Protein AF-A0A9D5VI28-F1 (afdb_monomer)

Nearest PDB structures (foldseek):
  2qp2-assembly1_A  TM=3.051E-01  e=2.777E-03  Photorhabdus laumondii subsp. laumondii
  6jmp-assembly1_A  TM=3.518E-01  e=1.002E-02  Streptococcus pneumoniae
  7wvh-assembly1_D  TM=3.549E-01  e=2.674E-01  Streptococcus pyogenes A20
  6sb5-assembly1_A  TM=3.224E-01  e=7.803E-02  Mus musculus
  8b6w-assembly1_A  TM=2.989E-01  e=2.178E-01  Pseudomonas monteilii

Radius of gyration: 29.85 Å; Cα contacts (8 Å, |Δi|>4): 660; chains: 1; bounding box: 80×70×79 Å

pLDDT: mean 74.18, std 14.36, range [29.67, 95.69]

Mean predicted aligned error: 15.68 Å

Solvent-accessible surface area (backbone atoms only — not comparable to full-atom values): 26419 Å² total; per-residue (Å²): 141,92,82,82,69,66,71,75,62,49,52,62,55,53,50,51,53,53,60,68,72,63,72,72,70,80,61,70,41,77,47,64,56,72,63,68,79,65,40,89,60,92,84,55,75,41,18,8,26,30,82,90,76,58,37,77,44,40,72,35,44,66,46,85,40,69,45,78,70,42,65,53,76,46,76,47,78,49,74,50,70,32,38,83,71,43,42,55,50,50,50,49,34,58,74,71,60,74,54,98,63,54,71,68,59,44,54,52,47,45,62,75,61,66,59,85,71,77,70,71,95,54,96,69,67,31,39,38,38,39,38,37,40,41,38,30,41,36,60,35,46,24,54,30,68,90,79,35,43,61,19,70,72,48,46,56,23,48,73,36,82,91,28,44,64,57,34,36,73,47,25,25,66,17,27,25,38,23,49,19,21,36,26,39,38,41,36,39,41,35,32,35,45,62,64,91,56,68,68,66,48,56,54,45,54,50,54,47,49,60,58,58,60,58,67,73,53,93,57,97,73,65,67,59,67,62,57,54,52,45,54,49,48,44,57,74,60,54,50,44,77,46,47,33,46,47,52,59,45,40,59,72,94,60,92,77,76,59,46,63,21,65,40,73,66,47,41,52,50,30,54,54,50,48,54,56,49,49,64,37,88,82,36,29,38,79,49,31,37,28,39,30,45,49,83,72,37,63,66,55,45,46,53,61,50,77,77,53,81,92,46,69,34,57,55,22,31,50,56,34,53,53,51,53,48,53,52,51,52,52,56,46,52,48,52,49,45,50,55,52,44,50,53,39,35,53,49,46,52,70,75,55,21,35,63,75,54,30,49,56,51,17,61,76,70,75,47,62,45,88,79,45,82,61,44,58,39,84,80,38,44,26,38,22,70,85,45,65,86,41,75,92,56,46,44,33,45,45,57,52,48,61,67,45,22,71,69,47,52,51,48,53,52,50,53,46,50,52,51,51,52,49,49,49,54,30,51,61,67,44,56,97,30,37,51,78,49,45,50,80,77,36,71,63,34,40,50,47,54,52,46,64,77,66,56,76,68,78,48,70,58,52,76,27,46,56,87,58,53,67,65,77,78,92,121

Structure (mmCIF, N/CA/C/O backbone):
data_AF-A0A9D5VI28-F1
#
_entry.id   AF-A0A9D5VI28-F1
#
loop_
_atom_site.group_PDB
_atom_site.id
_atom_site.type_symbol
_atom_site.label_atom_id
_atom_site.label_alt_id
_atom_site.label_comp_id
_atom_site.label_asym_id
_atom_site.label_entity_id
_atom_site.label_seq_id
_atom_site.pdbx_PDB_ins_code
_atom_site.Cartn_x
_atom_site.Cartn_y
_atom_site.Cartn_z
_atom_site.occupancy
_atom_site.B_iso_or_equiv
_atom_site.auth_seq_id
_atom_site.auth_comp_id
_atom_site.auth_asym_id
_atom_site.auth_atom_id
_atom_site.pdbx_PDB_model_num
ATOM 1 N N . MET A 1 1 ? -41.144 45.821 29.296 1.00 45.69 1 MET A N 1
ATOM 2 C CA . MET A 1 1 ? -41.340 44.579 28.509 1.00 45.69 1 MET A CA 1
ATOM 3 C C . MET A 1 1 ? -40.555 44.708 27.211 1.00 45.69 1 MET A C 1
AT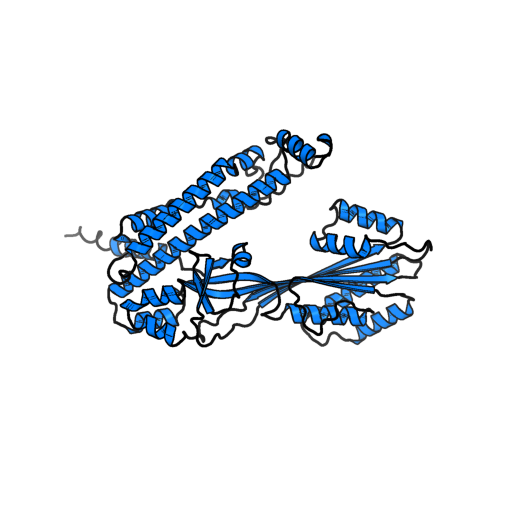OM 5 O O . MET A 1 1 ? -40.681 45.753 26.594 1.00 45.69 1 MET A O 1
ATOM 9 N N . ARG A 1 2 ? -39.806 43.666 26.811 1.00 45.66 2 ARG A N 1
ATOM 10 C CA . ARG A 1 2 ? -38.855 43.564 25.670 1.00 45.66 2 ARG A CA 1
ATOM 11 C C . ARG A 1 2 ? -37.379 43.821 26.022 1.00 45.66 2 ARG A C 1
ATOM 13 O O . ARG A 1 2 ? -36.873 44.904 25.778 1.00 45.66 2 ARG A O 1
ATOM 20 N N . ALA A 1 3 ? -36.704 42.795 26.554 1.00 43.25 3 ALA A N 1
ATOM 21 C CA . ALA A 1 3 ? -35.233 42.687 26.503 1.00 43.25 3 ALA A CA 1
ATOM 22 C C . ALA A 1 3 ? -34.657 41.262 26.715 1.00 43.25 3 ALA A C 1
ATOM 24 O O . ALA A 1 3 ? -33.470 41.077 26.498 1.00 43.25 3 ALA A O 1
ATOM 25 N N . ASN A 1 4 ? -35.447 40.234 27.067 1.00 48.25 4 ASN A N 1
ATOM 26 C CA . ASN A 1 4 ? -34.898 38.915 27.459 1.00 48.25 4 ASN A CA 1
ATOM 27 C C . ASN A 1 4 ? -35.012 37.786 26.413 1.00 48.25 4 ASN A C 1
ATOM 29 O O . ASN A 1 4 ? -34.870 36.622 26.764 1.00 48.25 4 ASN A O 1
ATOM 33 N N . CYS A 1 5 ? -35.264 38.080 25.133 1.00 48.00 5 CYS A N 1
ATOM 34 C CA . CYS A 1 5 ? -35.489 37.023 24.128 1.00 48.00 5 CYS A CA 1
ATOM 35 C C . CYS A 1 5 ? -34.249 36.650 23.287 1.00 48.00 5 CYS A C 1
ATOM 37 O O . CYS A 1 5 ? -34.251 35.614 22.631 1.00 48.00 5 CYS A O 1
ATOM 39 N N . TYR A 1 6 ? -33.174 37.447 23.321 1.00 49.41 6 TYR A N 1
ATOM 40 C CA . TYR A 1 6 ? -32.024 37.242 22.426 1.00 49.41 6 TYR A CA 1
ATOM 41 C C . TYR A 1 6 ? -30.998 36.212 22.925 1.00 49.41 6 TYR A C 1
ATOM 43 O O . TYR A 1 6 ? -30.352 35.569 22.103 1.00 49.41 6 TYR A O 1
ATOM 51 N N . LEU A 1 7 ? -30.873 35.986 24.239 1.00 46.28 7 LEU A N 1
ATOM 52 C CA . LEU A 1 7 ? -29.856 35.063 24.767 1.00 46.28 7 LEU A CA 1
ATOM 53 C C . LEU A 1 7 ? -30.227 33.578 24.598 1.00 46.28 7 LEU A C 1
ATOM 55 O O . LEU A 1 7 ? -29.349 32.753 24.371 1.00 46.28 7 LEU A O 1
ATOM 59 N N . ASN A 1 8 ? -31.520 33.239 24.625 1.00 47.62 8 ASN A N 1
ATOM 60 C CA . ASN A 1 8 ? -31.974 31.843 24.538 1.00 47.62 8 ASN A CA 1
ATOM 61 C C . ASN A 1 8 ? -32.161 31.327 23.101 1.00 47.62 8 ASN A C 1
ATOM 63 O O . ASN A 1 8 ? -32.327 30.126 22.915 1.00 47.62 8 ASN A O 1
ATOM 67 N N . CYS A 1 9 ? -32.110 32.196 22.084 1.00 48.41 9 CYS A N 1
ATOM 68 C CA . CYS A 1 9 ? -32.220 31.774 20.679 1.00 48.41 9 CYS A CA 1
ATOM 69 C C . CYS A 1 9 ? -30.858 31.513 20.013 1.00 48.41 9 CYS A C 1
ATOM 71 O O . CYS A 1 9 ? -30.787 30.747 19.057 1.00 48.41 9 CYS A O 1
ATOM 73 N N . LEU A 1 10 ? -29.773 32.116 20.515 1.00 49.22 10 LEU A N 1
ATOM 74 C CA . LEU A 1 10 ? -28.422 31.944 19.960 1.00 49.22 10 LEU A CA 1
ATOM 75 C C . LEU A 1 10 ? -27.732 30.663 20.449 1.00 49.22 10 LEU A C 1
ATOM 77 O O . LEU A 1 10 ? -26.954 30.069 19.709 1.00 49.22 10 LEU A O 1
ATOM 81 N N . TYR A 1 11 ? -28.054 30.206 21.660 1.00 51.97 11 TYR A N 1
ATOM 82 C CA . TYR A 1 11 ? -27.455 29.009 22.253 1.00 51.97 11 TYR A CA 1
ATOM 83 C C . TYR A 1 11 ? -27.670 27.721 21.431 1.00 51.97 11 TYR A C 1
ATOM 85 O O . TYR A 1 11 ? -26.681 27.045 21.156 1.00 51.97 11 TYR A O 1
ATOM 93 N N . PRO A 1 12 ? -28.888 27.384 20.950 1.00 53.09 12 PRO A N 1
ATOM 94 C CA . PRO A 1 12 ? -29.074 26.178 20.143 1.00 53.09 12 PRO A CA 1
ATOM 95 C C . PRO A 1 12 ? -28.393 26.273 18.772 1.00 53.09 12 PRO A C 1
ATOM 97 O O . PRO A 1 12 ? -27.923 25.261 18.271 1.00 53.09 12 PRO A O 1
ATOM 100 N N . PHE A 1 13 ? -28.269 27.469 18.184 1.00 51.31 13 PHE A N 1
ATOM 101 C CA . PHE A 1 13 ? -27.598 27.647 16.891 1.00 51.31 13 PHE A CA 1
ATOM 102 C C . PHE A 1 13 ? -26.077 27.500 17.003 1.00 51.31 13 PHE A C 1
ATOM 104 O O . PHE A 1 13 ? -25.465 26.871 16.148 1.00 51.31 13 PHE A O 1
ATOM 111 N N . VAL A 1 14 ? -25.468 28.025 18.072 1.00 54.25 14 VAL A N 1
ATOM 112 C CA . VAL A 1 14 ? -24.032 27.851 18.341 1.00 54.25 14 VAL A CA 1
ATOM 113 C C . VAL A 1 14 ? -23.719 26.400 18.708 1.00 54.25 14 VAL A C 1
ATOM 115 O O . VAL A 1 14 ? -22.728 25.871 18.218 1.00 54.25 14 VAL A O 1
ATOM 118 N N . LEU A 1 15 ? -24.581 25.731 19.485 1.00 45.59 15 LEU A N 1
ATOM 119 C CA . LEU A 1 15 ? -24.428 24.312 19.822 1.00 45.59 15 LEU A CA 1
ATOM 120 C C . LEU A 1 15 ? -24.584 23.411 18.585 1.00 45.59 15 LEU A C 1
ATOM 122 O O . LEU A 1 15 ? -23.819 22.470 18.417 1.00 45.59 15 LEU A O 1
ATOM 126 N N . MET A 1 16 ? -25.529 23.720 17.689 1.00 39.44 16 MET A N 1
ATOM 127 C CA . MET A 1 16 ? -25.738 22.967 16.447 1.00 39.44 16 MET A CA 1
ATOM 128 C C . MET A 1 16 ? -24.588 23.188 15.451 1.00 39.44 16 MET A C 1
ATOM 130 O O . MET A 1 16 ? -24.155 22.230 14.820 1.00 39.44 16 MET A O 1
ATOM 134 N N . LEU A 1 17 ? -24.024 24.405 15.370 1.00 40.69 17 LEU A N 1
ATOM 135 C CA . LEU A 1 17 ? -22.825 24.677 14.565 1.00 40.69 17 LEU A CA 1
ATOM 136 C C . LEU A 1 17 ? -21.584 23.965 15.133 1.00 40.69 17 LEU A C 1
ATOM 138 O O . LEU A 1 17 ? -20.787 23.433 14.363 1.00 40.69 17 LEU A O 1
ATOM 142 N N . TYR A 1 18 ? -21.452 23.910 16.468 1.00 43.34 18 TYR A N 1
ATOM 143 C CA . TYR A 1 18 ? -20.412 23.130 17.147 1.00 43.34 18 TYR A CA 1
ATOM 144 C C . TYR A 1 18 ? -20.579 21.636 16.848 1.00 43.34 18 TYR A C 1
ATOM 146 O O . TYR A 1 18 ? -19.632 21.004 16.417 1.00 43.34 18 TYR A O 1
ATOM 154 N N . LEU A 1 19 ? -21.785 21.076 16.949 1.00 38.41 19 LEU A N 1
ATOM 155 C CA . LEU A 1 19 ? -22.018 19.652 16.679 1.00 38.41 19 LEU A CA 1
ATOM 156 C C . LEU A 1 19 ? -21.772 19.264 15.207 1.00 38.41 19 LEU A C 1
ATOM 158 O O . LEU A 1 19 ? -21.294 18.165 14.947 1.00 38.41 19 LEU A O 1
ATOM 162 N N . THR A 1 20 ? -22.014 20.157 14.239 1.00 34.94 20 THR A N 1
ATOM 163 C CA . THR A 1 20 ? -21.726 19.876 12.814 1.00 34.94 20 THR A CA 1
ATOM 164 C C . THR A 1 20 ? -20.252 20.010 12.421 1.00 34.94 20 THR A C 1
ATOM 166 O O . THR A 1 20 ? -19.850 19.480 11.389 1.00 34.94 20 THR A O 1
ATOM 169 N N . LEU A 1 21 ? -19.434 20.703 13.222 1.00 32.34 21 LEU A N 1
ATOM 170 C CA . LEU A 1 21 ? -17.989 20.831 12.982 1.00 32.34 21 LEU A CA 1
ATOM 171 C C . LEU A 1 21 ? -17.178 19.661 13.573 1.00 32.34 21 LEU A C 1
ATOM 173 O O . LEU A 1 21 ? -15.980 19.582 13.325 1.00 32.34 21 LEU A O 1
ATOM 177 N N . TRP A 1 22 ? -17.822 18.758 14.324 1.00 34.19 22 TRP A N 1
ATOM 178 C CA . TRP A 1 22 ? -17.180 17.646 15.042 1.00 34.19 22 TRP A CA 1
ATOM 179 C C . TRP A 1 22 ? -17.447 16.263 14.438 1.00 34.19 22 TRP A C 1
ATOM 181 O O . TRP A 1 22 ? -16.957 15.264 14.954 1.00 34.19 22 TRP A O 1
ATOM 191 N N . SER A 1 23 ? -18.152 16.170 13.309 1.00 29.67 23 SER A N 1
ATOM 192 C CA . SER A 1 23 ? -18.228 14.928 12.531 1.00 29.67 23 SER A CA 1
ATOM 193 C C . SER A 1 23 ? -16.947 14.717 11.713 1.00 29.67 23 SER A C 1
ATOM 195 O O . SER A 1 23 ? -16.961 14.721 10.482 1.00 29.67 23 SER A O 1
ATOM 197 N N . PHE A 1 24 ? -15.818 14.533 12.402 1.00 37.44 24 PHE A N 1
ATOM 198 C CA . PHE A 1 24 ? -14.702 13.782 11.840 1.00 37.44 24 PHE A CA 1
ATOM 199 C C . PHE A 1 24 ? -15.106 12.312 11.889 1.00 37.44 24 PHE A C 1
ATOM 201 O O . PHE A 1 24 ? -14.985 11.657 12.921 1.00 37.44 24 PHE A O 1
ATOM 208 N N . ASN A 1 25 ? -15.660 11.825 10.777 1.00 35.88 25 ASN A N 1
ATOM 209 C CA . ASN A 1 25 ? -15.950 10.407 10.599 1.00 35.88 25 ASN A CA 1
ATOM 210 C C . ASN A 1 25 ? -14.693 9.601 10.937 1.00 35.88 25 ASN A C 1
ATOM 212 O O . ASN A 1 25 ? -13.604 9.940 10.463 1.00 35.88 25 ASN A O 1
ATOM 216 N N . LEU A 1 26 ? -14.852 8.535 11.723 1.00 50.91 26 LEU A N 1
ATOM 217 C CA . LEU A 1 26 ? -13.838 7.504 11.902 1.00 50.91 26 LEU A CA 1
ATOM 218 C C . LEU A 1 26 ? -13.680 6.787 10.560 1.00 50.91 26 LEU A C 1
ATOM 220 O O . LEU A 1 26 ? -14.220 5.712 10.326 1.00 50.91 26 LEU A O 1
ATOM 224 N N . SER A 1 27 ? -12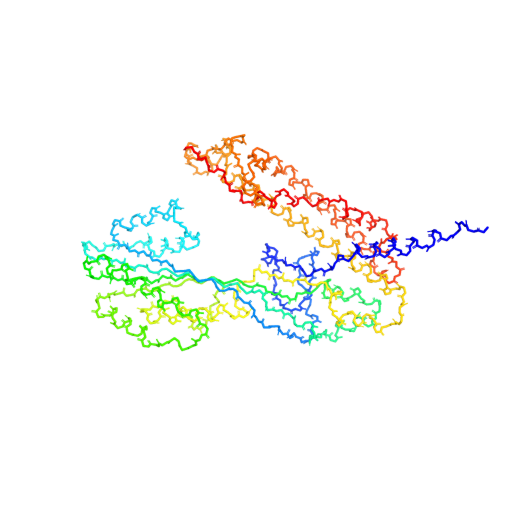.993 7.421 9.618 1.00 61.69 27 SER A N 1
ATOM 225 C CA . SER A 1 27 ? -12.911 6.889 8.272 1.00 61.69 27 SER A CA 1
ATOM 226 C C . SER A 1 27 ? -12.030 5.651 8.259 1.00 61.69 27 SER A C 1
ATOM 228 O O . SER A 1 27 ? -11.013 5.575 8.954 1.00 61.69 27 SER A O 1
ATOM 230 N N . ALA A 1 28 ? -12.397 4.712 7.395 1.00 74.81 28 ALA A N 1
ATOM 231 C CA . ALA A 1 28 ? -11.512 3.648 6.967 1.00 74.81 28 ALA A CA 1
ATOM 232 C C . ALA A 1 28 ? -10.100 4.180 6.675 1.00 74.81 28 ALA A C 1
ATOM 234 O O . ALA A 1 28 ? -9.935 5.240 6.066 1.00 74.81 28 ALA A O 1
ATOM 235 N N . PHE A 1 29 ? -9.089 3.445 7.131 1.00 76.25 29 PHE A N 1
ATOM 236 C CA . PHE A 1 29 ? -7.691 3.818 6.979 1.00 76.25 29 PHE A CA 1
ATOM 237 C C . PHE A 1 29 ? -6.957 2.792 6.128 1.00 76.25 29 PHE A C 1
ATOM 239 O O . PHE A 1 29 ? -6.999 1.602 6.431 1.00 76.25 29 PHE A O 1
ATOM 246 N N . ILE A 1 30 ? -6.242 3.252 5.104 1.00 82.38 30 ILE A N 1
ATOM 247 C CA . ILE A 1 30 ? -5.417 2.390 4.259 1.00 82.38 30 ILE A CA 1
ATOM 248 C C . ILE A 1 30 ? -3.985 2.405 4.791 1.00 82.38 30 ILE A C 1
ATOM 250 O O . ILE A 1 30 ? -3.337 3.442 4.850 1.00 82.38 30 ILE A O 1
ATOM 254 N N . ILE A 1 31 ? -3.496 1.232 5.169 1.00 80.12 31 ILE A N 1
ATOM 255 C CA . ILE A 1 31 ? -2.090 0.956 5.438 1.00 80.12 31 ILE A CA 1
ATOM 256 C C . ILE A 1 31 ? -1.503 0.416 4.140 1.00 80.12 31 ILE A C 1
ATOM 258 O O . ILE A 1 31 ? -2.013 -0.579 3.645 1.00 80.12 31 ILE A O 1
ATOM 262 N N . ASP A 1 32 ? -0.443 1.019 3.610 1.00 80.25 32 ASP A N 1
ATOM 263 C CA . ASP A 1 32 ? 0.244 0.587 2.379 1.00 80.25 32 ASP A CA 1
ATOM 264 C C . ASP A 1 32 ? 1.783 0.672 2.487 1.00 80.25 32 ASP A C 1
ATOM 266 O O . ASP A 1 32 ? 2.511 0.724 1.495 1.00 80.25 32 ASP A O 1
ATOM 270 N N . ASP A 1 33 ? 2.301 0.681 3.719 1.00 72.12 33 ASP A N 1
ATOM 271 C CA . ASP A 1 33 ? 3.724 0.861 4.007 1.00 72.12 33 ASP A CA 1
ATOM 272 C C . ASP A 1 33 ? 4.413 -0.405 4.562 1.00 72.12 33 ASP A C 1
ATOM 274 O O . ASP A 1 33 ? 3.865 -1.511 4.599 1.00 72.12 33 ASP A O 1
ATOM 278 N N . THR A 1 34 ? 5.658 -0.240 5.026 1.00 68.31 34 THR A N 1
ATOM 279 C CA . THR A 1 34 ? 6.508 -1.314 5.566 1.00 68.31 34 THR A CA 1
ATOM 280 C C . THR A 1 34 ? 5.877 -2.109 6.708 1.00 68.31 34 THR A C 1
ATOM 282 O O . THR A 1 34 ? 6.327 -3.219 6.987 1.00 68.31 34 THR A O 1
ATOM 285 N N . ARG A 1 35 ? 4.845 -1.578 7.371 1.00 69.00 35 ARG A N 1
ATOM 286 C CA . ARG A 1 35 ? 4.084 -2.280 8.404 1.00 69.00 35 ARG A CA 1
ATOM 287 C C . ARG A 1 35 ? 3.512 -3.594 7.906 1.00 69.00 35 ARG A C 1
ATOM 289 O O . ARG A 1 35 ? 3.530 -4.544 8.678 1.00 69.00 35 ARG A O 1
ATOM 296 N N . ILE A 1 36 ? 3.065 -3.663 6.653 1.00 79.38 36 ILE A N 1
ATOM 297 C CA . ILE A 1 36 ? 2.489 -4.875 6.046 1.00 79.38 36 ILE A CA 1
ATOM 298 C C . ILE A 1 36 ? 3.518 -5.996 6.005 1.00 79.38 36 ILE A C 1
ATOM 300 O O . ILE A 1 36 ? 3.238 -7.120 6.415 1.00 79.38 36 ILE A O 1
ATOM 304 N N . LEU A 1 37 ? 4.744 -5.662 5.603 1.00 70.00 37 LEU A N 1
ATOM 305 C CA . LEU A 1 37 ? 5.859 -6.606 5.537 1.00 70.00 37 LEU A CA 1
ATOM 306 C C . LEU A 1 37 ? 6.281 -7.108 6.929 1.00 70.00 37 LEU A C 1
ATOM 308 O O . LEU A 1 37 ? 6.853 -8.186 7.055 1.00 70.00 37 LEU A O 1
ATOM 312 N N . GLN A 1 38 ? 5.995 -6.337 7.982 1.00 68.62 38 GLN A N 1
ATOM 313 C CA . GLN A 1 38 ? 6.399 -6.626 9.360 1.00 68.62 38 GLN A CA 1
ATOM 314 C C . GLN A 1 38 ? 5.344 -7.390 10.177 1.00 68.62 38 GLN A C 1
ATOM 316 O O . GLN A 1 38 ? 5.623 -7.751 11.320 1.00 68.62 38 GLN A O 1
ATOM 321 N N . MET A 1 39 ? 4.145 -7.661 9.637 1.00 73.50 39 MET A N 1
ATOM 322 C CA . MET A 1 39 ? 3.046 -8.249 10.426 1.00 73.50 39 MET A CA 1
ATOM 323 C C . MET A 1 39 ? 3.274 -9.721 10.811 1.00 73.50 39 MET A C 1
ATOM 325 O O . MET A 1 39 ? 2.590 -10.223 11.705 1.00 73.50 39 MET A O 1
ATOM 329 N N . GLY A 1 40 ? 4.236 -10.411 10.179 1.00 64.06 40 GLY A N 1
ATOM 330 C CA . GLY A 1 40 ? 4.723 -11.751 10.555 1.00 64.06 40 GLY A CA 1
ATOM 331 C C . GLY A 1 40 ? 3.667 -12.867 10.589 1.00 64.06 40 GLY A C 1
ATOM 332 O O . GLY A 1 40 ? 3.961 -13.983 11.006 1.00 64.06 40 GLY A O 1
ATOM 333 N N . SER A 1 41 ? 2.435 -12.569 10.188 1.00 70.25 41 SER A N 1
ATOM 334 C CA . SER A 1 41 ? 1.256 -13.423 10.273 1.00 70.25 41 SER A CA 1
ATOM 335 C C . SER A 1 41 ? 0.371 -13.173 9.058 1.00 70.25 41 SER A C 1
ATOM 337 O O . SER A 1 41 ? 0.401 -12.088 8.476 1.00 70.25 41 SER A O 1
ATOM 339 N N . ALA A 1 42 ? -0.396 -14.189 8.659 1.00 77.38 42 ALA A N 1
ATOM 340 C CA . ALA A 1 42 ? -1.309 -14.074 7.531 1.00 77.38 42 ALA A CA 1
ATOM 341 C C . ALA A 1 42 ? -2.399 -13.029 7.825 1.00 77.38 42 ALA A C 1
ATOM 343 O O . ALA A 1 42 ? -3.020 -13.035 8.898 1.00 77.38 42 ALA A O 1
ATOM 344 N N . LEU A 1 43 ? -2.603 -12.125 6.866 1.00 84.38 43 LEU A N 1
ATOM 345 C CA . LEU A 1 43 ? -3.676 -11.139 6.889 1.00 84.38 43 LEU A CA 1
ATOM 346 C C . LEU A 1 43 ? -4.877 -11.703 6.145 1.00 84.38 43 LEU A C 1
ATOM 348 O O . LEU A 1 43 ? -4.762 -12.180 5.018 1.00 84.38 43 LEU A O 1
ATOM 352 N N . GLU A 1 44 ? -6.027 -11.625 6.798 1.00 86.88 44 GLU A N 1
ATOM 353 C CA . GLU A 1 44 ? -7.297 -12.134 6.300 1.00 86.88 44 GLU A CA 1
ATOM 354 C C . GLU A 1 44 ? -8.376 -11.086 6.563 1.00 86.88 44 GLU A C 1
ATOM 356 O O . GLU A 1 44 ? -8.296 -10.308 7.521 1.00 86.88 44 GLU A O 1
ATOM 361 N N . LEU A 1 45 ? -9.383 -11.057 5.696 1.00 88.75 45 LEU A N 1
ATOM 362 C CA . LEU A 1 45 ? -10.511 -10.144 5.832 1.00 88.75 45 LEU A CA 1
ATOM 363 C C . LEU A 1 45 ? -11.314 -10.442 7.102 1.00 88.75 45 LEU A C 1
ATOM 365 O O . LEU A 1 45 ? -11.508 -11.591 7.490 1.00 88.75 45 LEU A O 1
ATOM 369 N N . GLY A 1 46 ? -11.798 -9.394 7.762 1.00 88.62 46 GLY A N 1
ATOM 370 C CA . GLY A 1 46 ? -12.561 -9.513 9.003 1.00 88.62 46 GLY A CA 1
ATOM 371 C C . GLY A 1 46 ? -11.725 -9.866 10.240 1.00 88.62 46 GLY A C 1
ATOM 372 O O . GLY A 1 46 ? -12.259 -9.905 11.352 1.00 88.62 46 GLY A O 1
ATOM 373 N N . ARG A 1 47 ? -10.410 -10.073 10.118 1.00 90.75 47 ARG A N 1
ATOM 374 C CA . ARG A 1 47 ? -9.567 -10.162 11.312 1.00 90.75 47 ARG A CA 1
ATOM 375 C C . ARG A 1 47 ? -9.585 -8.852 12.073 1.00 90.75 47 ARG A C 1
ATOM 377 O O . ARG A 1 47 ? -9.561 -7.769 11.488 1.00 90.75 47 ARG A O 1
ATOM 384 N N . GLY A 1 48 ? -9.562 -8.975 13.392 1.00 90.00 48 GLY A N 1
ATOM 385 C CA . GLY A 1 48 ? -9.281 -7.862 14.272 1.00 90.00 48 GLY A CA 1
ATOM 386 C C . GLY A 1 48 ? -7.911 -7.245 13.999 1.00 90.00 48 GLY A C 1
ATOM 387 O O . GLY A 1 48 ? -6.993 -7.922 13.539 1.00 90.00 48 GLY A O 1
ATOM 388 N N . TYR A 1 49 ? -7.739 -5.968 14.310 1.00 88.75 49 TYR A N 1
ATOM 389 C CA . TYR A 1 49 ? -6.494 -5.245 14.083 1.00 88.75 49 TYR A CA 1
ATOM 390 C C . TYR A 1 49 ? -6.263 -4.149 15.126 1.00 88.75 49 TYR A C 1
ATOM 392 O O . TYR A 1 49 ? -7.173 -3.396 15.499 1.00 88.75 49 TYR A O 1
ATOM 400 N N . SER A 1 50 ? -5.013 -4.011 15.576 1.00 80.69 50 SER A N 1
ATOM 401 C CA . SER A 1 50 ? -4.602 -2.908 16.447 1.00 80.69 50 SER A CA 1
ATOM 402 C C . SER A 1 50 ? -3.426 -2.135 15.870 1.00 80.69 50 SER A C 1
ATOM 404 O O . SER A 1 50 ? -2.339 -2.672 15.658 1.00 80.69 50 SER A O 1
ATOM 406 N N . PHE A 1 51 ? -3.626 -0.824 15.732 1.00 70.69 51 PHE A N 1
ATOM 407 C CA . PHE A 1 51 ? -2.565 0.121 15.392 1.00 70.69 51 PHE A CA 1
ATOM 408 C C . PHE A 1 51 ? -1.469 0.187 16.462 1.00 70.69 51 PHE A C 1
ATOM 410 O O . PHE A 1 51 ? -0.318 0.447 16.134 1.00 70.69 51 PHE A O 1
ATOM 417 N N . LEU A 1 52 ? -1.794 -0.083 17.735 1.00 62.97 52 LEU A N 1
ATOM 418 C CA . LEU A 1 52 ? -0.845 0.080 18.846 1.00 62.97 52 LEU A CA 1
ATOM 419 C C . LEU A 1 52 ? 0.374 -0.829 18.714 1.00 62.97 52 LEU A C 1
ATOM 421 O O . LEU A 1 52 ? 1.489 -0.432 19.038 1.00 62.97 52 LEU A O 1
ATOM 425 N N . ASN A 1 53 ? 0.148 -2.060 18.268 1.00 66.75 53 ASN A N 1
ATOM 426 C CA . ASN A 1 53 ? 1.191 -3.067 18.140 1.00 66.75 53 ASN A CA 1
ATOM 427 C C . ASN A 1 53 ? 1.402 -3.526 16.695 1.00 66.75 53 ASN A C 1
ATOM 429 O O . ASN A 1 53 ? 2.231 -4.408 16.491 1.00 66.75 53 ASN A O 1
ATOM 433 N N . ASN A 1 54 ? 0.697 -2.926 15.727 1.00 72.75 54 ASN A N 1
ATOM 434 C CA . ASN A 1 54 ? 0.756 -3.279 14.310 1.00 72.75 54 ASN A CA 1
ATOM 435 C C . ASN A 1 54 ? 0.537 -4.786 14.077 1.00 72.75 54 ASN A C 1
ATOM 437 O O . ASN A 1 54 ? 1.310 -5.437 13.374 1.00 72.75 54 ASN A O 1
ATOM 441 N N . LYS A 1 55 ? -0.467 -5.364 14.751 1.00 82.38 55 LYS A N 1
ATOM 442 C CA . LYS A 1 55 ? -0.739 -6.806 14.706 1.00 82.38 55 LYS A CA 1
ATOM 443 C C . LYS A 1 55 ? -2.198 -7.108 14.377 1.00 82.38 55 LYS A C 1
ATOM 445 O O . LYS A 1 55 ? -3.087 -6.457 14.942 1.00 82.38 55 LYS A O 1
ATOM 450 N N . PRO A 1 56 ? -2.448 -8.126 13.535 1.00 87.25 56 PRO A N 1
ATOM 451 C CA . PRO A 1 56 ? -3.765 -8.725 13.430 1.00 87.25 56 PRO A CA 1
ATOM 452 C C . PRO A 1 56 ? -4.092 -9.533 14.697 1.00 87.25 56 PRO A C 1
ATOM 454 O O . PRO A 1 56 ? -3.213 -10.088 15.360 1.00 87.25 56 PRO A O 1
ATOM 457 N N . TYR A 1 57 ? -5.375 -9.572 15.024 1.00 89.25 57 TYR A N 1
ATOM 458 C CA . TYR A 1 57 ? -5.988 -10.265 16.154 1.00 89.25 57 TYR A CA 1
ATOM 459 C C . TYR A 1 57 ? -6.849 -11.429 15.636 1.00 89.25 57 TYR A C 1
ATOM 461 O O . TYR A 1 57 ? -6.696 -11.864 14.492 1.00 89.25 57 TYR A O 1
ATOM 469 N N . ALA A 1 58 ? -7.723 -11.975 16.485 1.00 87.19 58 ALA A N 1
ATOM 470 C CA . ALA A 1 58 ? -8.595 -13.080 16.116 1.00 87.19 58 ALA A CA 1
ATOM 471 C C . ALA A 1 58 ? -9.560 -12.715 14.974 1.00 87.19 58 ALA A C 1
ATOM 473 O O . ALA A 1 58 ? -9.873 -11.545 14.729 1.00 87.19 58 ALA A O 1
ATOM 474 N N . GLN A 1 59 ? -10.056 -13.750 14.295 1.00 89.69 59 GLN A N 1
ATOM 475 C CA . GLN A 1 59 ? -11.167 -13.628 13.361 1.00 89.69 59 GLN A CA 1
ATOM 476 C C . GLN A 1 59 ? -12.450 -13.389 14.158 1.00 89.69 59 GLN A C 1
ATOM 478 O O . GLN A 1 59 ? -12.881 -14.269 14.899 1.00 89.69 59 GLN A O 1
ATOM 483 N N . CYS A 1 60 ? -13.053 -12.209 14.013 1.00 90.31 60 CYS A N 1
ATOM 484 C CA . CYS A 1 60 ? -14.241 -11.842 14.792 1.00 90.31 60 CYS A CA 1
ATOM 485 C C . CYS A 1 60 ? -15.540 -11.853 13.985 1.00 90.31 60 CYS A C 1
ATOM 487 O O . CYS A 1 60 ? -16.598 -11.563 14.537 1.00 90.31 60 CYS A O 1
ATOM 489 N N . PHE A 1 61 ? -15.480 -12.260 12.715 1.00 90.62 61 PHE A N 1
ATOM 490 C CA . PHE A 1 61 ? -16.646 -12.540 11.877 1.00 90.62 61 PHE A CA 1
ATOM 491 C C . PHE A 1 61 ? -16.850 -14.049 11.727 1.00 90.62 61 PHE A C 1
ATOM 493 O O . PHE A 1 61 ? -15.886 -14.781 11.513 1.00 90.62 61 PHE A O 1
ATOM 500 N N . SER A 1 62 ? -18.101 -14.509 11.809 1.00 82.56 62 SER A N 1
ATOM 501 C CA . SER A 1 62 ? -18.477 -15.921 11.603 1.00 82.56 62 SER A CA 1
ATOM 502 C C . SER A 1 62 ? -18.560 -16.300 10.128 1.00 82.56 62 SER A C 1
ATOM 504 O O . SER A 1 62 ? -18.283 -17.435 9.755 1.00 82.56 62 SER A O 1
ATOM 506 N N . SER A 1 63 ? -18.971 -15.348 9.293 1.00 77.75 63 SER A N 1
ATOM 507 C CA . SER A 1 63 ? -19.049 -15.484 7.842 1.00 77.75 63 SER A CA 1
ATOM 508 C C . SER A 1 63 ? -18.603 -14.171 7.216 1.00 77.75 63 SER A C 1
ATOM 510 O O . SER A 1 63 ? -19.081 -13.099 7.591 1.00 77.75 63 SER A O 1
ATOM 512 N N . ILE A 1 64 ? -17.635 -14.273 6.311 1.00 79.25 64 ILE A N 1
ATOM 513 C CA . ILE A 1 64 ? -17.102 -13.146 5.557 1.00 79.25 64 ILE A CA 1
ATOM 514 C C . ILE A 1 64 ? -17.771 -13.223 4.193 1.00 79.25 64 ILE A C 1
ATOM 516 O O . ILE A 1 64 ? -17.456 -14.102 3.393 1.00 79.25 64 ILE A O 1
ATOM 520 N N . ASN A 1 65 ? -18.724 -12.332 3.947 1.00 79.69 65 ASN A N 1
ATOM 521 C CA . ASN A 1 65 ? -19.195 -12.110 2.589 1.00 79.69 65 ASN A CA 1
ATOM 522 C C . ASN A 1 65 ? -18.267 -11.095 1.928 1.00 79.69 65 ASN A C 1
ATOM 524 O O . ASN A 1 65 ? -17.795 -10.163 2.582 1.00 79.69 65 ASN A O 1
ATOM 528 N N . HIS A 1 66 ? -17.980 -11.297 0.646 1.00 80.38 66 HIS A N 1
ATOM 529 C CA . HIS A 1 66 ? -17.044 -10.465 -0.097 1.00 80.38 66 HIS A CA 1
ATOM 530 C C . HIS A 1 66 ? -17.780 -9.613 -1.123 1.00 80.38 66 HIS A C 1
ATOM 532 O O . HIS A 1 66 ? -18.687 -10.087 -1.810 1.00 80.38 66 HIS A O 1
ATOM 538 N N . THR A 1 67 ? -17.353 -8.363 -1.256 1.00 77.25 67 THR A N 1
ATOM 539 C CA . THR A 1 67 ? -17.735 -7.524 -2.388 1.00 77.25 67 THR A CA 1
ATOM 540 C C . THR A 1 67 ? -17.038 -8.000 -3.663 1.00 77.25 67 THR A C 1
ATOM 542 O O . THR A 1 67 ? -16.080 -8.779 -3.640 1.00 77.25 67 THR A O 1
ATOM 545 N N . ARG A 1 68 ? -17.544 -7.554 -4.816 1.00 72.88 68 ARG A N 1
ATOM 546 C CA . ARG A 1 68 ? -16.932 -7.874 -6.105 1.00 72.88 68 ARG A CA 1
ATOM 547 C C . ARG A 1 68 ? -15.574 -7.180 -6.216 1.00 72.88 68 ARG A C 1
ATOM 549 O O . ARG A 1 68 ? -15.506 -5.962 -6.085 1.00 72.88 68 ARG A O 1
ATOM 556 N N . GLN A 1 69 ? -14.546 -7.954 -6.560 1.00 73.38 69 GLN A N 1
ATOM 557 C CA . GLN A 1 69 ? -13.207 -7.436 -6.813 1.00 73.38 69 GLN A CA 1
ATOM 558 C C . GLN A 1 69 ? -13.200 -6.334 -7.875 1.00 73.38 69 GLN A C 1
ATOM 560 O O . GLN A 1 69 ? -13.778 -6.492 -8.953 1.00 73.38 69 GLN A O 1
ATOM 565 N N . SER A 1 70 ? -12.477 -5.256 -7.577 1.00 78.19 70 SER A N 1
ATOM 566 C CA . SER A 1 70 ? -12.010 -4.289 -8.568 1.00 78.19 70 SER A CA 1
ATOM 567 C C . SER A 1 70 ? -10.487 -4.295 -8.614 1.00 78.19 70 SER A C 1
ATOM 569 O O . SER A 1 70 ? -9.822 -4.297 -7.569 1.00 78.19 70 SER A O 1
ATOM 571 N N . SER A 1 71 ? -9.954 -4.281 -9.830 1.00 79.56 71 SER A N 1
ATOM 572 C CA . SER A 1 71 ? -8.525 -4.265 -10.120 1.00 79.56 71 SER A CA 1
ATOM 573 C C . SER A 1 71 ? -8.226 -3.297 -11.254 1.00 79.56 71 SER A C 1
ATOM 575 O O . SER A 1 71 ? -8.936 -3.306 -12.260 1.00 79.56 71 SER A O 1
ATOM 577 N N . ASP A 1 72 ? -7.143 -2.542 -11.115 1.00 80.56 72 ASP A N 1
ATOM 578 C CA . ASP A 1 72 ? -6.535 -1.845 -12.243 1.00 80.56 72 ASP A CA 1
ATOM 579 C C . ASP A 1 72 ? -5.502 -2.779 -12.864 1.00 80.56 72 ASP A C 1
ATOM 581 O O . ASP A 1 72 ? -4.616 -3.296 -12.173 1.00 80.56 72 ASP A O 1
ATOM 585 N N . ILE A 1 73 ? -5.638 -2.998 -14.167 1.00 81.56 73 ILE A N 1
ATOM 586 C CA . ILE A 1 73 ? -4.696 -3.767 -14.971 1.00 81.56 73 ILE A CA 1
ATOM 587 C C . ILE A 1 73 ? -4.004 -2.764 -15.887 1.00 81.56 73 ILE A C 1
ATOM 589 O O . ILE A 1 73 ? -4.656 -2.106 -16.694 1.00 81.56 73 ILE A O 1
ATOM 593 N N . ASP A 1 74 ? -2.696 -2.636 -15.720 1.00 82.19 74 ASP A N 1
ATOM 594 C CA . ASP A 1 74 ? -1.826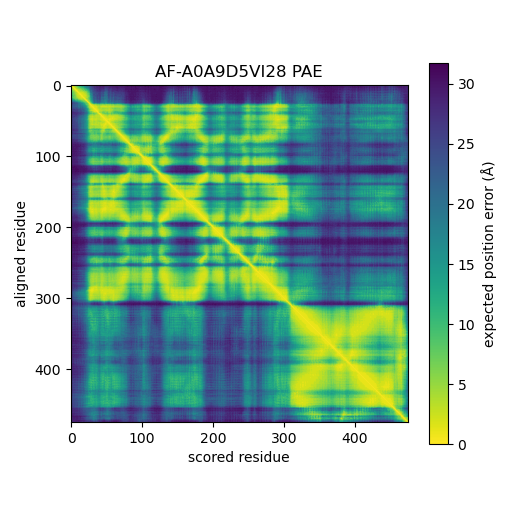 -1.797 -16.534 1.00 82.19 74 ASP A CA 1
ATOM 595 C C . ASP A 1 74 ? -0.933 -2.710 -17.374 1.00 82.19 74 ASP A C 1
ATOM 597 O O . ASP A 1 74 ? -0.219 -3.559 -16.830 1.00 82.19 74 ASP A O 1
ATOM 601 N N . VAL A 1 75 ? -1.017 -2.576 -18.697 1.00 80.81 75 VAL A N 1
ATOM 602 C CA . VAL A 1 75 ? -0.251 -3.384 -19.645 1.00 80.81 75 VAL A CA 1
ATOM 603 C C . VAL A 1 75 ? 0.562 -2.462 -20.541 1.00 80.81 75 VAL A C 1
ATOM 605 O O . VAL A 1 75 ? 0.027 -1.647 -21.289 1.00 80.81 75 VAL A O 1
ATOM 608 N N . GLU A 1 76 ? 1.879 -2.616 -20.488 1.00 81.06 76 GLU A N 1
ATOM 609 C CA . GLU A 1 76 ? 2.830 -1.830 -21.265 1.00 81.06 76 GLU A CA 1
ATOM 610 C C . GLU A 1 76 ? 3.565 -2.751 -22.242 1.00 81.06 76 GLU A C 1
ATOM 612 O O . GLU A 1 76 ? 4.189 -3.736 -21.841 1.00 81.06 76 GLU A O 1
ATOM 617 N N . TYR A 1 77 ? 3.528 -2.414 -23.532 1.00 79.31 77 TYR A N 1
ATOM 618 C CA . TYR A 1 77 ? 4.296 -3.102 -24.568 1.00 79.31 77 TYR A CA 1
ATOM 619 C C . TYR A 1 77 ? 5.433 -2.209 -25.055 1.00 79.31 77 TYR A C 1
ATOM 621 O O . TYR A 1 77 ? 5.218 -1.059 -25.436 1.00 79.31 77 TYR A O 1
ATOM 629 N N . HIS A 1 78 ? 6.635 -2.768 -25.134 1.00 77.56 78 HIS A N 1
ATOM 630 C CA . HIS A 1 78 ? 7.781 -2.137 -25.779 1.00 77.56 78 HIS A CA 1
ATOM 631 C C . HIS A 1 78 ? 8.384 -3.093 -26.802 1.00 77.56 78 HIS A C 1
ATOM 633 O O . HIS A 1 78 ? 8.294 -4.307 -26.659 1.00 77.56 78 HIS A O 1
ATOM 639 N N . HIS A 1 79 ? 9.035 -2.568 -27.834 1.00 76.62 79 HIS A N 1
ATOM 640 C CA . HIS A 1 79 ? 9.829 -3.396 -28.734 1.00 76.62 79 HIS A CA 1
ATOM 641 C C . HIS A 1 79 ? 11.190 -2.765 -28.999 1.00 76.62 79 HIS A C 1
ATOM 643 O O . HIS A 1 79 ? 11.364 -1.550 -28.926 1.00 76.62 79 HIS A O 1
ATOM 649 N N . SER A 1 80 ? 12.164 -3.611 -29.313 1.00 72.94 80 SER A N 1
ATOM 650 C CA . SER A 1 80 ? 13.490 -3.204 -29.752 1.00 72.94 80 SER A CA 1
ATOM 651 C C . SER A 1 80 ? 13.961 -4.124 -30.866 1.00 72.94 80 SER A C 1
ATOM 653 O O . SER A 1 80 ? 13.714 -5.327 -30.844 1.00 72.94 80 SER A O 1
ATOM 655 N N . ILE A 1 81 ? 14.652 -3.558 -31.851 1.00 69.31 81 ILE A N 1
ATOM 656 C CA . ILE A 1 81 ? 15.266 -4.317 -32.937 1.00 69.31 81 ILE A CA 1
ATOM 657 C C . ILE A 1 81 ? 16.773 -4.217 -32.760 1.00 69.31 81 ILE A C 1
ATOM 659 O O . ILE A 1 81 ? 17.356 -3.139 -32.898 1.00 69.31 81 ILE A O 1
ATOM 663 N N . THR A 1 82 ? 17.411 -5.344 -32.475 1.00 67.94 82 THR A N 1
ATOM 664 C CA . THR A 1 82 ? 18.850 -5.421 -32.257 1.00 67.94 82 THR A CA 1
ATOM 665 C C . THR A 1 82 ? 19.547 -5.979 -33.500 1.00 67.94 82 THR A C 1
ATOM 667 O O . THR A 1 82 ? 19.167 -6.972 -34.124 1.00 67.94 82 THR A O 1
ATOM 670 N N . ASN A 1 83 ? 20.594 -5.266 -33.904 1.00 65.00 83 ASN A N 1
ATOM 671 C CA . ASN A 1 83 ? 21.750 -5.814 -34.608 1.00 65.00 83 ASN A CA 1
ATOM 672 C C . ASN A 1 83 ? 22.977 -5.555 -33.719 1.00 65.00 83 ASN A C 1
ATOM 674 O O . ASN A 1 83 ? 22.840 -4.888 -32.700 1.00 65.00 83 ASN A O 1
ATOM 678 N N . GLU A 1 84 ? 24.175 -5.999 -34.091 1.00 57.66 84 GLU A N 1
ATOM 679 C CA . GLU A 1 84 ? 25.377 -5.837 -33.248 1.00 57.66 84 GLU A CA 1
ATOM 680 C C . GLU A 1 84 ? 25.610 -4.385 -32.759 1.00 57.66 84 GLU A C 1
ATOM 682 O O . GLU A 1 84 ? 25.921 -4.146 -31.595 1.00 57.66 84 GLU A O 1
ATOM 687 N N . ARG A 1 85 ? 25.344 -3.379 -33.609 1.00 56.62 85 ARG A N 1
ATOM 688 C CA . ARG A 1 85 ? 25.430 -1.950 -33.241 1.00 56.62 85 ARG A CA 1
ATOM 689 C C . ARG A 1 85 ? 24.236 -1.466 -32.400 1.00 56.62 85 ARG A C 1
ATOM 691 O O . ARG A 1 85 ? 24.407 -0.668 -31.485 1.00 56.62 85 ARG A O 1
ATOM 698 N N . GLY A 1 86 ? 23.029 -1.925 -32.714 1.00 59.97 86 GLY A N 1
ATOM 699 C CA . GLY A 1 86 ? 21.788 -1.589 -32.015 1.00 59.97 86 GLY A CA 1
ATOM 700 C C . GLY A 1 86 ? 21.693 -2.224 -30.630 1.00 59.97 86 GLY A C 1
ATOM 701 O O . GLY A 1 86 ? 21.102 -1.631 -29.738 1.00 59.97 86 GLY A O 1
ATOM 702 N N . TYR A 1 87 ? 22.333 -3.376 -30.437 1.00 66.75 87 TYR A N 1
ATOM 703 C CA . TYR A 1 87 ? 22.490 -4.050 -29.155 1.00 66.75 87 TYR A CA 1
ATOM 704 C C . TYR A 1 87 ? 23.320 -3.201 -28.188 1.00 66.75 87 TYR A C 1
ATOM 706 O O . TYR A 1 87 ? 22.854 -2.887 -27.097 1.00 66.75 87 TYR A O 1
ATOM 714 N N . ASN A 1 88 ? 24.492 -2.724 -28.623 1.00 65.75 88 ASN A N 1
ATOM 715 C CA . ASN A 1 88 ? 25.323 -1.836 -27.804 1.00 65.75 88 ASN A CA 1
ATOM 716 C C . ASN A 1 88 ? 24.604 -0.520 -27.479 1.00 65.75 88 ASN A C 1
ATOM 718 O O . ASN A 1 88 ? 24.635 -0.083 -26.335 1.00 65.75 88 ASN A O 1
ATOM 722 N N . ASN A 1 89 ? 23.883 0.063 -28.442 1.00 67.44 89 ASN A N 1
ATOM 723 C CA . ASN A 1 89 ? 23.085 1.266 -28.197 1.00 67.44 89 ASN A CA 1
ATOM 724 C C . ASN A 1 89 ? 21.930 1.018 -27.212 1.00 67.44 89 ASN A C 1
ATOM 726 O O . ASN A 1 89 ? 21.670 1.865 -26.366 1.00 67.44 89 ASN A O 1
ATOM 730 N N . LEU A 1 90 ? 21.235 -0.121 -27.306 1.00 69.62 90 LEU A N 1
ATOM 731 C CA . LEU A 1 90 ? 20.187 -0.500 -26.356 1.00 69.62 90 LEU A CA 1
ATOM 732 C C . LEU A 1 90 ? 20.774 -0.653 -24.948 1.00 69.62 90 LEU A C 1
ATOM 734 O O . LEU A 1 90 ? 20.244 -0.076 -24.005 1.00 69.62 90 LEU A O 1
ATOM 738 N N . LEU A 1 91 ? 21.891 -1.372 -24.809 1.00 70.06 91 LEU A N 1
ATOM 739 C CA . LEU A 1 91 ? 22.566 -1.545 -23.523 1.00 70.06 91 LEU A CA 1
ATOM 740 C C . LEU A 1 91 ? 23.064 -0.219 -22.943 1.00 70.06 91 LEU A C 1
ATOM 742 O O . LEU A 1 91 ? 22.903 0.001 -21.745 1.00 70.06 91 LEU A O 1
ATOM 746 N N . ASP A 1 92 ? 23.622 0.673 -23.763 1.00 68.75 92 ASP A N 1
ATOM 747 C CA . ASP A 1 92 ? 24.055 1.998 -23.313 1.00 68.75 92 ASP A CA 1
ATOM 748 C C . ASP A 1 92 ? 22.874 2.860 -22.871 1.00 68.75 92 ASP A C 1
ATOM 750 O O . ASP A 1 92 ? 22.947 3.489 -21.817 1.00 68.75 92 ASP A O 1
ATOM 754 N N . ARG A 1 93 ? 21.752 2.864 -23.601 1.00 68.06 93 ARG A N 1
ATOM 755 C CA . ARG A 1 93 ? 20.554 3.607 -23.173 1.00 68.06 93 ARG A CA 1
ATOM 756 C C . ARG A 1 93 ? 19.971 3.073 -21.871 1.00 68.06 93 ARG A C 1
ATOM 758 O O . ARG A 1 93 ? 19.641 3.855 -20.979 1.00 68.06 93 ARG A O 1
ATOM 765 N N . LEU A 1 94 ? 19.916 1.749 -21.727 1.00 68.88 94 LEU A N 1
ATOM 766 C CA . LEU A 1 94 ? 19.472 1.100 -20.496 1.00 68.88 94 LEU A CA 1
ATOM 767 C C . LEU A 1 94 ? 20.412 1.457 -19.333 1.00 68.88 94 LEU A C 1
ATOM 769 O O . LEU A 1 94 ? 19.942 1.897 -18.287 1.00 68.88 94 LEU A O 1
ATOM 773 N N . ARG A 1 95 ? 21.736 1.369 -19.517 1.00 68.19 95 ARG A N 1
ATOM 774 C CA . ARG A 1 95 ? 22.736 1.705 -18.482 1.00 68.19 95 ARG A CA 1
ATOM 775 C C . ARG A 1 95 ? 22.749 3.185 -18.103 1.00 68.19 95 ARG A C 1
ATOM 777 O O . ARG A 1 95 ? 22.911 3.501 -16.929 1.00 68.19 95 ARG A O 1
ATOM 784 N N . THR A 1 96 ? 22.572 4.077 -19.074 1.00 65.94 96 THR A N 1
ATOM 785 C CA . THR A 1 96 ? 22.554 5.536 -18.858 1.00 65.94 96 THR A CA 1
ATOM 786 C C . THR A 1 96 ? 21.216 6.052 -18.329 1.00 65.94 96 THR A C 1
ATOM 788 O O . THR A 1 96 ? 21.142 7.202 -17.908 1.00 65.94 96 THR A O 1
ATOM 791 N N . GLY A 1 97 ? 20.169 5.218 -18.314 1.00 58.34 97 GLY A N 1
ATOM 792 C CA . GLY A 1 97 ? 18.842 5.593 -17.818 1.00 58.34 97 GLY A CA 1
ATOM 793 C C . GLY A 1 97 ? 18.098 6.579 -18.721 1.00 58.34 97 GLY A C 1
ATOM 794 O O . GLY A 1 97 ? 17.243 7.311 -18.236 1.00 58.34 97 GLY A O 1
ATOM 795 N N . SER A 1 98 ? 18.435 6.627 -20.013 1.00 54.31 98 SER A N 1
ATOM 796 C CA . SER A 1 98 ? 17.855 7.583 -20.970 1.00 54.31 98 SER A CA 1
ATOM 797 C C . SER A 1 98 ? 16.513 7.141 -21.570 1.00 54.31 98 SER A C 1
ATOM 799 O O . SER A 1 98 ? 15.821 7.963 -22.168 1.00 54.31 98 SER A O 1
ATOM 801 N N . ASP A 1 99 ? 16.122 5.875 -21.399 1.00 57.09 99 ASP A N 1
ATOM 802 C CA . ASP A 1 99 ? 14.830 5.350 -21.855 1.00 57.09 99 ASP A CA 1
ATOM 803 C C . ASP A 1 99 ? 13.757 5.467 -20.745 1.00 57.09 99 ASP A C 1
ATOM 805 O O . ASP A 1 99 ? 14.038 5.225 -19.572 1.00 57.09 99 ASP A O 1
ATOM 809 N N . LEU A 1 100 ? 12.502 5.769 -21.118 1.00 54.72 100 LEU A N 1
ATOM 810 C CA . LEU A 1 100 ? 11.314 5.870 -20.232 1.00 54.72 100 LEU A CA 1
ATOM 811 C C . LEU A 1 100 ? 10.855 4.517 -19.633 1.00 54.72 100 LEU A C 1
ATOM 813 O O . LEU A 1 100 ? 9.693 4.338 -19.279 1.00 54.72 100 LEU A O 1
ATOM 817 N N . ILE A 1 101 ? 11.751 3.538 -19.551 1.00 62.88 101 ILE A N 1
ATOM 818 C CA . ILE A 1 101 ? 11.460 2.172 -19.120 1.00 62.88 101 ILE A CA 1
ATOM 819 C C . ILE A 1 101 ? 11.625 2.078 -17.598 1.00 62.88 101 ILE A C 1
ATOM 821 O O . ILE A 1 101 ? 12.588 2.594 -17.031 1.00 62.88 101 ILE A O 1
ATOM 825 N N . SER A 1 102 ? 10.696 1.397 -16.919 1.00 67.25 102 SER A N 1
ATOM 826 C CA . SER A 1 102 ? 10.778 1.205 -15.465 1.00 67.25 102 SER A CA 1
ATOM 827 C C . SER A 1 102 ? 12.064 0.470 -15.042 1.00 67.25 102 SER A C 1
ATOM 829 O O . SER A 1 102 ? 12.565 -0.395 -15.761 1.00 67.25 102 SER A O 1
ATOM 831 N N . TYR A 1 103 ? 12.584 0.774 -13.845 1.00 68.62 103 TYR A N 1
ATOM 832 C CA . TYR A 1 103 ? 13.811 0.168 -13.295 1.00 68.62 103 TYR A CA 1
ATOM 833 C C . TYR A 1 103 ? 13.788 -1.372 -13.333 1.00 68.62 103 TYR A C 1
ATOM 835 O O . TYR A 1 103 ? 14.751 -1.997 -13.764 1.00 68.62 103 TYR A O 1
ATOM 843 N N . HIS A 1 104 ? 12.663 -1.986 -12.953 1.00 70.44 104 HIS A N 1
ATOM 844 C CA . HIS A 1 104 ? 12.508 -3.445 -12.962 1.00 70.44 104 HIS A CA 1
ATOM 845 C C . HIS A 1 104 ? 12.522 -4.037 -14.371 1.00 70.44 104 HIS A C 1
ATOM 847 O O . HIS A 1 104 ? 13.147 -5.070 -14.593 1.00 70.44 104 HIS A O 1
ATOM 853 N N . MET A 1 105 ? 11.869 -3.372 -15.327 1.00 73.56 105 MET A N 1
ATOM 854 C CA . MET A 1 105 ? 11.910 -3.793 -16.725 1.00 73.56 105 MET A CA 1
ATOM 855 C C . MET A 1 105 ? 13.332 -3.671 -17.275 1.00 73.56 105 MET A C 1
ATOM 857 O O . MET A 1 105 ? 13.810 -4.581 -17.938 1.00 73.56 105 MET A O 1
ATOM 861 N N . ARG A 1 106 ? 14.052 -2.594 -16.953 1.00 75.25 106 ARG A N 1
ATOM 862 C CA . ARG A 1 106 ? 15.452 -2.439 -17.355 1.00 75.25 106 ARG A CA 1
ATOM 863 C C . ARG A 1 106 ? 16.328 -3.586 -16.849 1.00 75.25 106 ARG A C 1
ATOM 865 O O . ARG A 1 106 ? 17.072 -4.157 -17.641 1.00 75.25 106 ARG A O 1
ATOM 872 N N . ASP A 1 107 ? 16.265 -3.899 -15.559 1.00 75.44 107 ASP A N 1
ATOM 873 C CA . ASP A 1 107 ? 17.108 -4.941 -14.964 1.00 75.44 107 ASP A CA 1
ATOM 874 C C . ASP A 1 107 ? 16.774 -6.319 -15.563 1.00 75.44 107 ASP A C 1
ATOM 876 O O . ASP A 1 107 ? 17.682 -7.055 -15.947 1.00 75.44 107 ASP A O 1
ATOM 880 N N . PHE A 1 108 ? 15.483 -6.610 -15.772 1.00 79.06 108 PHE A N 1
ATOM 881 C CA . PHE A 1 108 ? 15.024 -7.808 -16.482 1.00 79.06 108 PHE A CA 1
ATOM 882 C C . PHE A 1 108 ? 15.598 -7.901 -17.904 1.00 79.06 108 PHE A C 1
ATOM 884 O O . PHE A 1 108 ? 16.111 -8.949 -18.298 1.00 79.06 108 PHE A O 1
ATOM 891 N N . ILE A 1 109 ? 15.571 -6.799 -18.660 1.00 77.50 109 ILE A N 1
ATOM 892 C CA . ILE A 1 109 ? 16.149 -6.733 -20.008 1.00 77.50 109 ILE A CA 1
ATOM 893 C C . ILE A 1 109 ? 17.658 -6.999 -19.965 1.00 77.50 109 ILE A C 1
ATOM 895 O O . ILE A 1 109 ? 18.168 -7.787 -20.758 1.00 77.50 109 ILE A O 1
ATOM 899 N N . LEU A 1 110 ? 18.385 -6.361 -19.046 1.00 76.00 110 LEU A N 1
ATOM 900 C CA . LEU A 1 110 ? 19.834 -6.534 -18.921 1.00 76.00 110 LEU A CA 1
ATOM 901 C C . LEU A 1 110 ? 20.219 -7.969 -18.543 1.00 76.00 110 LEU A C 1
ATOM 903 O O . LEU A 1 110 ? 21.230 -8.463 -19.032 1.00 76.00 110 LEU A O 1
ATOM 907 N N . GLU A 1 111 ? 19.425 -8.643 -17.717 1.00 77.31 111 GLU A N 1
ATOM 908 C CA . GLU A 1 111 ? 19.663 -10.035 -17.331 1.00 77.31 111 GLU A CA 1
ATOM 909 C C . GLU A 1 111 ? 19.440 -11.009 -18.498 1.00 77.31 111 GLU A C 1
ATOM 911 O O . GLU A 1 111 ? 20.258 -11.899 -18.724 1.00 77.31 111 GLU A O 1
ATOM 916 N N . HIS A 1 112 ? 18.369 -10.814 -19.272 1.00 76.00 112 HIS A N 1
ATOM 917 C CA . HIS A 1 112 ? 17.935 -11.783 -20.285 1.00 76.00 112 HIS A CA 1
ATOM 918 C C . HIS A 1 112 ? 18.489 -11.510 -21.686 1.00 76.00 112 HIS A C 1
ATOM 920 O O . HIS A 1 112 ? 18.549 -12.420 -22.509 1.00 76.00 112 HIS A O 1
ATOM 926 N N . ILE A 1 113 ? 18.895 -10.270 -21.962 1.00 74.19 113 ILE A N 1
ATOM 927 C CA . ILE A 1 113 ? 19.514 -9.869 -23.232 1.00 74.19 113 ILE A CA 1
ATOM 928 C C . ILE A 1 113 ? 20.999 -9.543 -23.035 1.00 74.19 113 ILE A C 1
ATOM 930 O O . ILE A 1 113 ? 21.802 -9.854 -23.904 1.00 74.19 113 ILE A O 1
ATOM 934 N N . GLY A 1 114 ? 21.387 -8.940 -21.904 1.00 60.41 114 GLY A N 1
ATOM 935 C CA . GLY A 1 114 ? 22.742 -8.421 -21.669 1.00 60.41 114 GLY A CA 1
ATOM 936 C C . GLY A 1 114 ? 23.808 -9.457 -21.288 1.00 60.41 114 GLY A C 1
ATOM 937 O O . GLY A 1 114 ? 24.996 -9.119 -21.273 1.00 60.41 114 GLY A O 1
ATOM 938 N N . GLY A 1 115 ? 23.423 -10.701 -20.987 1.00 54.12 115 GLY A N 1
ATOM 939 C CA . GLY A 1 115 ? 24.330 -11.788 -20.614 1.00 54.12 115 GLY A CA 1
ATOM 940 C C . GLY A 1 115 ? 24.601 -12.768 -21.761 1.00 54.12 115 GLY A C 1
ATOM 941 O O . GLY A 1 115 ? 23.754 -13.586 -22.091 1.00 54.12 115 GLY A O 1
ATOM 942 N N . ASN A 1 116 ? 25.820 -12.756 -22.309 1.00 46.28 116 ASN A N 1
ATOM 943 C CA . ASN A 1 116 ? 26.391 -13.829 -23.142 1.00 46.28 116 ASN A CA 1
ATOM 944 C C . ASN A 1 116 ? 25.664 -14.215 -24.451 1.00 46.28 116 ASN A C 1
ATOM 946 O O . ASN A 1 116 ? 25.855 -15.338 -24.927 1.00 46.28 116 ASN A O 1
ATOM 950 N N . GLU A 1 117 ? 24.924 -13.323 -25.118 1.00 50.44 117 GLU A N 1
ATOM 951 C CA . GLU A 1 117 ? 24.675 -13.538 -26.550 1.00 50.44 117 GLU A CA 1
ATOM 952 C C . GLU A 1 117 ? 25.998 -13.361 -27.312 1.00 50.44 117 GLU A C 1
ATOM 954 O O . GLU A 1 117 ? 26.417 -12.253 -27.647 1.00 50.44 117 GLU A O 1
ATOM 959 N N . ILE A 1 118 ? 26.680 -14.477 -27.591 1.00 47.19 118 ILE A N 1
ATOM 960 C CA . ILE A 1 118 ? 27.656 -14.548 -28.679 1.00 47.19 118 ILE A CA 1
ATOM 961 C C . ILE A 1 118 ? 26.838 -14.335 -29.950 1.00 47.19 118 ILE A C 1
ATOM 963 O O . ILE A 1 118 ? 26.299 -15.286 -30.520 1.00 47.19 118 ILE A O 1
ATOM 967 N N . LEU A 1 119 ? 26.681 -13.073 -30.350 1.00 51.94 119 LEU A N 1
ATOM 968 C CA . LEU A 1 119 ? 26.037 -12.730 -31.606 1.00 51.94 119 LEU A CA 1
ATOM 969 C C . LEU A 1 119 ? 26.784 -13.495 -32.707 1.00 51.94 119 LEU A C 1
ATOM 971 O O . LEU A 1 119 ? 28.004 -13.340 -32.840 1.00 51.94 119 LEU A O 1
ATOM 975 N N . PRO A 1 120 ? 26.107 -14.378 -33.463 1.00 44.62 120 PRO A N 1
ATOM 976 C CA . PRO A 1 120 ? 26.757 -15.051 -34.567 1.00 44.62 120 PRO A CA 1
ATOM 977 C C . PRO A 1 120 ? 27.284 -13.969 -35.507 1.00 44.62 120 PRO A C 1
ATOM 979 O O . PRO A 1 120 ? 26.577 -13.010 -35.811 1.00 44.62 120 PRO A O 1
ATOM 982 N N . ASN A 1 121 ? 28.522 -14.146 -35.966 1.00 45.53 121 ASN A N 1
ATOM 983 C CA . ASN A 1 121 ? 29.287 -13.264 -36.858 1.00 45.53 121 ASN A CA 1
ATOM 984 C C . ASN A 1 121 ? 28.650 -13.129 -38.272 1.00 45.53 121 ASN A C 1
ATOM 986 O O . ASN A 1 121 ? 29.336 -12.969 -39.280 1.00 45.53 121 ASN A O 1
ATOM 990 N N . VAL A 1 122 ? 27.327 -13.293 -38.371 1.00 50.03 122 VAL A N 1
ATOM 991 C CA . VAL A 1 122 ? 26.511 -13.349 -39.578 1.00 50.03 122 VAL A CA 1
ATOM 992 C C . VAL A 1 122 ? 25.792 -12.012 -39.713 1.00 50.03 122 VAL A C 1
ATOM 994 O O . VAL A 1 122 ? 24.742 -11.764 -39.126 1.00 50.03 122 VAL A O 1
ATOM 997 N N . THR A 1 123 ? 26.371 -11.161 -40.546 1.00 53.09 123 THR A N 1
ATOM 998 C CA . THR A 1 123 ? 26.059 -9.748 -40.797 1.00 53.09 123 THR A CA 1
ATOM 999 C C . THR A 1 123 ? 24.621 -9.405 -41.225 1.00 53.09 123 THR A C 1
ATOM 1001 O O . THR A 1 123 ? 24.313 -8.223 -41.353 1.00 53.09 123 THR A O 1
ATOM 1004 N N . ASN A 1 124 ? 23.708 -10.375 -41.378 1.00 55.94 124 ASN A N 1
ATOM 1005 C CA . ASN A 1 124 ? 22.358 -10.141 -41.917 1.00 55.94 124 ASN A CA 1
ATOM 1006 C C . ASN A 1 124 ? 21.189 -10.555 -41.006 1.00 55.94 124 ASN A C 1
ATOM 1008 O O . ASN A 1 124 ? 20.042 -10.239 -41.328 1.00 55.94 124 ASN A O 1
ATOM 1012 N N . LYS A 1 125 ? 21.424 -11.220 -39.867 1.00 58.56 125 LYS A N 1
ATOM 1013 C CA . LYS A 1 125 ? 20.334 -11.562 -38.938 1.00 58.56 125 LYS A CA 1
ATOM 1014 C C . LYS A 1 125 ? 20.128 -10.437 -37.926 1.00 58.56 125 LYS A C 1
ATOM 1016 O O . LYS A 1 125 ? 21.047 -10.067 -37.204 1.00 58.56 125 LYS A O 1
ATOM 1021 N N . LYS A 1 126 ? 18.917 -9.873 -37.900 1.00 69.44 126 LYS A N 1
ATOM 1022 C CA . LYS A 1 126 ? 18.477 -8.922 -36.869 1.00 69.44 126 LYS A CA 1
ATOM 1023 C C . LYS A 1 126 ? 17.458 -9.615 -35.981 1.00 69.44 126 LYS A C 1
ATOM 1025 O O . LYS A 1 126 ? 16.531 -10.235 -36.509 1.00 69.44 126 LYS A O 1
ATOM 1030 N N . ARG A 1 127 ? 17.622 -9.475 -34.672 1.00 76.31 127 ARG A N 1
ATOM 1031 C CA . ARG A 1 127 ? 16.712 -10.026 -33.675 1.00 76.31 127 ARG A CA 1
ATOM 1032 C C . ARG A 1 127 ? 15.729 -8.944 -33.247 1.00 76.31 127 ARG A C 1
ATOM 1034 O O . ARG A 1 127 ? 16.095 -7.783 -33.074 1.00 76.31 127 ARG A O 1
ATOM 1041 N N . VAL A 1 128 ? 14.458 -9.305 -33.170 1.00 79.50 128 VAL A N 1
ATOM 1042 C CA . VAL A 1 128 ? 13.393 -8.439 -32.668 1.00 79.50 128 VAL A CA 1
ATOM 1043 C C . VAL A 1 128 ? 13.046 -8.921 -31.272 1.00 79.50 128 VAL A C 1
ATOM 1045 O O . VAL A 1 128 ? 12.828 -10.112 -31.076 1.00 79.50 128 VAL A O 1
ATOM 1048 N N . HIS A 1 129 ? 12.999 -7.993 -30.325 1.00 82.56 129 HIS A N 1
ATOM 1049 C CA . HIS A 1 129 ? 12.591 -8.227 -28.949 1.00 82.56 129 HIS A CA 1
ATOM 1050 C C . HIS A 1 129 ? 11.298 -7.464 -28.685 1.00 82.56 129 HIS A C 1
ATOM 1052 O O . HIS A 1 129 ? 11.225 -6.260 -28.938 1.00 82.56 129 HIS A O 1
ATOM 1058 N N . VAL A 1 130 ? 10.289 -8.153 -28.173 1.00 83.50 130 VAL A N 1
ATOM 1059 C CA . VAL A 1 130 ? 9.039 -7.572 -27.686 1.00 83.50 130 VAL A CA 1
ATOM 1060 C C . VAL A 1 130 ? 8.989 -7.792 -26.182 1.00 83.50 130 VAL A C 1
ATOM 1062 O O . VAL A 1 130 ? 9.037 -8.926 -25.711 1.00 83.50 130 VAL A O 1
ATOM 1065 N N . PHE A 1 131 ? 8.914 -6.697 -25.440 1.00 85.25 131 PHE A N 1
ATOM 1066 C CA . PHE A 1 131 ? 8.820 -6.664 -23.990 1.00 85.25 131 PHE A CA 1
ATOM 1067 C C . PHE A 1 131 ? 7.389 -6.350 -23.584 1.00 85.25 131 PHE A C 1
ATOM 1069 O O . PHE A 1 131 ? 6.747 -5.478 -24.171 1.00 85.25 131 PHE A O 1
ATOM 1076 N N . VAL A 1 132 ? 6.911 -7.034 -22.555 1.00 87.12 132 VAL A N 1
ATOM 1077 C CA . VAL A 1 132 ? 5.572 -6.844 -22.004 1.00 87.12 132 VAL A CA 1
ATOM 1078 C C . VAL A 1 132 ? 5.693 -6.671 -20.500 1.00 87.12 132 VAL A C 1
ATOM 1080 O O . VAL A 1 132 ? 6.278 -7.518 -19.831 1.00 87.12 132 VAL A O 1
ATOM 1083 N N . SER A 1 133 ? 5.155 -5.583 -19.959 1.00 87.56 133 SER A N 1
ATOM 1084 C CA . SER A 1 133 ? 4.914 -5.427 -18.526 1.00 87.56 133 SER A CA 1
ATOM 1085 C C . SER A 1 133 ? 3.424 -5.549 -18.280 1.00 87.56 133 SER A C 1
ATOM 1087 O O . SER A 1 133 ? 2.652 -4.824 -18.893 1.00 87.56 133 SER A O 1
ATOM 1089 N N . ILE A 1 134 ? 3.019 -6.434 -17.378 1.00 86.81 134 ILE A N 1
ATOM 1090 C CA . ILE A 1 134 ? 1.655 -6.459 -16.853 1.00 86.81 134 ILE A CA 1
ATOM 1091 C C . ILE A 1 134 ? 1.761 -6.160 -15.366 1.00 86.81 134 ILE A C 1
ATOM 1093 O O . ILE A 1 134 ? 2.474 -6.850 -14.637 1.00 86.81 134 ILE A O 1
ATOM 1097 N N . LYS A 1 135 ? 1.051 -5.141 -14.899 1.00 86.94 135 LYS A N 1
ATOM 1098 C CA . LYS A 1 135 ? 0.929 -4.801 -13.484 1.00 86.94 135 LYS A CA 1
ATOM 1099 C C . LYS A 1 135 ? -0.541 -4.880 -13.122 1.00 86.94 135 LYS A C 1
ATOM 1101 O O . LYS A 1 135 ? -1.376 -4.252 -13.762 1.00 86.94 135 LYS A O 1
ATOM 1106 N N . VAL A 1 136 ? -0.854 -5.637 -12.078 1.00 85.19 136 VAL A N 1
ATOM 1107 C CA . VAL A 1 136 ? -2.214 -5.698 -11.544 1.00 85.19 136 VAL A CA 1
ATOM 1108 C C . VAL A 1 136 ? -2.192 -5.190 -10.118 1.00 85.19 136 VAL A C 1
ATOM 1110 O O . VAL A 1 136 ? -1.435 -5.683 -9.279 1.00 85.19 136 VAL A O 1
ATOM 1113 N N . LYS A 1 137 ? -3.030 -4.190 -9.856 1.00 83.44 137 LYS A N 1
ATOM 1114 C CA . LYS A 1 137 ? -3.329 -3.700 -8.514 1.00 83.44 137 LYS A CA 1
ATOM 1115 C C . LYS A 1 137 ? -4.778 -4.031 -8.212 1.00 83.44 137 LYS A C 1
ATOM 1117 O O . LYS A 1 137 ? -5.682 -3.517 -8.863 1.00 83.44 137 L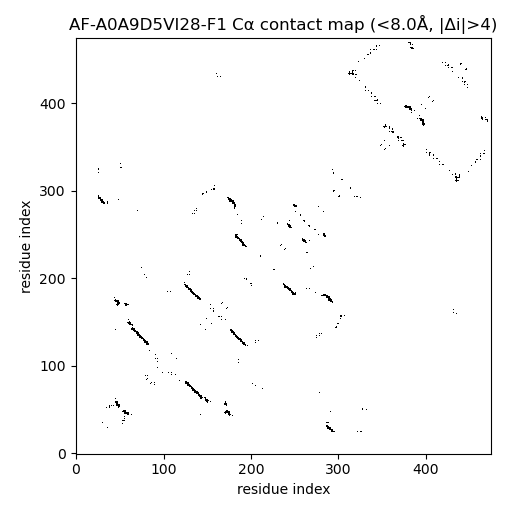YS A O 1
ATOM 1122 N N . SER A 1 138 ? -5.002 -4.903 -7.242 1.00 80.50 138 SER A N 1
ATOM 1123 C CA . SER A 1 138 ? -6.339 -5.183 -6.724 1.00 80.50 138 SER A CA 1
ATOM 1124 C C . SER A 1 138 ? -6.606 -4.287 -5.519 1.00 80.50 138 SER A C 1
ATOM 1126 O O . SER A 1 138 ? -5.755 -4.167 -4.638 1.00 80.50 138 SER A O 1
ATOM 1128 N N . TYR A 1 139 ? -7.772 -3.637 -5.491 1.00 67.19 139 TYR A N 1
ATOM 1129 C CA . TYR A 1 139 ? -8.107 -2.654 -4.449 1.00 67.19 139 TYR A CA 1
ATOM 1130 C C . TYR A 1 139 ? -9.361 -3.021 -3.659 1.00 67.19 139 TYR A C 1
ATOM 1132 O O . TYR A 1 139 ? -9.436 -2.730 -2.472 1.00 67.19 139 TYR A O 1
ATOM 1140 N N . TYR A 1 140 ? -10.344 -3.669 -4.292 1.00 62.34 140 TYR A N 1
ATOM 1141 C CA . TYR A 1 140 ? -11.671 -3.847 -3.694 1.00 62.34 140 TYR A CA 1
ATOM 1142 C C . TYR A 1 140 ? -12.076 -5.310 -3.565 1.00 62.34 140 TYR A C 1
ATOM 1144 O O . TYR A 1 140 ? -13.067 -5.732 -4.138 1.00 62.34 140 TYR A O 1
ATOM 1152 N N . TYR A 1 141 ? -11.321 -6.089 -2.796 1.00 69.62 141 TYR A N 1
ATOM 1153 C CA . TYR A 1 141 ? -11.821 -7.338 -2.219 1.00 69.62 141 TYR A CA 1
ATOM 1154 C C . TYR A 1 141 ? -12.146 -7.060 -0.750 1.00 69.62 141 TYR A C 1
ATOM 1156 O O . TYR A 1 141 ? -11.290 -7.216 0.122 1.00 69.62 141 TYR A O 1
ATOM 1164 N N . SER A 1 142 ? -13.337 -6.508 -0.492 1.00 81.44 142 SER A N 1
ATOM 1165 C CA . SER A 1 142 ? -13.719 -6.030 0.840 1.00 81.44 142 SER A CA 1
ATOM 1166 C C . SER A 1 142 ? -14.742 -6.937 1.510 1.00 81.44 142 SER A C 1
ATOM 1168 O O . SER A 1 142 ? -15.520 -7.626 0.854 1.00 81.44 142 SER A O 1
ATOM 1170 N N . LEU A 1 143 ? -14.760 -6.897 2.836 1.00 87.12 143 LEU A N 1
ATOM 1171 C CA . LEU A 1 143 ? -15.845 -7.394 3.662 1.00 87.12 143 LEU A CA 1
ATOM 1172 C C . LEU A 1 143 ? -17.142 -6.660 3.285 1.00 87.12 143 LEU A C 1
ATOM 1174 O O . LEU A 1 143 ? -17.180 -5.430 3.240 1.00 87.12 143 LEU A O 1
ATOM 1178 N N . ASP A 1 144 ? -18.203 -7.416 3.032 1.00 87.31 144 ASP A N 1
ATOM 1179 C CA . ASP A 1 144 ? -19.560 -6.898 2.908 1.00 87.31 144 ASP A CA 1
ATOM 1180 C C . ASP A 1 144 ? -20.162 -6.727 4.307 1.00 87.31 144 ASP A C 1
ATOM 1182 O O . ASP A 1 144 ? -20.691 -7.665 4.905 1.00 87.31 144 ASP A O 1
ATOM 1186 N N . GLU A 1 145 ? -20.060 -5.515 4.841 1.00 86.06 145 GLU A N 1
ATOM 1187 C CA . GLU A 1 145 ? -20.540 -5.146 6.178 1.00 86.06 145 GLU A CA 1
ATOM 1188 C C . GLU A 1 145 ? -22.067 -5.230 6.317 1.00 86.06 145 GLU A C 1
ATOM 1190 O O . GLU A 1 145 ? -22.575 -5.332 7.429 1.00 86.06 145 GLU A O 1
ATOM 1195 N N . SER A 1 146 ? -22.816 -5.226 5.211 1.00 84.31 146 SER A N 1
ATOM 1196 C CA . SER A 1 146 ? -24.278 -5.338 5.270 1.00 84.31 146 SER A CA 1
ATOM 1197 C C . SER A 1 146 ? -24.725 -6.777 5.517 1.00 84.31 146 SER A C 1
ATOM 1199 O O . SER A 1 146 ? -25.755 -7.009 6.148 1.00 84.31 146 SER A O 1
ATOM 1201 N N . ASN A 1 147 ? -23.947 -7.748 5.030 1.00 85.06 147 ASN A N 1
ATOM 1202 C CA . ASN A 1 147 ? -24.298 -9.167 5.085 1.00 85.06 147 ASN A CA 1
ATOM 1203 C C . ASN A 1 147 ? -23.390 -10.001 5.998 1.00 85.06 147 ASN A C 1
ATOM 1205 O O . ASN A 1 147 ? -23.684 -11.174 6.237 1.00 85.06 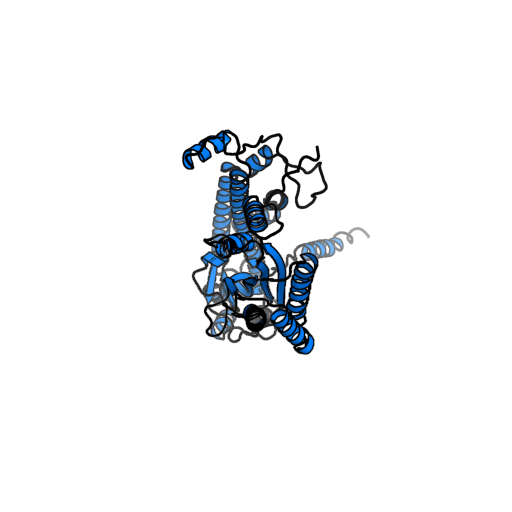147 ASN A O 1
ATOM 1209 N N . SER A 1 148 ? -22.289 -9.440 6.495 1.00 87.62 148 SER A N 1
ATOM 1210 C CA . SER A 1 148 ? -21.377 -10.132 7.410 1.00 87.62 148 SER A CA 1
ATOM 1211 C C . SER A 1 148 ? -21.862 -10.025 8.856 1.00 87.62 148 SER A C 1
ATOM 1213 O O . SER A 1 148 ? -22.460 -9.030 9.261 1.00 87.62 148 SER A O 1
ATOM 1215 N N . LYS A 1 149 ? -21.597 -11.059 9.660 1.00 88.81 149 LYS A N 1
ATOM 1216 C CA . LYS A 1 149 ? -21.985 -11.113 11.079 1.00 88.81 149 LYS A CA 1
ATOM 1217 C C . LYS A 1 149 ? -20.785 -11.401 11.962 1.00 88.81 149 LYS A C 1
ATOM 1219 O O . LYS A 1 149 ? -19.869 -12.121 11.558 1.00 88.81 149 LYS A O 1
ATOM 1224 N N . LEU A 1 150 ? -20.829 -10.895 13.194 1.00 90.12 150 LEU A N 1
ATOM 1225 C CA . LEU A 1 150 ? -19.842 -11.267 14.202 1.00 90.12 150 LEU A CA 1
ATOM 1226 C C . LEU A 1 150 ? -19.914 -12.766 14.509 1.00 90.12 150 LEU A C 1
ATOM 1228 O O . LEU A 1 150 ? -20.945 -13.424 14.331 1.00 90.12 150 LEU A O 1
ATOM 1232 N N . ALA A 1 151 ? -18.785 -13.311 14.940 1.00 91.06 151 ALA A N 1
ATOM 1233 C CA . ALA A 1 151 ? -18.731 -14.642 15.516 1.00 91.06 151 ALA A CA 1
ATOM 1234 C C . ALA A 1 151 ? -19.545 -14.677 16.823 1.00 91.06 151 ALA A C 1
ATOM 1236 O O . ALA A 1 151 ? -19.502 -13.691 17.563 1.00 91.06 151 ALA A O 1
ATOM 1237 N N . PRO A 1 152 ? -20.267 -15.770 17.138 1.00 90.12 152 PRO A N 1
ATOM 1238 C CA . PRO A 1 152 ? -21.062 -15.870 18.364 1.00 90.12 152 PRO A CA 1
ATOM 1239 C C . PRO A 1 152 ? -20.277 -15.525 19.634 1.00 90.12 152 PRO A C 1
ATOM 1241 O O . PRO A 1 152 ? -20.799 -14.870 20.533 1.00 90.12 152 PRO A O 1
ATOM 1244 N N . GLU A 1 153 ? -19.003 -15.908 19.688 1.00 89.44 153 GLU A N 1
ATOM 1245 C CA . GLU A 1 153 ? -18.089 -15.615 20.789 1.00 89.44 153 GLU A CA 1
ATOM 1246 C C . GLU A 1 153 ? -17.814 -14.112 20.903 1.00 89.44 153 GLU A C 1
ATOM 1248 O O . GLU A 1 153 ? -17.846 -13.554 21.997 1.00 89.44 153 GLU A O 1
ATOM 1253 N N . ALA A 1 154 ? -17.594 -13.439 19.772 1.00 89.75 154 ALA A N 1
ATOM 1254 C CA . ALA A 1 154 ? -17.398 -11.996 19.722 1.00 89.75 154 ALA A CA 1
ATOM 1255 C C . ALA A 1 154 ? -18.692 -11.249 20.091 1.00 89.75 154 ALA A C 1
ATOM 1257 O O . ALA A 1 154 ? -18.657 -10.284 20.850 1.00 89.75 154 ALA A O 1
ATOM 1258 N N . THR A 1 155 ? -19.848 -11.735 19.630 1.00 88.88 155 THR A N 1
ATOM 1259 C CA . THR A 1 155 ? -21.169 -11.204 19.993 1.00 88.88 155 THR A CA 1
ATOM 1260 C C . THR A 1 155 ? -21.436 -11.319 21.495 1.00 88.88 155 THR A C 1
ATOM 1262 O O . THR A 1 155 ? -21.906 -10.357 22.100 1.00 88.88 155 THR A O 1
ATOM 1265 N N . ALA A 1 156 ? -21.094 -12.449 22.120 1.00 86.44 156 ALA A N 1
ATOM 1266 C CA . ALA A 1 156 ? -21.286 -12.658 23.556 1.00 86.44 156 ALA A CA 1
ATOM 1267 C C . ALA A 1 156 ? -20.515 -11.632 24.408 1.00 86.44 156 ALA A C 1
ATOM 1269 O O . ALA A 1 156 ? -21.017 -11.182 25.438 1.00 86.44 156 ALA A O 1
ATOM 1270 N N . LEU A 1 157 ? -19.329 -11.211 23.953 1.00 83.94 157 LEU A N 1
ATOM 1271 C CA . LEU A 1 157 ? -18.529 -10.180 24.623 1.00 83.94 157 LEU A CA 1
ATOM 1272 C C . LEU A 1 157 ? -19.143 -8.775 24.516 1.00 83.94 157 LEU A C 1
ATOM 1274 O O . LEU A 1 157 ? -18.839 -7.923 25.348 1.00 83.94 157 LEU A O 1
ATOM 1278 N N . LEU A 1 158 ? -20.005 -8.528 23.524 1.00 79.75 158 LEU A N 1
ATOM 1279 C CA . LEU A 1 158 ? -20.703 -7.248 23.347 1.00 79.75 158 LEU A CA 1
ATOM 1280 C C . LEU A 1 158 ? -22.011 -7.163 24.133 1.00 79.75 158 LEU A C 1
ATOM 1282 O O . LEU A 1 158 ? -22.414 -6.071 24.522 1.00 79.75 158 LEU A O 1
ATOM 1286 N N . GLN A 1 159 ? -22.649 -8.302 24.406 1.00 75.25 159 GLN A N 1
ATOM 1287 C CA . GLN A 1 159 ? -23.918 -8.359 25.141 1.00 75.25 159 GLN A CA 1
ATOM 1288 C C . GLN A 1 159 ? -23.779 -7.995 26.630 1.00 75.25 159 GLN A C 1
ATOM 1290 O O . GLN A 1 159 ? -24.754 -7.632 27.285 1.00 75.25 159 GLN A O 1
ATOM 1295 N N . ASN A 1 160 ? -22.568 -8.066 27.190 1.00 71.06 160 ASN A N 1
ATOM 1296 C CA . ASN A 1 160 ? -22.277 -7.591 28.541 1.00 71.06 160 ASN A CA 1
ATOM 1297 C C . ASN A 1 160 ? -21.444 -6.308 28.481 1.00 71.06 160 ASN A C 1
ATOM 1299 O O . ASN A 1 160 ? -20.298 -6.341 28.036 1.00 71.06 160 ASN A O 1
ATOM 1303 N N . LYS A 1 161 ? -21.974 -5.195 29.015 1.00 61.69 161 LYS A N 1
ATOM 1304 C CA . LYS A 1 161 ? -21.268 -3.894 29.059 1.00 61.69 161 LYS A CA 1
ATOM 1305 C C . LYS A 1 161 ? -19.878 -3.994 29.710 1.00 61.69 161 LYS A C 1
ATOM 1307 O O . LYS A 1 161 ? -18.939 -3.354 29.247 1.00 61.69 161 LYS A O 1
ATOM 1312 N N . ASP A 1 162 ? -19.718 -4.872 30.701 1.00 63.84 162 ASP A N 1
ATOM 1313 C CA . ASP A 1 162 ? -18.445 -5.104 31.401 1.00 63.84 162 ASP A CA 1
ATOM 1314 C C . ASP A 1 162 ? -17.421 -5.919 30.582 1.00 63.84 162 ASP A C 1
ATOM 1316 O O . ASP A 1 162 ? -16.259 -6.048 30.972 1.00 63.84 162 ASP A O 1
ATOM 1320 N N . GLN A 1 163 ? -17.829 -6.495 29.447 1.00 70.06 163 GLN A N 1
ATOM 1321 C CA . GLN A 1 163 ? -17.001 -7.370 28.610 1.00 70.06 163 GLN A CA 1
ATOM 1322 C C . GLN A 1 163 ? -16.561 -6.730 27.292 1.00 70.06 163 GLN A C 1
ATOM 1324 O O . GLN A 1 163 ? -15.736 -7.314 26.586 1.00 70.06 163 GLN A O 1
ATOM 1329 N N . LEU A 1 164 ? -16.975 -5.490 27.017 1.00 74.50 164 LEU A N 1
ATOM 1330 C CA . LEU A 1 164 ? -16.515 -4.724 25.856 1.00 74.50 164 LEU A CA 1
ATOM 1331 C C . LEU A 1 164 ? -14.980 -4.621 25.798 1.00 74.50 164 LEU A C 1
ATOM 1333 O O . LEU A 1 164 ? -14.370 -4.711 24.736 1.00 74.50 164 LEU A O 1
ATOM 1337 N N . GLN A 1 165 ? -14.321 -4.509 26.952 1.00 68.75 165 GLN A N 1
ATOM 1338 C CA . GLN A 1 165 ? -12.861 -4.526 27.009 1.00 68.75 165 GLN A CA 1
ATOM 1339 C C . GLN A 1 165 ? -12.277 -5.855 26.504 1.00 68.75 165 GLN A C 1
ATOM 1341 O O . GLN A 1 165 ? -11.298 -5.855 25.760 1.00 68.75 165 GLN A O 1
ATOM 1346 N N . ARG A 1 166 ? -12.885 -6.986 26.878 1.00 74.50 166 ARG A N 1
ATOM 1347 C CA . ARG A 1 166 ? -12.450 -8.314 26.424 1.00 74.50 166 ARG A CA 1
ATOM 1348 C C . ARG A 1 166 ? -12.679 -8.496 24.930 1.00 74.50 166 ARG A C 1
ATOM 1350 O O . ARG A 1 166 ? -11.867 -9.147 24.281 1.00 74.50 166 ARG A O 1
ATOM 1357 N N . PHE A 1 167 ? -13.730 -7.884 24.379 1.00 84.62 167 PHE A N 1
ATOM 1358 C CA . PHE A 1 167 ? -13.907 -7.814 22.932 1.00 84.62 167 PHE A CA 1
ATOM 1359 C C . PHE A 1 167 ? -12.697 -7.144 22.275 1.00 84.62 167 PHE A C 1
ATOM 1361 O O . PHE A 1 167 ? -12.100 -7.732 21.384 1.00 84.62 167 PHE A O 1
ATOM 1368 N N . TYR A 1 168 ? -12.259 -5.973 22.746 1.00 81.62 168 TYR A N 1
ATOM 1369 C CA . TYR A 1 168 ? -11.099 -5.294 22.153 1.00 81.62 168 TYR A CA 1
ATOM 1370 C C . TYR A 1 168 ? -9.768 -6.020 22.372 1.00 81.62 168 TYR A C 1
ATOM 1372 O O . TYR A 1 168 ? -8.877 -5.930 21.529 1.00 81.62 168 TYR A O 1
ATOM 1380 N N . GLU A 1 169 ? -9.621 -6.754 23.472 1.00 78.38 169 GLU A N 1
ATOM 1381 C CA . GLU A 1 169 ? -8.455 -7.613 23.705 1.00 78.38 169 GLU A CA 1
ATOM 1382 C C . GLU A 1 169 ? -8.419 -8.807 22.734 1.00 78.38 169 GLU A C 1
ATOM 1384 O O . GLU A 1 169 ? -7.336 -9.215 22.316 1.00 78.38 169 GLU A O 1
ATOM 1389 N N . ALA A 1 170 ? -9.580 -9.338 22.336 1.00 86.12 170 ALA A N 1
ATOM 1390 C CA . ALA A 1 170 ? -9.691 -10.473 21.418 1.00 86.12 170 ALA A CA 1
ATOM 1391 C C . ALA A 1 170 ? -9.705 -10.066 19.933 1.00 86.12 170 ALA A C 1
ATOM 1393 O O . ALA A 1 170 ? -9.065 -10.716 19.108 1.00 86.12 170 ALA A O 1
ATOM 1394 N N . CYS A 1 171 ? -10.418 -8.989 19.604 1.00 87.50 171 CYS A N 1
ATOM 1395 C CA . CYS A 1 171 ? -10.736 -8.533 18.249 1.00 87.50 171 CYS A CA 1
ATOM 1396 C C . CYS A 1 171 ? -9.958 -7.284 17.828 1.00 87.50 171 CYS A C 1
ATOM 1398 O O . CYS A 1 171 ? -10.203 -6.734 16.757 1.00 87.50 171 CYS A O 1
ATOM 1400 N N . GLY A 1 172 ? -9.047 -6.781 18.662 1.00 84.69 172 GLY A N 1
ATOM 1401 C CA . GLY A 1 172 ? -8.424 -5.483 18.427 1.00 84.69 172 GLY A CA 1
ATOM 1402 C C . GLY A 1 172 ? -9.455 -4.350 18.415 1.00 84.69 172 GLY A C 1
ATOM 1403 O O . GLY A 1 172 ? -10.647 -4.549 18.632 1.00 84.69 172 GLY A O 1
ATOM 1404 N N . THR A 1 173 ? -9.006 -3.126 18.154 1.00 80.12 173 THR A N 1
ATOM 1405 C CA . THR A 1 173 ? -9.907 -1.956 18.133 1.00 80.12 173 THR A CA 1
ATOM 1406 C C . THR A 1 173 ? -10.480 -1.633 16.766 1.00 80.12 173 THR A C 1
ATOM 1408 O O . THR A 1 173 ? -11.316 -0.745 16.645 1.00 80.12 173 THR A O 1
ATOM 1411 N N . ASN A 1 174 ? -10.040 -2.358 15.749 1.00 87.12 174 ASN A N 1
ATOM 1412 C CA . ASN A 1 174 ? -10.480 -2.210 14.378 1.00 87.12 174 ASN A CA 1
ATOM 1413 C C . ASN A 1 174 ? -10.571 -3.597 13.740 1.00 87.12 174 ASN A C 1
ATOM 1415 O O . ASN A 1 174 ? -10.088 -4.566 14.324 1.00 87.12 174 ASN A O 1
ATOM 1419 N N . TYR A 1 175 ? -11.107 -3.678 12.532 1.00 91.38 175 TYR A N 1
ATOM 1420 C CA . TYR A 1 175 ? -11.061 -4.873 11.698 1.00 91.38 175 TYR A CA 1
ATOM 1421 C C . TYR A 1 175 ? -10.494 -4.559 10.321 1.00 91.38 175 TYR A C 1
ATOM 1423 O O . TYR A 1 175 ? -10.543 -3.423 9.854 1.00 91.38 175 TYR A O 1
ATOM 1431 N N . ILE A 1 176 ? -9.949 -5.580 9.669 1.00 91.81 176 ILE A N 1
ATOM 1432 C CA . ILE A 1 176 ? -9.473 -5.494 8.291 1.00 91.81 176 ILE A CA 1
ATOM 1433 C C . ILE A 1 176 ? -10.689 -5.579 7.366 1.00 91.81 176 ILE A C 1
ATOM 1435 O O . ILE A 1 176 ? -11.292 -6.646 7.225 1.00 91.81 176 ILE A O 1
ATOM 1439 N N . ARG A 1 177 ? -11.060 -4.454 6.750 1.00 90.44 177 ARG A N 1
ATOM 1440 C CA . ARG A 1 177 ? -12.182 -4.375 5.810 1.00 90.44 177 ARG A CA 1
ATOM 1441 C C . ARG A 1 177 ? -11.789 -4.820 4.416 1.00 90.44 177 ARG A C 1
ATOM 1443 O O . ARG A 1 177 ? -12.570 -5.525 3.793 1.00 90.44 177 ARG A O 1
ATOM 1450 N N . SER A 1 178 ? -10.633 -4.413 3.907 1.00 89.94 178 SER A N 1
ATOM 1451 C CA . SER A 1 178 ? -10.172 -4.809 2.574 1.00 89.94 178 SER A CA 1
ATOM 1452 C C . SER A 1 178 ? -8.670 -5.077 2.565 1.00 89.94 178 SER A C 1
ATOM 1454 O O . SER A 1 178 ? -7.936 -4.634 3.449 1.00 89.94 178 SER A O 1
ATOM 1456 N N . ILE A 1 179 ? -8.220 -5.874 1.598 1.00 88.50 179 ILE A N 1
ATOM 1457 C CA . ILE A 1 179 ? -6.807 -6.188 1.382 1.00 88.50 179 ILE A CA 1
ATOM 1458 C C . ILE A 1 179 ? -6.506 -5.873 -0.077 1.00 88.50 179 ILE A C 1
ATOM 1460 O O . ILE A 1 179 ? -7.130 -6.447 -0.969 1.00 88.50 179 ILE A O 1
ATOM 1464 N N . GLY A 1 180 ? -5.553 -4.975 -0.303 1.00 87.88 180 GLY A N 1
ATOM 1465 C CA . GLY A 1 180 ? -5.021 -4.696 -1.625 1.00 87.88 180 GLY A CA 1
ATOM 1466 C C . GLY A 1 180 ? -3.803 -5.560 -1.912 1.00 87.88 180 GLY A C 1
ATOM 1467 O O . GLY A 1 180 ? -2.935 -5.755 -1.051 1.00 87.88 180 GLY A O 1
ATOM 1468 N N . ARG A 1 181 ? -3.740 -6.090 -3.133 1.00 86.62 181 ARG A N 1
ATOM 1469 C CA . ARG A 1 181 ? -2.613 -6.898 -3.602 1.00 86.62 181 ARG A CA 1
ATOM 1470 C C . ARG A 1 181 ? -2.022 -6.336 -4.877 1.00 86.62 181 ARG A C 1
ATOM 1472 O O . ARG A 1 181 ? -2.725 -5.775 -5.719 1.00 86.62 181 ARG A O 1
ATOM 1479 N N . TYR A 1 182 ? -0.725 -6.551 -5.019 1.00 87.00 182 TYR A N 1
ATOM 1480 C CA . TYR A 1 182 ? 0.053 -6.163 -6.175 1.00 87.00 182 TYR A CA 1
ATOM 1481 C C . TYR A 1 182 ? 0.741 -7.373 -6.796 1.00 87.00 182 TYR A C 1
ATOM 1483 O O . TYR A 1 182 ? 1.391 -8.163 -6.102 1.00 87.00 182 TYR A O 1
ATOM 1491 N N . SER A 1 183 ? 0.643 -7.457 -8.118 1.00 87.12 183 SER A N 1
ATOM 1492 C CA . SER A 1 183 ? 1.328 -8.450 -8.935 1.00 87.12 183 SER A CA 1
ATOM 1493 C C . SER A 1 183 ? 2.009 -7.761 -10.112 1.00 87.12 183 SER A C 1
ATOM 1495 O O . SER A 1 183 ? 1.485 -6.800 -10.678 1.00 87.12 183 SER A O 1
ATOM 1497 N N . THR A 1 184 ? 3.167 -8.272 -10.526 1.00 88.06 184 THR A N 1
ATOM 1498 C CA . THR A 1 184 ? 3.839 -7.852 -11.765 1.00 88.06 184 THR A CA 1
ATOM 1499 C C . THR A 1 184 ? 4.281 -9.058 -12.564 1.00 88.06 184 THR A C 1
ATOM 1501 O O . THR A 1 184 ? 4.828 -10.000 -12.001 1.00 88.06 184 THR A O 1
ATOM 1504 N N . PHE A 1 185 ? 4.110 -8.987 -13.874 1.00 88.75 185 PHE A N 1
ATOM 1505 C CA . PHE A 1 185 ? 4.712 -9.890 -14.835 1.00 88.75 185 PHE A CA 1
ATOM 1506 C C . PHE A 1 185 ? 5.552 -9.096 -15.831 1.00 88.75 185 PHE A C 1
ATOM 1508 O O . PHE A 1 185 ? 5.135 -8.041 -16.313 1.00 88.75 185 PHE A O 1
ATOM 1515 N N . LEU A 1 186 ? 6.733 -9.619 -16.137 1.00 88.69 186 LEU A N 1
ATOM 1516 C CA . LEU A 1 186 ? 7.614 -9.139 -17.191 1.00 88.69 186 LEU A CA 1
ATOM 1517 C C . LEU A 1 186 ? 7.803 -10.276 -18.189 1.00 88.69 186 LEU A C 1
ATOM 1519 O O . LEU A 1 186 ? 8.243 -11.355 -17.807 1.00 88.69 186 LEU A O 1
ATOM 1523 N N . GLY A 1 187 ? 7.459 -10.037 -19.448 1.00 88.38 187 GLY A N 1
ATOM 1524 C CA . GLY A 1 187 ? 7.622 -10.981 -20.545 1.00 88.38 187 GLY A CA 1
ATOM 1525 C C . GLY A 1 187 ? 8.584 -10.445 -21.596 1.00 88.38 187 GLY A C 1
ATOM 1526 O O . GLY A 1 187 ? 8.551 -9.263 -21.933 1.00 88.38 187 GLY A O 1
ATOM 1527 N N . LEU A 1 188 ? 9.412 -11.326 -22.142 1.00 87.19 188 LEU A N 1
ATOM 1528 C CA . LEU A 1 188 ? 10.272 -11.090 -23.293 1.00 87.19 188 LEU A CA 1
ATOM 1529 C C . LEU A 1 188 ? 9.959 -12.143 -24.349 1.00 87.19 188 LEU A C 1
ATOM 1531 O O . LEU A 1 188 ? 10.077 -13.331 -24.076 1.00 87.19 188 LEU A O 1
ATOM 1535 N N . LEU A 1 189 ? 9.626 -11.701 -25.555 1.00 86.94 189 LEU A N 1
ATOM 1536 C CA . LEU A 1 189 ? 9.570 -12.526 -26.753 1.00 86.94 189 LEU A CA 1
ATOM 1537 C C . LEU A 1 189 ? 10.670 -12.073 -27.713 1.00 86.94 189 LEU A C 1
ATOM 1539 O O . LEU A 1 189 ? 10.699 -10.909 -28.108 1.00 86.94 189 LEU A O 1
ATOM 1543 N N . SER A 1 190 ? 11.550 -12.984 -28.113 1.00 83.19 190 SER A N 1
ATOM 1544 C CA . SER A 1 190 ? 12.616 -12.716 -29.078 1.00 83.19 190 SER A CA 1
ATOM 1545 C C . SER A 1 190 ? 12.462 -13.596 -30.308 1.00 83.19 190 SER A C 1
ATOM 1547 O O . SER A 1 190 ? 12.130 -14.771 -30.183 1.00 83.19 190 SER A O 1
ATOM 1549 N N . PHE A 1 191 ? 12.705 -13.039 -31.492 1.00 78.88 191 PHE A N 1
ATOM 1550 C CA . PHE A 1 191 ? 12.676 -13.804 -32.737 1.00 78.88 191 PHE A CA 1
ATOM 1551 C C . PHE A 1 191 ? 13.585 -13.204 -33.813 1.00 78.88 191 PHE A C 1
ATOM 1553 O O . PHE A 1 191 ? 13.819 -11.992 -33.859 1.00 78.88 191 PHE A O 1
ATOM 1560 N N . ASP A 1 192 ? 14.095 -14.050 -34.707 1.00 76.12 192 ASP A N 1
ATOM 1561 C CA . ASP A 1 192 ? 14.961 -13.616 -35.805 1.00 76.12 192 ASP A CA 1
ATOM 1562 C C . ASP A 1 192 ? 14.117 -13.171 -37.011 1.00 76.12 192 ASP A C 1
ATOM 1564 O O . ASP A 1 192 ? 13.319 -13.943 -37.535 1.00 76.12 192 ASP A O 1
ATOM 1568 N N . ALA A 1 193 ? 14.329 -11.952 -37.514 1.00 68.44 193 ALA A N 1
ATOM 1569 C CA . ALA A 1 193 ? 13.668 -11.459 -38.725 1.00 68.44 193 ALA A CA 1
ATOM 1570 C C . ALA A 1 193 ? 14.642 -11.462 -39.915 1.00 68.44 193 ALA A C 1
ATOM 1572 O O . ALA A 1 193 ? 15.608 -10.688 -39.944 1.00 68.44 193 ALA A O 1
ATOM 1573 N N . THR A 1 194 ? 14.369 -12.299 -40.920 1.00 61.19 194 THR A N 1
ATOM 1574 C CA . THR A 1 194 ? 15.243 -12.544 -42.087 1.00 61.19 194 THR A CA 1
ATOM 1575 C C . THR A 1 194 ? 15.069 -11.552 -43.243 1.00 61.19 194 THR A C 1
ATOM 1577 O O . THR A 1 194 ? 15.856 -11.577 -44.184 1.00 61.19 194 THR A O 1
ATOM 1580 N N . THR A 1 195 ? 14.094 -10.640 -43.186 1.00 56.47 195 THR A N 1
ATOM 1581 C CA . THR A 1 195 ? 13.843 -9.671 -44.268 1.00 56.47 195 THR A CA 1
ATOM 1582 C C . THR A 1 195 ? 14.934 -8.589 -44.348 1.00 56.47 195 THR A C 1
ATOM 1584 O O . THR A 1 195 ? 15.432 -8.115 -43.328 1.00 56.47 195 THR A O 1
ATOM 1587 N N . GLU A 1 196 ? 15.344 -8.173 -45.549 1.00 56.25 196 GLU A N 1
ATOM 1588 C CA . GLU A 1 196 ? 16.371 -7.121 -45.722 1.00 56.25 196 GLU A CA 1
ATOM 1589 C C . GLU A 1 196 ? 15.838 -5.711 -45.404 1.00 56.25 196 GLU A C 1
ATOM 1591 O O . GLU A 1 196 ? 16.602 -4.809 -45.055 1.00 56.25 196 GLU A O 1
ATOM 1596 N N . ASP A 1 197 ? 14.516 -5.529 -45.443 1.00 56.09 197 ASP A N 1
ATOM 1597 C CA . ASP A 1 197 ? 13.867 -4.233 -45.271 1.00 56.09 197 ASP A CA 1
ATOM 1598 C C . ASP A 1 197 ? 13.559 -3.929 -43.795 1.00 56.09 197 ASP A C 1
ATOM 1600 O O . ASP A 1 197 ? 12.868 -4.685 -43.106 1.00 56.09 197 ASP A O 1
ATOM 1604 N N . ARG A 1 198 ? 14.089 -2.808 -43.295 1.00 55.06 198 ARG A N 1
ATOM 1605 C CA . ARG A 1 198 ? 13.898 -2.339 -41.914 1.00 55.06 198 ARG A CA 1
ATOM 1606 C C . ARG A 1 198 ? 12.454 -1.901 -41.655 1.00 55.06 198 ARG A C 1
ATOM 1608 O O . ARG A 1 198 ? 11.946 -2.172 -40.571 1.00 55.06 198 ARG A O 1
ATOM 1615 N N . SER A 1 199 ? 11.813 -1.271 -42.640 1.00 57.59 199 SER A N 1
ATOM 1616 C CA . SER A 1 199 ? 10.453 -0.725 -42.518 1.00 57.59 199 SER A CA 1
ATOM 1617 C C . SER A 1 199 ? 9.423 -1.824 -42.227 1.00 57.59 199 SER A C 1
ATOM 1619 O O . SER A 1 199 ? 8.627 -1.710 -41.299 1.00 57.59 199 SER A O 1
ATOM 1621 N N . ASN A 1 200 ? 9.557 -2.965 -42.906 1.00 66.44 200 ASN A N 1
ATOM 1622 C CA . ASN A 1 200 ? 8.702 -4.136 -42.714 1.00 66.44 200 ASN A CA 1
ATOM 1623 C C . ASN A 1 200 ? 8.850 -4.799 -41.328 1.00 66.44 200 ASN A C 1
ATOM 1625 O O . ASN A 1 200 ? 7.964 -5.551 -40.928 1.00 66.44 200 ASN A O 1
ATOM 1629 N N . LYS A 1 201 ? 9.949 -4.565 -40.590 1.00 67.88 201 LYS A N 1
ATOM 1630 C CA . LYS A 1 201 ? 10.196 -5.181 -39.267 1.00 67.88 201 LYS A CA 1
ATOM 1631 C C . LYS A 1 201 ? 9.599 -4.377 -38.121 1.00 67.88 201 LYS A C 1
ATOM 1633 O O . LYS A 1 201 ? 9.012 -4.968 -37.222 1.00 67.88 201 LYS A O 1
ATOM 1638 N N . GLU A 1 202 ? 9.749 -3.056 -38.166 1.00 68.81 202 GLU A N 1
ATOM 1639 C CA . GLU A 1 202 ? 9.118 -2.141 -37.205 1.00 68.81 202 GLU A CA 1
ATOM 1640 C C . GLU A 1 202 ? 7.589 -2.256 -37.336 1.00 68.81 202 GLU A C 1
ATOM 1642 O O . GLU A 1 202 ? 6.913 -2.569 -36.360 1.00 68.81 202 GLU A O 1
ATOM 1647 N N . GLU A 1 203 ? 7.063 -2.217 -38.566 1.00 71.56 203 GLU A N 1
ATOM 1648 C CA . GLU A 1 203 ? 5.634 -2.431 -38.841 1.00 71.56 203 GLU A CA 1
ATOM 1649 C C . GLU A 1 203 ? 5.139 -3.813 -38.369 1.00 71.56 203 GLU A C 1
ATOM 1651 O O . GLU A 1 203 ? 4.007 -3.971 -37.910 1.00 71.56 203 GLU A O 1
ATOM 1656 N N . MET A 1 204 ? 5.978 -4.846 -38.466 1.00 72.38 204 MET A N 1
ATOM 1657 C CA . MET A 1 204 ? 5.645 -6.191 -37.997 1.00 72.38 204 MET A CA 1
ATOM 1658 C C . MET A 1 204 ? 5.595 -6.276 -36.468 1.00 72.38 204 MET A C 1
ATOM 1660 O O . MET A 1 204 ? 4.652 -6.862 -35.932 1.00 72.38 204 MET A O 1
ATOM 1664 N N . ALA A 1 205 ? 6.576 -5.697 -35.771 1.00 73.06 205 ALA A N 1
ATOM 1665 C CA . ALA A 1 205 ? 6.580 -5.622 -34.313 1.00 73.06 205 ALA A CA 1
ATOM 1666 C C . ALA A 1 205 ? 5.366 -4.829 -33.807 1.00 73.06 205 ALA A C 1
ATOM 1668 O O . ALA A 1 205 ? 4.683 -5.274 -32.888 1.00 73.06 205 ALA A O 1
ATOM 1669 N N . GLU A 1 206 ? 5.030 -3.719 -34.466 1.00 74.62 206 GLU A N 1
ATOM 1670 C CA . GLU A 1 206 ? 3.832 -2.932 -34.173 1.00 74.62 206 GLU A CA 1
ATOM 1671 C C . GLU A 1 206 ? 2.544 -3.726 -34.412 1.00 74.62 206 GLU A C 1
ATOM 1673 O O . GLU A 1 206 ? 1.674 -3.748 -33.547 1.00 74.62 206 GLU A O 1
ATOM 1678 N N . LYS A 1 207 ? 2.415 -4.448 -35.534 1.00 76.88 207 LYS A N 1
ATOM 1679 C CA . LYS A 1 207 ? 1.250 -5.316 -35.797 1.00 76.88 207 LYS A CA 1
ATOM 1680 C C . LYS A 1 207 ? 1.110 -6.437 -34.775 1.00 76.88 207 LYS A C 1
ATOM 1682 O O . LYS A 1 207 ? -0.014 -6.790 -34.413 1.00 76.88 207 LYS A O 1
ATOM 1687 N N . LEU A 1 208 ? 2.228 -6.996 -34.321 1.00 78.12 208 LEU A N 1
ATOM 1688 C CA . LEU A 1 208 ? 2.244 -7.988 -33.257 1.00 78.12 208 LEU A CA 1
ATOM 1689 C C . LEU A 1 208 ? 1.783 -7.376 -31.934 1.00 78.12 208 LEU A C 1
ATOM 1691 O O . LEU A 1 208 ? 0.840 -7.893 -31.343 1.00 78.12 208 LEU A O 1
ATOM 1695 N N . ILE A 1 209 ? 2.362 -6.246 -31.522 1.00 78.94 209 ILE A N 1
ATOM 1696 C CA . ILE A 1 209 ? 1.951 -5.517 -30.316 1.00 78.94 209 ILE A CA 1
ATOM 1697 C C . ILE A 1 209 ? 0.463 -5.171 -30.374 1.00 78.94 209 ILE A C 1
ATOM 1699 O O . ILE A 1 209 ? -0.261 -5.471 -29.436 1.00 78.94 209 ILE A O 1
ATOM 1703 N N . LEU A 1 210 ? -0.025 -4.634 -31.495 1.00 78.19 210 LEU A N 1
ATOM 1704 C CA . LEU A 1 210 ? -1.442 -4.318 -31.701 1.00 78.19 210 LEU A CA 1
ATOM 1705 C C . LEU A 1 210 ? -2.355 -5.546 -31.630 1.00 78.19 210 LEU A C 1
ATOM 1707 O O . LEU A 1 210 ? -3.551 -5.414 -31.377 1.00 78.19 210 LEU A O 1
ATOM 1711 N N . SER A 1 211 ? -1.833 -6.735 -31.922 1.00 75.44 211 SER A N 1
ATOM 1712 C CA . SER A 1 211 ? -2.599 -7.980 -31.849 1.00 75.44 211 SER A CA 1
ATOM 1713 C C . SER A 1 211 ? -2.572 -8.583 -30.446 1.00 75.44 211 SER A C 1
ATOM 1715 O O . SER A 1 211 ? -3.569 -9.168 -30.031 1.00 75.44 211 SER A O 1
ATOM 1717 N N . LEU A 1 212 ? -1.475 -8.396 -29.708 1.00 76.69 212 LEU A N 1
ATOM 1718 C CA . LEU A 1 212 ? -1.357 -8.763 -28.298 1.00 76.69 212 LEU A CA 1
ATOM 1719 C C . LEU A 1 212 ? -2.161 -7.809 -27.398 1.00 76.69 212 LEU A C 1
ATOM 1721 O O . LEU A 1 212 ? -2.897 -8.273 -26.538 1.00 76.69 212 LEU A O 1
ATOM 1725 N N . SER A 1 213 ? -2.137 -6.497 -27.641 1.00 71.31 213 SER A N 1
ATOM 1726 C CA . SER A 1 213 ? -2.878 -5.512 -26.833 1.00 71.31 213 SER A CA 1
ATOM 1727 C C . SER A 1 213 ? -4.399 -5.646 -26.954 1.00 71.31 213 SER A C 1
ATOM 1729 O O . SER A 1 213 ? -5.139 -5.384 -26.011 1.00 71.31 213 SER A O 1
ATOM 1731 N N . LYS A 1 214 ? -4.906 -6.155 -28.085 1.00 69.38 214 LYS A N 1
ATOM 1732 C CA . LYS A 1 214 ? -6.339 -6.470 -28.257 1.00 69.38 214 LYS A CA 1
ATOM 1733 C C . LYS A 1 214 ? -6.856 -7.563 -27.310 1.00 69.38 214 LYS A C 1
ATOM 1735 O O . LYS A 1 214 ? -8.070 -7.749 -27.229 1.00 69.38 214 LYS A O 1
ATOM 1740 N N . LEU A 1 215 ? -5.975 -8.260 -26.591 1.00 60.56 215 LEU A N 1
ATOM 1741 C CA . LEU A 1 215 ? -6.334 -9.238 -25.558 1.00 60.56 215 LEU A CA 1
ATOM 1742 C C . LEU A 1 215 ? -6.915 -8.597 -24.290 1.00 60.56 215 LEU A C 1
ATOM 1744 O O . LEU A 1 215 ? -7.535 -9.298 -23.498 1.00 60.56 215 LEU A O 1
ATOM 1748 N N . GLU A 1 216 ? -6.765 -7.284 -24.111 1.00 55.84 216 GLU A N 1
ATOM 1749 C CA . GLU A 1 216 ? -7.236 -6.556 -22.923 1.00 55.84 216 GLU A CA 1
ATOM 1750 C C . GLU A 1 216 ? -8.752 -6.307 -22.919 1.00 55.84 216 GLU A C 1
ATOM 1752 O O . GLU A 1 216 ? -9.351 -6.074 -21.868 1.00 55.84 216 GLU A O 1
ATOM 1757 N N . SER A 1 217 ? -9.413 -6.377 -24.081 1.00 51.94 217 SER A N 1
ATOM 1758 C CA . SER A 1 217 ? -10.867 -6.222 -24.136 1.00 51.94 217 SER A CA 1
ATOM 1759 C C . SER A 1 217 ? -11.545 -7.497 -23.632 1.00 51.94 217 SER A C 1
ATOM 1761 O O . SER A 1 217 ? -11.358 -8.576 -24.187 1.00 51.94 217 SER A O 1
ATOM 1763 N N . SER A 1 218 ? -12.363 -7.366 -22.589 1.00 42.41 218 SER A N 1
ATOM 1764 C CA . SER A 1 218 ? -13.016 -8.433 -21.809 1.00 42.41 218 SER A CA 1
ATOM 1765 C C . SER A 1 218 ? -14.027 -9.298 -22.584 1.00 42.41 218 SER A C 1
ATOM 1767 O O . SER A 1 218 ? -14.854 -9.979 -21.979 1.00 42.41 218 SER A O 1
ATOM 1769 N N . ASN A 1 219 ? -14.005 -9.254 -23.916 1.00 40.47 219 ASN A N 1
ATOM 1770 C CA . ASN A 1 219 ? -14.836 -10.075 -24.776 1.00 40.47 219 ASN A CA 1
ATOM 1771 C C . ASN A 1 219 ? -14.006 -11.282 -25.246 1.00 40.47 219 ASN A C 1
ATOM 1773 O O . ASN A 1 219 ? -13.111 -11.105 -26.069 1.00 40.47 219 ASN A O 1
ATOM 1777 N N . PRO A 1 220 ? -14.309 -12.512 -24.794 1.00 42.03 220 PRO A N 1
ATOM 1778 C CA . PRO A 1 220 ? -13.521 -13.718 -25.080 1.00 42.03 220 PRO A CA 1
ATOM 1779 C C . PRO A 1 220 ? -13.615 -14.195 -26.540 1.00 42.03 220 PRO A C 1
ATOM 1781 O O . PRO A 1 220 ? -13.082 -15.246 -26.878 1.00 42.03 220 PRO A O 1
ATOM 1784 N N . ASN A 1 221 ? -14.249 -13.410 -27.415 1.00 42.91 221 ASN A N 1
ATOM 1785 C CA . ASN A 1 221 ? -14.243 -13.602 -28.860 1.00 42.91 221 ASN A CA 1
ATOM 1786 C C . ASN A 1 221 ? -13.496 -12.454 -29.569 1.00 42.91 221 ASN A C 1
ATOM 1788 O O . ASN A 1 221 ? -14.098 -11.761 -30.396 1.00 42.91 221 ASN A O 1
ATOM 1792 N N . PRO A 1 222 ? -12.195 -12.215 -29.311 1.00 46.66 222 PRO A N 1
ATOM 1793 C CA . PRO A 1 222 ? -11.388 -11.578 -30.337 1.00 46.66 222 PRO A CA 1
ATOM 1794 C C . PRO A 1 222 ? -11.358 -12.575 -31.499 1.00 46.66 222 PRO A C 1
ATOM 1796 O O . PRO A 1 222 ? -11.028 -13.739 -31.299 1.00 46.66 222 PRO A O 1
ATOM 1799 N N . SER A 1 223 ? -11.771 -12.171 -32.699 1.00 48.88 223 SER A N 1
ATOM 1800 C CA . SER A 1 223 ? -11.742 -13.033 -33.887 1.00 48.88 223 SER A CA 1
ATOM 1801 C C . SER A 1 223 ? -10.376 -13.738 -34.001 1.00 48.88 223 SER A C 1
ATOM 1803 O O . SER A 1 223 ? -9.395 -13.096 -34.393 1.00 48.88 223 SER A O 1
ATOM 1805 N N . ASN A 1 224 ? -10.301 -15.027 -33.637 1.00 54.25 224 ASN A N 1
ATOM 1806 C CA . ASN A 1 224 ? -9.062 -15.820 -33.652 1.00 54.25 224 ASN A CA 1
ATOM 1807 C C . ASN A 1 224 ? -8.406 -15.811 -35.039 1.00 54.25 224 ASN A C 1
ATOM 1809 O O . ASN A 1 224 ? -7.183 -15.787 -35.142 1.00 54.25 224 ASN A O 1
ATOM 1813 N N . GLU A 1 225 ? -9.219 -15.660 -36.089 1.00 54.44 225 GLU A N 1
ATOM 1814 C CA . GLU A 1 225 ? -8.776 -15.517 -37.475 1.00 54.44 225 GLU A CA 1
ATOM 1815 C C . GLU A 1 225 ? -7.694 -14.446 -37.673 1.00 54.44 225 GLU A C 1
ATOM 1817 O O . GLU A 1 225 ? -6.803 -14.644 -38.489 1.00 54.44 225 GLU A O 1
ATOM 1822 N N . ASN A 1 226 ? -7.702 -13.326 -36.939 1.00 64.25 226 ASN A N 1
ATOM 1823 C CA . ASN A 1 226 ? -6.704 -12.270 -37.156 1.00 64.25 226 ASN A CA 1
ATOM 1824 C C . ASN A 1 226 ? -5.327 -12.603 -36.562 1.00 64.25 226 ASN A C 1
ATOM 1826 O O . ASN A 1 226 ? -4.314 -12.275 -37.179 1.00 64.25 226 ASN A O 1
ATOM 1830 N N . PHE A 1 227 ? -5.271 -13.259 -35.398 1.00 67.38 227 PHE A N 1
ATOM 1831 C CA . PHE A 1 227 ? -4.000 -13.634 -34.771 1.00 67.38 227 PHE A CA 1
ATOM 1832 C C . PHE A 1 227 ? -3.429 -14.913 -35.382 1.00 67.38 227 PHE A C 1
ATOM 1834 O O . PHE A 1 227 ? -2.226 -14.988 -35.601 1.00 67.38 227 PHE A O 1
ATOM 1841 N N . ASP A 1 228 ? -4.278 -15.879 -35.736 1.00 67.69 228 ASP A N 1
ATOM 1842 C CA . ASP A 1 228 ? -3.841 -17.106 -36.405 1.00 67.69 228 ASP A CA 1
ATOM 1843 C C . ASP A 1 228 ? -3.311 -16.798 -37.812 1.00 67.69 228 ASP A C 1
ATOM 1845 O O . ASP A 1 228 ? -2.259 -17.291 -38.213 1.00 67.69 228 ASP A O 1
ATOM 1849 N N . ASN A 1 229 ? -3.950 -15.873 -38.539 1.00 66.56 229 ASN A N 1
ATOM 1850 C CA . ASN A 1 229 ? -3.403 -15.378 -39.803 1.00 66.56 229 ASN A CA 1
ATOM 1851 C C . ASN A 1 229 ? -2.086 -14.614 -39.609 1.00 66.56 229 ASN A C 1
ATOM 1853 O O . ASN A 1 229 ? -1.220 -14.668 -40.485 1.00 66.56 229 ASN A O 1
ATOM 1857 N N . LEU A 1 230 ? -1.911 -13.910 -38.485 1.00 68.19 230 LEU A N 1
ATOM 1858 C CA . LEU A 1 230 ? -0.657 -13.237 -38.155 1.00 68.19 230 LEU A CA 1
ATOM 1859 C C . LEU A 1 230 ? 0.442 -14.255 -37.826 1.00 68.19 230 LEU A C 1
ATOM 1861 O O . LEU A 1 230 ? 1.517 -14.171 -38.406 1.00 68.19 230 LEU A O 1
ATOM 1865 N N . SER A 1 231 ? 0.178 -15.249 -36.978 1.00 65.06 231 SER A N 1
ATOM 1866 C CA . SER A 1 231 ? 1.147 -16.284 -36.603 1.00 65.06 231 SER A CA 1
ATOM 1867 C C . SER A 1 231 ? 1.567 -17.134 -37.808 1.00 65.06 231 SER A C 1
ATOM 1869 O O . SER A 1 231 ? 2.755 -17.411 -37.991 1.00 65.06 231 SER A O 1
ATOM 1871 N N . ILE A 1 232 ? 0.629 -17.453 -38.707 1.00 65.81 232 ILE A N 1
ATOM 1872 C CA . ILE A 1 232 ? 0.908 -18.108 -39.991 1.00 65.81 232 ILE A CA 1
ATOM 1873 C C . ILE A 1 232 ? 1.772 -17.207 -40.879 1.00 65.81 232 ILE A C 1
ATOM 1875 O O . ILE A 1 232 ? 2.780 -17.664 -41.415 1.00 65.81 232 ILE A O 1
ATOM 1879 N N . ARG A 1 233 ? 1.438 -15.917 -41.011 1.00 66.00 233 ARG A N 1
ATOM 1880 C CA . ARG A 1 233 ? 2.252 -14.947 -41.762 1.00 66.00 233 ARG A CA 1
ATOM 1881 C C . ARG A 1 233 ? 3.668 -14.828 -41.196 1.00 66.00 233 ARG A C 1
ATOM 1883 O O . ARG A 1 233 ? 4.618 -14.788 -41.968 1.00 66.00 233 ARG A O 1
ATOM 1890 N N . PHE A 1 234 ? 3.816 -14.825 -39.876 1.00 67.44 234 PHE A N 1
ATOM 1891 C CA . PHE A 1 234 ? 5.103 -14.797 -39.182 1.00 67.44 234 PHE A CA 1
ATOM 1892 C C . PHE A 1 234 ? 5.948 -16.033 -39.526 1.00 67.44 234 PHE A C 1
ATOM 1894 O O . PHE A 1 234 ? 7.106 -15.893 -39.919 1.00 67.44 234 PHE A O 1
ATOM 1901 N N . ARG A 1 235 ? 5.346 -17.231 -39.502 1.00 64.81 235 ARG A N 1
ATOM 1902 C CA . ARG A 1 235 ? 5.999 -18.480 -39.938 1.00 64.81 235 ARG A CA 1
ATOM 1903 C C . ARG A 1 235 ? 6.380 -18.452 -41.426 1.00 64.81 235 ARG A C 1
ATOM 1905 O O . ARG A 1 235 ? 7.481 -18.859 -41.783 1.00 64.81 235 ARG A O 1
ATOM 1912 N N . LEU A 1 236 ? 5.505 -17.932 -42.292 1.00 58.59 236 LEU A N 1
ATOM 1913 C CA . LEU A 1 236 ? 5.744 -17.817 -43.740 1.00 58.59 236 LEU A CA 1
ATOM 1914 C C . LEU A 1 236 ? 6.822 -16.782 -44.104 1.00 58.59 236 LEU A C 1
ATOM 1916 O O . LEU A 1 236 ? 7.452 -16.907 -45.150 1.00 58.59 236 LEU A O 1
ATOM 1920 N N . MET A 1 237 ? 7.060 -15.783 -43.251 1.00 58.69 237 MET A N 1
ATOM 1921 C CA . MET A 1 237 ? 8.091 -14.752 -43.436 1.00 58.69 237 MET A CA 1
ATOM 1922 C C . MET A 1 237 ? 9.479 -15.166 -42.923 1.00 58.69 237 MET A C 1
ATOM 1924 O O . MET A 1 237 ? 10.378 -14.330 -42.846 1.00 58.69 237 MET A O 1
ATOM 1928 N N . GLY A 1 238 ? 9.679 -16.447 -42.596 1.00 53.44 238 GLY A N 1
ATOM 1929 C CA . GLY A 1 238 ? 10.992 -16.975 -42.224 1.00 53.44 238 GLY A CA 1
ATOM 1930 C C . GLY A 1 238 ? 11.481 -16.472 -40.869 1.00 53.44 238 GLY A C 1
ATOM 1931 O O . GLY A 1 238 ? 12.686 -16.279 -40.692 1.00 53.44 238 GLY A O 1
ATOM 1932 N N . ILE A 1 239 ? 10.552 -16.228 -39.940 1.00 58.28 239 ILE A N 1
ATOM 1933 C CA . ILE A 1 239 ? 10.877 -15.955 -38.545 1.00 58.28 239 ILE A CA 1
ATOM 1934 C C . ILE A 1 239 ? 11.350 -17.262 -37.905 1.00 58.28 239 ILE A C 1
ATOM 1936 O O . ILE A 1 239 ? 10.573 -18.207 -37.765 1.00 58.28 239 ILE A O 1
ATOM 1940 N N . GLY A 1 240 ? 12.648 -17.330 -37.608 1.00 58.03 240 GLY A N 1
ATOM 1941 C CA . GLY A 1 240 ? 13.291 -18.460 -36.930 1.00 58.03 240 GLY A CA 1
ATOM 1942 C C . GLY A 1 240 ? 13.341 -18.274 -35.412 1.00 58.03 240 GLY A C 1
ATOM 1943 O O . GLY A 1 240 ? 13.078 -17.169 -34.940 1.00 58.03 240 GLY A O 1
ATOM 1944 N N . ASP A 1 241 ? 13.673 -19.362 -34.700 1.00 61.44 241 ASP A N 1
ATOM 1945 C CA . ASP A 1 241 ? 13.855 -19.503 -33.242 1.00 61.44 241 ASP A CA 1
ATOM 1946 C C . ASP A 1 241 ? 13.173 -18.414 -32.404 1.00 61.44 241 ASP A C 1
ATOM 1948 O O . ASP A 1 241 ? 13.747 -17.364 -32.108 1.00 61.44 241 ASP A O 1
ATOM 1952 N N . VAL A 1 242 ? 11.926 -18.687 -32.017 1.00 68.00 242 VAL A N 1
ATOM 1953 C CA . VAL A 1 242 ? 11.198 -17.873 -31.047 1.00 68.00 242 VAL A CA 1
ATOM 1954 C C . VAL A 1 242 ? 11.628 -18.308 -29.651 1.00 68.00 242 VAL A C 1
ATOM 1956 O O . VAL A 1 242 ? 11.544 -19.488 -29.313 1.00 68.00 242 VAL A O 1
ATOM 1959 N N . SER A 1 243 ? 12.086 -17.367 -28.834 1.00 74.19 243 SER A N 1
ATOM 1960 C CA . SER A 1 243 ? 12.355 -17.609 -27.419 1.00 74.19 243 SER A CA 1
ATOM 1961 C C . SER A 1 243 ? 11.535 -16.658 -26.561 1.00 74.19 243 SER A C 1
ATOM 1963 O O . SER A 1 243 ? 11.545 -15.442 -26.756 1.00 74.19 243 SER A O 1
ATOM 1965 N N . GLY A 1 244 ? 10.790 -17.232 -25.623 1.00 77.56 244 GLY A N 1
ATOM 1966 C CA . GLY A 1 244 ? 9.995 -16.506 -24.653 1.00 77.56 244 GLY A CA 1
ATOM 1967 C C . GLY A 1 244 ? 10.506 -16.724 -23.236 1.00 77.56 244 GLY A C 1
ATOM 1968 O O . GLY A 1 244 ? 10.781 -17.859 -22.845 1.00 77.56 244 GLY A O 1
ATOM 1969 N N . VAL A 1 245 ? 10.610 -15.653 -22.453 1.00 80.12 245 VAL A N 1
ATOM 1970 C CA . VAL A 1 245 ? 10.890 -15.730 -21.014 1.00 80.12 245 VAL A CA 1
ATOM 1971 C C . VAL A 1 245 ? 9.959 -14.798 -20.258 1.00 80.12 245 VAL A C 1
ATOM 1973 O O . VAL A 1 245 ? 9.784 -13.644 -20.641 1.00 80.12 245 VAL A O 1
ATOM 1976 N N . GLY A 1 246 ? 9.372 -15.302 -19.179 1.00 78.56 246 GLY A N 1
ATOM 1977 C CA . GLY A 1 246 ? 8.518 -14.568 -18.263 1.00 78.56 246 GLY A CA 1
ATOM 1978 C C . GLY A 1 246 ? 9.047 -14.631 -16.834 1.00 78.56 246 GLY A C 1
ATOM 1979 O O . GLY A 1 246 ? 9.451 -15.691 -16.362 1.00 78.56 246 GLY A O 1
ATOM 1980 N N . VAL A 1 247 ? 9.003 -13.505 -16.125 1.00 78.12 247 VAL A N 1
ATOM 1981 C CA . VAL A 1 247 ? 9.283 -13.418 -14.687 1.00 78.12 247 VAL A CA 1
ATOM 1982 C C . VAL A 1 247 ? 8.099 -12.757 -13.993 1.00 78.12 247 VAL A C 1
ATOM 1984 O O . VAL A 1 247 ? 7.611 -11.712 -14.423 1.00 78.12 247 VAL A O 1
ATOM 1987 N N . GLY A 1 248 ? 7.634 -13.376 -12.910 1.00 75.88 248 GLY A N 1
ATOM 1988 C CA . GLY A 1 248 ? 6.505 -12.909 -12.115 1.00 75.88 248 GLY A CA 1
ATOM 1989 C C . GLY A 1 248 ? 6.900 -12.558 -10.684 1.00 75.88 248 GLY A C 1
ATOM 1990 O O . GLY A 1 248 ? 7.614 -13.312 -10.031 1.00 75.88 248 GLY A O 1
ATOM 1991 N N . VAL A 1 249 ? 6.388 -11.441 -10.171 1.00 74.25 249 VAL A N 1
ATOM 1992 C CA . VAL A 1 249 ? 6.428 -11.071 -8.749 1.00 74.25 249 VAL A CA 1
ATOM 1993 C C . VAL A 1 249 ? 4.999 -11.068 -8.220 1.00 74.25 249 VAL A C 1
ATOM 1995 O O . VAL A 1 249 ? 4.118 -10.442 -8.808 1.00 74.25 249 VAL A O 1
ATOM 1998 N N . GLY A 1 250 ? 4.758 -11.778 -7.115 1.00 69.31 250 GLY A N 1
ATOM 1999 C CA . GLY A 1 250 ? 3.398 -12.011 -6.605 1.00 69.31 250 GLY A CA 1
ATOM 2000 C C . GLY A 1 250 ? 2.605 -13.040 -7.418 1.00 69.31 250 GLY A C 1
ATOM 2001 O O . GLY A 1 250 ? 1.439 -13.293 -7.131 1.00 69.31 250 GLY A O 1
ATOM 2002 N N . ILE A 1 251 ? 3.252 -13.664 -8.400 1.00 71.69 251 ILE A N 1
ATOM 2003 C CA . ILE A 1 251 ? 2.719 -14.786 -9.161 1.00 71.69 251 ILE A CA 1
ATOM 2004 C C . ILE A 1 251 ? 3.206 -16.039 -8.444 1.00 71.69 251 ILE A C 1
ATOM 2006 O O . ILE A 1 251 ? 4.402 -16.320 -8.440 1.00 71.69 251 ILE A O 1
ATOM 2010 N N . GLY A 1 252 ? 2.312 -16.690 -7.698 1.00 59.38 252 GLY A N 1
ATOM 2011 C CA . GLY A 1 252 ? 2.655 -17.888 -6.934 1.00 59.38 252 GLY A CA 1
ATOM 2012 C C . GLY A 1 252 ? 3.160 -19.004 -7.848 1.00 59.38 252 GLY A C 1
ATOM 2013 O O . GLY A 1 252 ? 2.888 -19.002 -9.046 1.00 59.38 252 GLY A O 1
ATOM 2014 N N . ASP A 1 253 ? 3.856 -19.984 -7.272 1.00 54.31 253 ASP A N 1
ATOM 2015 C CA . ASP A 1 253 ? 4.346 -21.189 -7.962 1.00 54.31 253 ASP A CA 1
ATOM 2016 C C . ASP A 1 253 ? 3.185 -22.169 -8.269 1.00 54.31 253 ASP A C 1
ATOM 2018 O O . ASP A 1 253 ? 3.256 -23.378 -8.027 1.00 54.31 253 ASP A O 1
ATOM 2022 N N . GLU A 1 254 ? 2.034 -21.634 -8.697 1.00 55.75 254 GLU A N 1
ATOM 2023 C CA . GLU A 1 254 ? 0.863 -22.435 -9.011 1.00 55.75 254 GLU A CA 1
ATOM 2024 C C . GLU A 1 254 ? 1.145 -23.303 -10.234 1.00 55.75 254 GLU A C 1
ATOM 2026 O O . GLU A 1 254 ? 1.544 -22.847 -11.308 1.00 55.75 254 GLU A O 1
ATOM 2031 N N . LYS A 1 255 ? 0.917 -24.603 -10.043 1.00 53.34 255 LYS A N 1
ATOM 2032 C CA . LYS A 1 255 ? 1.090 -25.640 -11.054 1.00 53.34 255 LYS A CA 1
ATOM 2033 C C . LYS A 1 255 ? 0.187 -25.346 -12.252 1.00 53.34 255 LYS A C 1
ATOM 2035 O O . LYS A 1 255 ? -0.988 -25.699 -12.227 1.00 53.34 255 LYS A O 1
ATOM 2040 N N . GLY A 1 256 ? 0.737 -24.751 -13.304 1.00 62.62 256 GLY A N 1
ATOM 2041 C CA . GLY A 1 256 ? 0.028 -24.602 -14.575 1.00 62.62 256 GLY A CA 1
ATOM 2042 C C . GLY A 1 256 ? 0.457 -23.421 -15.431 1.00 62.62 256 GLY A C 1
ATOM 2043 O O . GLY A 1 256 ? 0.279 -23.497 -16.638 1.00 62.62 256 GLY A O 1
ATOM 2044 N N . LEU A 1 257 ? 1.051 -22.374 -14.851 1.00 75.38 257 LEU A N 1
ATOM 2045 C CA . LEU A 1 257 ? 1.422 -21.190 -15.622 1.00 75.38 257 LEU A CA 1
ATOM 2046 C C . LEU A 1 257 ? 2.710 -21.434 -16.425 1.00 75.38 257 LEU A C 1
ATOM 2048 O O . LEU A 1 257 ? 3.789 -21.600 -15.852 1.00 75.38 257 LEU A O 1
ATOM 2052 N N . ASN A 1 258 ? 2.617 -21.443 -17.757 1.00 78.38 258 ASN A N 1
ATOM 2053 C CA . ASN A 1 258 ? 3.799 -21.558 -18.611 1.00 78.38 258 ASN A CA 1
ATOM 2054 C C . ASN A 1 258 ? 4.489 -20.196 -18.768 1.00 78.38 258 ASN A C 1
ATOM 2056 O O . ASN A 1 258 ? 4.111 -19.402 -19.623 1.00 78.38 258 ASN A O 1
ATOM 2060 N N . LEU A 1 259 ? 5.528 -19.932 -17.975 1.00 82.81 259 LEU A N 1
ATOM 2061 C CA . LEU A 1 259 ? 6.328 -18.703 -18.071 1.00 82.81 259 LEU A CA 1
ATOM 2062 C C . LEU A 1 259 ? 7.413 -18.752 -19.165 1.00 82.81 259 LEU A C 1
ATOM 2064 O O . LEU A 1 259 ? 8.082 -17.749 -19.397 1.00 82.81 259 LEU A O 1
ATOM 2068 N N . PHE A 1 260 ? 7.595 -19.884 -19.850 1.00 83.50 260 PHE A N 1
ATOM 2069 C CA . PHE A 1 260 ? 8.644 -20.080 -20.860 1.00 83.50 260 PHE A CA 1
ATOM 2070 C C . PHE A 1 260 ? 8.043 -20.512 -22.201 1.00 83.50 260 PHE A C 1
ATOM 2072 O O . PHE A 1 260 ? 8.202 -21.664 -22.622 1.00 83.50 260 PHE A O 1
ATOM 2079 N N . PRO A 1 261 ? 7.313 -19.611 -22.872 1.00 82.25 261 PRO A N 1
ATOM 2080 C CA . PRO A 1 261 ? 6.659 -19.940 -24.124 1.00 82.25 261 PRO A CA 1
ATOM 2081 C C . PRO A 1 261 ? 7.677 -20.164 -25.243 1.00 82.25 261 PRO A C 1
ATOM 2083 O O . PRO A 1 261 ? 8.667 -19.441 -25.378 1.00 82.25 261 PRO A O 1
ATOM 2086 N N . LYS A 1 262 ? 7.416 -21.182 -26.063 1.00 80.25 262 LYS A N 1
ATOM 2087 C CA . LYS A 1 262 ? 8.310 -21.625 -27.145 1.00 80.25 262 LYS A CA 1
ATOM 2088 C C . LYS A 1 262 ? 7.964 -21.025 -28.497 1.00 80.25 262 LYS A C 1
ATOM 2090 O O . LYS A 1 262 ? 8.768 -21.078 -29.422 1.00 80.25 262 LYS A O 1
ATOM 2095 N N . ASP A 1 263 ? 6.756 -20.495 -28.634 1.00 78.56 263 ASP A N 1
ATOM 2096 C CA . ASP A 1 263 ? 6.319 -19.825 -29.844 1.00 78.56 263 ASP A CA 1
ATOM 2097 C C . ASP A 1 263 ? 5.358 -18.671 -29.546 1.00 78.56 263 ASP A C 1
ATOM 2099 O O . ASP A 1 263 ? 5.041 -18.357 -28.398 1.00 78.56 263 ASP A O 1
ATOM 2103 N N . LEU A 1 264 ? 4.929 -17.993 -30.609 1.00 79.31 264 LEU A N 1
ATOM 2104 C CA . LEU A 1 264 ? 4.053 -16.834 -30.509 1.00 79.31 264 LEU A CA 1
ATOM 2105 C C . LEU A 1 264 ? 2.652 -17.182 -29.968 1.00 79.31 264 LEU A C 1
ATOM 2107 O O . LEU A 1 264 ? 2.030 -16.346 -29.311 1.00 79.31 264 LEU A O 1
ATOM 2111 N N . SER A 1 265 ? 2.152 -18.387 -30.250 1.00 81.06 265 SER A N 1
ATOM 2112 C CA . SER A 1 265 ? 0.853 -18.840 -29.750 1.00 81.06 265 SER A CA 1
ATOM 2113 C C . SER A 1 265 ? 0.938 -19.126 -28.255 1.00 81.06 265 SER A C 1
ATOM 2115 O O . SER A 1 265 ? 0.136 -18.582 -27.501 1.00 81.06 265 SER A O 1
ATOM 2117 N N . GLU A 1 266 ? 1.962 -19.866 -27.822 1.00 82.06 266 GLU A N 1
ATOM 2118 C CA . GLU A 1 266 ? 2.225 -20.107 -26.402 1.00 82.06 266 GLU A CA 1
ATOM 2119 C C . GLU A 1 266 ? 2.462 -18.787 -25.655 1.00 82.06 266 GLU A C 1
ATOM 2121 O O . GLU A 1 266 ? 1.929 -18.607 -24.571 1.00 82.06 266 GLU A O 1
ATOM 2126 N N . PHE A 1 267 ? 3.186 -17.818 -26.233 1.00 85.06 267 PHE A N 1
ATOM 2127 C CA . PHE A 1 267 ? 3.414 -16.520 -25.579 1.00 85.06 267 PHE A CA 1
ATOM 2128 C C . PHE A 1 267 ? 2.107 -15.755 -25.367 1.00 85.06 267 PHE A C 1
ATOM 2130 O O . PHE A 1 267 ? 1.881 -15.190 -24.299 1.00 85.06 267 PHE A O 1
ATOM 2137 N N . ARG A 1 268 ? 1.210 -15.770 -26.358 1.00 84.25 268 ARG A N 1
ATOM 2138 C CA . ARG A 1 268 ? -0.130 -15.187 -26.227 1.00 84.25 268 ARG A CA 1
ATOM 2139 C C . ARG A 1 268 ? -0.949 -15.887 -25.138 1.00 84.25 268 ARG A C 1
ATOM 2141 O O . ARG A 1 268 ? -1.614 -15.202 -24.362 1.00 84.25 268 ARG A O 1
ATOM 2148 N N . GLU A 1 269 ? -0.922 -17.215 -25.097 1.00 84.00 269 GLU A N 1
ATOM 2149 C CA . GLU A 1 269 ? -1.604 -18.001 -24.064 1.00 84.00 269 GLU A CA 1
ATOM 2150 C C . GLU A 1 269 ? -1.051 -17.672 -22.674 1.00 84.00 269 GLU A C 1
ATOM 2152 O O . GLU A 1 269 ? -1.833 -17.344 -21.783 1.00 84.00 269 GLU A O 1
ATOM 2157 N N . THR A 1 270 ? 0.276 -17.606 -22.525 1.00 86.00 270 THR A N 1
ATOM 2158 C CA . THR A 1 270 ? 0.952 -17.171 -21.296 1.00 86.00 270 THR A CA 1
ATOM 2159 C C . THR A 1 270 ? 0.448 -15.808 -20.835 1.00 86.00 270 THR A C 1
ATOM 2161 O O . THR A 1 270 ? 0.069 -15.672 -19.676 1.00 86.00 270 THR A O 1
ATOM 2164 N N . LEU A 1 271 ? 0.399 -14.794 -21.710 1.00 86.12 271 LEU A N 1
ATOM 2165 C CA . LEU A 1 271 ? -0.088 -13.462 -21.322 1.00 86.12 271 LEU A CA 1
ATOM 2166 C C . LEU A 1 271 ? -1.537 -13.510 -20.818 1.00 86.12 271 LEU A C 1
ATOM 2168 O O . LEU A 1 271 ? -1.863 -12.878 -19.815 1.00 86.12 271 LEU A O 1
ATOM 2172 N N . HIS A 1 272 ? -2.404 -14.279 -21.477 1.00 84.62 272 HIS A N 1
ATOM 2173 C CA . HIS A 1 272 ? -3.799 -14.423 -21.065 1.00 84.62 272 HIS A CA 1
ATOM 2174 C C . HIS A 1 272 ? -3.936 -15.145 -19.714 1.00 84.62 272 HIS A C 1
ATOM 2176 O O . HIS A 1 272 ? -4.700 -14.713 -18.847 1.00 84.62 272 HIS A O 1
ATOM 2182 N N . GLU A 1 273 ? -3.187 -16.228 -19.512 1.00 84.81 273 GLU A N 1
ATOM 2183 C CA . GLU A 1 273 ? -3.167 -16.962 -18.245 1.00 84.81 273 GLU A CA 1
ATOM 2184 C C . GLU A 1 273 ? -2.607 -16.114 -17.103 1.00 84.81 273 GLU A C 1
ATOM 2186 O O . GLU A 1 273 ? -3.187 -16.103 -16.019 1.00 84.81 273 GLU A O 1
ATOM 2191 N N . VAL A 1 274 ? -1.547 -15.343 -17.362 1.00 86.50 274 VAL A N 1
ATOM 2192 C CA . VAL A 1 274 ? -0.954 -14.392 -16.417 1.00 86.50 274 VAL A CA 1
ATOM 2193 C C . VAL A 1 274 ? -1.982 -13.346 -15.995 1.00 86.50 274 VAL A C 1
ATOM 2195 O O . VAL A 1 274 ? -2.197 -13.165 -14.799 1.00 86.50 274 VAL A O 1
ATOM 2198 N N . VAL A 1 275 ? -2.655 -12.681 -16.942 1.00 84.19 275 VAL A N 1
ATOM 2199 C CA . VAL A 1 275 ? -3.674 -11.665 -16.620 1.00 84.19 275 VAL A CA 1
ATOM 2200 C C . VAL A 1 275 ? -4.796 -12.276 -15.787 1.00 84.19 275 VAL A C 1
ATOM 2202 O O . VAL A 1 275 ? -5.190 -11.705 -14.770 1.00 84.19 275 VAL A O 1
ATOM 2205 N N . LYS A 1 276 ? -5.289 -13.456 -16.181 1.00 83.69 276 LYS A N 1
ATOM 2206 C CA . LYS A 1 276 ? -6.339 -14.167 -15.448 1.00 83.69 276 LYS A CA 1
ATOM 2207 C C . LYS A 1 276 ? -5.897 -14.510 -14.026 1.00 83.69 276 LYS A C 1
ATOM 2209 O O . LYS A 1 276 ? -6.654 -14.267 -13.092 1.00 83.69 276 LYS A O 1
ATOM 2214 N N . PHE A 1 277 ? -4.688 -15.044 -13.870 1.00 85.44 277 PHE A N 1
ATOM 2215 C CA . PHE A 1 277 ? -4.116 -15.402 -12.578 1.00 85.44 277 PHE A CA 1
ATOM 2216 C C . PHE A 1 277 ? -3.950 -14.171 -11.684 1.00 85.44 277 PHE A C 1
ATOM 2218 O O . PHE A 1 277 ? -4.423 -14.147 -10.555 1.00 85.44 277 PHE A O 1
ATOM 2225 N N . MET A 1 278 ? -3.321 -13.114 -12.200 1.00 84.75 278 MET A N 1
ATOM 2226 C CA . MET A 1 278 ? -3.069 -11.881 -11.451 1.00 84.75 278 MET A CA 1
ATOM 2227 C C . MET A 1 278 ? -4.356 -11.135 -11.081 1.00 84.75 278 MET A C 1
ATOM 2229 O O . MET A 1 278 ? -4.330 -10.294 -10.186 1.00 84.75 278 MET A O 1
ATOM 2233 N N . SER A 1 279 ? -5.461 -11.434 -11.768 1.00 81.06 279 SER A N 1
ATOM 2234 C CA . SER A 1 279 ? -6.786 -10.900 -11.462 1.00 81.06 279 SER A CA 1
ATOM 2235 C C . SER A 1 279 ? -7.510 -11.672 -10.353 1.00 81.06 279 SER A C 1
ATOM 2237 O O . SER A 1 279 ? -8.560 -11.209 -9.925 1.00 81.06 279 SER A O 1
ATOM 2239 N N . ASP A 1 280 ? -6.997 -12.811 -9.869 1.00 80.25 280 ASP A N 1
ATOM 2240 C CA . ASP A 1 280 ? -7.578 -13.517 -8.717 1.00 80.25 280 ASP A CA 1
ATOM 2241 C C . ASP A 1 280 ? -7.468 -12.651 -7.441 1.00 80.25 280 ASP A C 1
ATOM 2243 O O . ASP A 1 280 ? -6.415 -12.055 -7.193 1.00 80.25 280 ASP A O 1
ATOM 2247 N N . PRO A 1 281 ? -8.518 -12.557 -6.600 1.00 76.56 281 PRO A N 1
ATOM 2248 C CA . PRO A 1 281 ? -8.506 -11.694 -5.414 1.00 76.56 281 PRO A CA 1
ATOM 2249 C C . PRO A 1 281 ? -7.471 -12.103 -4.361 1.00 76.56 281 PRO A C 1
ATOM 2251 O O . PRO A 1 281 ? -7.088 -11.285 -3.518 1.00 76.56 281 PRO A O 1
ATOM 2254 N N . ASN A 1 282 ? -7.028 -13.358 -4.388 1.00 78.50 282 ASN A N 1
ATOM 2255 C CA . ASN A 1 282 ? -6.034 -13.916 -3.483 1.00 78.50 282 ASN A CA 1
ATOM 2256 C C . ASN A 1 282 ? -4.630 -13.964 -4.102 1.00 78.50 282 ASN A C 1
ATOM 2258 O O . ASN A 1 282 ? -3.674 -14.224 -3.369 1.00 78.50 282 ASN A O 1
ATOM 2262 N N . ALA A 1 283 ? -4.489 -13.684 -5.402 1.00 80.56 283 ALA A N 1
ATOM 2263 C CA . ALA A 1 283 ? -3.194 -13.610 -6.066 1.00 80.56 283 ALA A CA 1
ATOM 2264 C C . ALA A 1 283 ? -2.474 -12.288 -5.772 1.00 80.56 283 ALA A C 1
ATOM 2266 O O . ALA A 1 283 ? -3.087 -11.233 -5.593 1.00 80.56 283 ALA A O 1
ATOM 2267 N N . GLY A 1 284 ? -1.144 -12.342 -5.760 1.00 82.50 284 GLY A N 1
ATOM 2268 C CA . GLY A 1 284 ? -0.296 -11.180 -5.523 1.00 82.50 284 GLY A CA 1
ATOM 2269 C C . GLY A 1 284 ? 0.243 -11.058 -4.108 1.00 82.50 284 GLY A C 1
ATOM 2270 O O . GLY A 1 284 ? -0.192 -11.712 -3.158 1.00 82.50 284 GLY A O 1
ATOM 2271 N N . LEU A 1 285 ? 1.222 -10.170 -3.974 1.00 84.56 285 LEU A N 1
ATOM 2272 C CA . LEU A 1 285 ? 1.747 -9.761 -2.679 1.00 84.56 285 LEU A CA 1
ATOM 2273 C C . LEU A 1 285 ? 0.775 -8.775 -2.043 1.00 84.56 285 LEU A C 1
ATOM 2275 O O . LEU A 1 285 ? 0.290 -7.869 -2.717 1.00 84.56 285 LEU A O 1
ATOM 2279 N N . ILE A 1 286 ? 0.522 -8.911 -0.742 1.00 85.94 286 ILE A N 1
ATOM 2280 C CA . ILE A 1 286 ? -0.258 -7.908 -0.015 1.00 85.94 286 ILE A CA 1
ATOM 2281 C C . ILE A 1 286 ? 0.521 -6.593 -0.031 1.00 85.94 286 ILE A C 1
ATOM 2283 O O . ILE A 1 286 ? 1.643 -6.523 0.470 1.00 85.94 286 ILE A O 1
ATOM 2287 N N . SER A 1 287 ? -0.081 -5.568 -0.626 1.00 84.06 287 SER A N 1
ATOM 2288 C CA . SER A 1 287 ? 0.496 -4.232 -0.774 1.00 84.06 287 SER A CA 1
ATOM 2289 C C . SER A 1 287 ? -0.213 -3.200 0.086 1.00 84.06 287 SER A C 1
ATOM 2291 O O . SER A 1 287 ? 0.392 -2.194 0.436 1.00 84.06 287 SER A O 1
ATOM 2293 N N . SER A 1 288 ? -1.481 -3.439 0.427 1.00 87.25 288 SER A N 1
ATOM 2294 C CA . SER A 1 288 ? -2.236 -2.583 1.333 1.00 87.25 288 SER A CA 1
ATOM 2295 C C . SER A 1 288 ? -3.261 -3.365 2.152 1.00 87.25 288 SER A C 1
ATOM 2297 O O . SER A 1 288 ? -3.717 -4.434 1.748 1.00 87.25 288 SER A O 1
ATOM 2299 N N . ILE A 1 289 ? -3.641 -2.833 3.310 1.00 89.12 289 ILE A N 1
ATOM 2300 C CA . ILE A 1 289 ? -4.848 -3.240 4.028 1.00 89.12 289 ILE A CA 1
ATOM 2301 C C . ILE A 1 289 ? -5.660 -2.012 4.395 1.00 89.12 289 ILE A C 1
ATOM 2303 O O . ILE A 1 289 ? -5.116 -0.997 4.815 1.00 89.12 289 ILE A O 1
ATOM 2307 N N . GLU A 1 290 ? -6.970 -2.118 4.279 1.00 88.44 290 GLU A N 1
ATOM 2308 C CA . GLU A 1 290 ? -7.887 -1.129 4.806 1.00 88.44 290 GLU A CA 1
ATOM 2309 C C . GLU A 1 290 ? -8.421 -1.605 6.145 1.00 88.44 290 GLU A C 1
ATOM 2311 O O . GLU A 1 290 ? -8.941 -2.716 6.276 1.00 88.44 290 GLU A O 1
ATOM 2316 N N . VAL A 1 291 ? -8.306 -0.746 7.142 1.00 88.44 291 VAL A N 1
ATOM 2317 C CA . VAL A 1 291 ? -8.682 -1.032 8.511 1.00 88.44 291 VAL A CA 1
ATOM 2318 C C . VAL A 1 291 ? -9.779 -0.064 8.927 1.00 88.44 291 VAL A C 1
ATOM 2320 O O . VAL A 1 291 ? -9.648 1.146 8.749 1.00 88.44 291 VAL A O 1
ATOM 2323 N N . VAL A 1 292 ? -10.855 -0.598 9.495 1.00 86.88 292 VAL A N 1
ATOM 2324 C CA . VAL A 1 292 ? -12.035 0.171 9.886 1.00 86.88 292 VAL A CA 1
ATOM 2325 C C . VAL A 1 292 ? -12.310 -0.009 11.377 1.00 86.88 292 VAL A C 1
ATOM 2327 O O . VAL A 1 292 ? -12.252 -1.136 11.879 1.00 86.88 292 VAL A O 1
ATOM 2330 N N . PRO A 1 293 ? -12.578 1.073 12.124 1.00 82.88 293 PRO A N 1
ATOM 2331 C CA . PRO A 1 293 ? -12.955 0.966 13.526 1.00 82.88 293 PRO A CA 1
ATOM 2332 C C . PRO A 1 293 ? -14.250 0.173 13.693 1.00 82.88 293 PRO A C 1
ATOM 2334 O O . PRO A 1 293 ? -15.198 0.354 12.937 1.00 82.88 293 PRO A O 1
ATOM 2337 N N . TRP A 1 294 ? -14.337 -0.661 14.734 1.00 83.81 294 TRP A N 1
ATOM 2338 C CA . TRP A 1 294 ? -15.560 -1.435 15.008 1.00 83.81 294 TRP A CA 1
ATOM 2339 C C . TRP A 1 294 ? -16.807 -0.559 15.158 1.00 83.81 294 TRP A C 1
ATOM 2341 O O . TRP A 1 294 ? -17.906 -0.999 14.841 1.00 83.81 294 TRP A O 1
ATOM 2351 N N . GLY A 1 295 ? -16.627 0.691 15.594 1.00 77.31 295 GLY A N 1
ATOM 2352 C CA . GLY A 1 295 ? -17.696 1.677 15.694 1.00 77.31 295 GLY A CA 1
ATOM 2353 C C . GLY A 1 295 ? -18.379 2.006 14.366 1.00 77.31 295 GLY A C 1
ATOM 2354 O O . GLY A 1 295 ? -19.518 2.434 14.417 1.00 77.31 295 GLY A O 1
ATOM 2355 N N . GLU A 1 296 ? -17.754 1.775 13.210 1.00 79.62 296 GLU A N 1
ATOM 2356 C CA . GLU A 1 296 ? -18.363 1.987 11.883 1.00 79.62 296 GLU A CA 1
ATOM 2357 C C . GLU A 1 296 ? -19.160 0.768 11.395 1.00 79.62 296 GLU A C 1
ATOM 2359 O O . GLU A 1 296 ? -19.945 0.870 10.456 1.00 79.62 296 GLU A O 1
ATOM 2364 N N . PHE A 1 297 ? -18.997 -0.396 12.033 1.00 86.19 297 PHE A N 1
ATOM 2365 C CA . PHE A 1 297 ? -19.688 -1.611 11.623 1.00 86.19 297 PHE A CA 1
ATOM 2366 C C . PHE A 1 297 ? -21.145 -1.601 12.133 1.00 86.19 297 PHE A C 1
ATOM 2368 O O . PHE A 1 297 ? -21.360 -1.657 13.349 1.00 86.19 297 PHE A O 1
ATOM 2375 N N . PRO A 1 298 ? -22.175 -1.589 11.259 1.00 82.75 298 PRO A N 1
ATOM 2376 C CA . PRO A 1 298 ? -23.561 -1.384 11.694 1.00 82.75 298 PRO A CA 1
ATOM 2377 C C . PRO A 1 298 ? -24.066 -2.436 12.685 1.00 82.75 298 PRO A C 1
ATOM 2379 O O . PRO A 1 298 ? -24.739 -2.103 13.658 1.00 82.75 298 PRO A O 1
ATOM 2382 N N . PHE A 1 299 ? -23.699 -3.708 12.493 1.00 84.00 299 PHE A N 1
ATOM 2383 C CA . PHE A 1 299 ? -24.089 -4.773 13.420 1.00 84.00 299 PHE A CA 1
ATOM 2384 C C . PHE A 1 299 ? -23.439 -4.592 14.800 1.00 84.00 299 PHE A C 1
ATOM 2386 O O . PHE A 1 299 ? -24.073 -4.846 15.818 1.00 84.00 299 PHE A O 1
ATOM 2393 N N . PHE A 1 300 ? -22.196 -4.102 14.861 1.00 84.25 300 PHE A N 1
ATOM 2394 C CA . PHE A 1 300 ? -21.549 -3.767 16.131 1.00 84.25 300 PHE A CA 1
ATOM 2395 C C . PHE A 1 300 ? -22.291 -2.634 16.850 1.00 84.25 300 PHE A C 1
ATOM 2397 O O . PHE A 1 300 ? -22.575 -2.749 18.042 1.00 84.25 300 PHE A O 1
ATOM 2404 N N . GLN A 1 301 ? -22.681 -1.581 16.122 1.00 77.44 301 GLN A N 1
ATOM 2405 C CA . GLN A 1 301 ? -23.494 -0.491 16.672 1.00 77.44 301 GLN A CA 1
ATOM 2406 C C . GLN A 1 301 ? -24.857 -0.987 17.178 1.00 77.44 301 GLN A C 1
ATOM 2408 O O . GLN A 1 301 ? -25.274 -0.616 18.274 1.00 77.44 301 GLN A O 1
ATOM 2413 N N . GLN A 1 302 ? -25.534 -1.852 16.414 1.00 78.75 302 GLN A N 1
ATOM 2414 C CA . GLN A 1 302 ? -26.815 -2.447 16.800 1.00 78.75 302 GLN A CA 1
ATOM 2415 C C . GLN A 1 302 ? -26.690 -3.243 18.102 1.00 78.75 302 GLN A C 1
ATOM 2417 O O . GLN A 1 302 ? -27.480 -3.037 19.020 1.00 78.75 302 GLN A O 1
ATOM 2422 N N . MET A 1 303 ? -25.672 -4.100 18.214 1.00 77.25 303 MET A N 1
ATOM 2423 C CA . MET A 1 303 ? -25.440 -4.911 19.413 1.00 77.25 303 MET A CA 1
ATOM 2424 C C . MET A 1 303 ? -25.152 -4.056 20.653 1.00 77.25 303 MET A C 1
ATOM 2426 O O . MET A 1 303 ? -25.550 -4.423 21.757 1.00 77.25 303 MET A O 1
ATOM 2430 N N . LEU A 1 304 ? -24.498 -2.902 20.489 1.00 72.50 304 LEU A N 1
ATOM 2431 C CA . LEU A 1 304 ? -24.336 -1.942 21.581 1.00 72.50 304 LEU A CA 1
ATOM 2432 C C . LEU A 1 304 ? -25.661 -1.219 21.909 1.00 72.50 304 LEU A C 1
ATOM 2434 O O . LEU A 1 304 ? -25.952 -0.968 23.078 1.00 72.50 304 LEU A O 1
ATOM 2438 N N . GLY A 1 305 ? -26.473 -0.895 20.896 1.00 61.59 305 GLY A N 1
ATOM 2439 C CA . GLY A 1 305 ? -27.735 -0.154 21.021 1.00 61.59 305 GLY A CA 1
ATOM 2440 C C . GLY A 1 305 ? -28.924 -0.950 21.577 1.00 61.59 305 GLY A C 1
ATOM 2441 O O . GLY A 1 305 ? -29.750 -0.381 22.291 1.00 61.59 305 GLY A O 1
ATOM 2442 N N . GLU A 1 306 ? -29.004 -2.261 21.326 1.00 55.66 306 GLU A N 1
ATOM 2443 C CA . GLU A 1 306 ? -30.114 -3.129 21.772 1.00 55.66 306 GLU A CA 1
ATOM 2444 C C . GLU A 1 306 ? -30.233 -3.260 23.307 1.00 55.66 306 GLU A C 1
ATOM 2446 O O . GLU A 1 306 ? -31.243 -3.746 23.815 1.00 55.66 306 GLU A O 1
ATOM 2451 N N . HIS A 1 307 ? -29.257 -2.756 24.073 1.00 52.03 307 HIS A N 1
ATOM 2452 C CA . HIS A 1 307 ? -29.229 -2.845 25.534 1.00 52.03 307 HIS A CA 1
ATOM 2453 C C . HIS A 1 307 ? -29.791 -1.642 26.318 1.00 52.03 307 HIS A C 1
ATOM 2455 O O . HIS A 1 307 ? -29.721 -1.690 27.547 1.00 52.03 307 HIS A O 1
ATOM 2461 N N . SER A 1 308 ? -30.367 -0.599 25.692 1.00 39.16 308 SER A N 1
ATOM 2462 C CA . SER A 1 308 ? -31.297 0.352 26.359 1.00 39.16 308 SER A CA 1
ATOM 2463 C C . SER A 1 308 ? -31.668 1.552 25.479 1.00 39.16 308 SER A C 1
ATOM 2465 O O . SER A 1 308 ? -30.798 2.109 24.815 1.00 39.16 308 SER A O 1
ATOM 2467 N N . SER A 1 309 ? -32.892 2.063 25.651 1.00 44.94 309 SER A N 1
ATOM 2468 C CA . SER A 1 309 ? -33.202 3.501 25.571 1.00 44.94 309 SER A CA 1
ATOM 2469 C C . SER A 1 309 ? -32.032 4.360 26.078 1.00 44.94 309 SER A C 1
ATOM 2471 O O . SER A 1 309 ? -31.594 4.127 27.203 1.00 44.94 309 SER A O 1
ATOM 2473 N N . GLU A 1 310 ? -31.541 5.301 25.263 1.00 51.25 310 GLU A N 1
ATOM 2474 C CA . GLU A 1 310 ? -30.557 6.367 25.562 1.00 51.25 310 GLU A CA 1
ATOM 2475 C C . GLU A 1 310 ? -30.058 6.422 27.023 1.00 51.25 310 GLU A C 1
ATOM 2477 O O . GLU A 1 310 ? -30.479 7.254 27.824 1.00 51.25 310 GLU A O 1
ATOM 2482 N N . SER A 1 311 ? -29.153 5.517 27.406 1.00 59.53 311 SER A N 1
ATOM 2483 C CA . SER A 1 311 ? -28.472 5.602 28.702 1.00 59.53 311 SER A CA 1
ATOM 2484 C C . SER A 1 311 ? -27.200 6.430 28.528 1.00 59.53 311 SER A C 1
ATOM 2486 O O . SER A 1 311 ? -26.447 6.191 27.587 1.00 59.53 311 SER A O 1
ATOM 2488 N N . LEU A 1 312 ? -26.932 7.385 29.426 1.00 54.97 312 LEU A N 1
ATOM 2489 C CA . LEU A 1 312 ? -25.715 8.220 29.416 1.00 54.97 312 LEU A CA 1
ATOM 2490 C C . LEU A 1 312 ? -24.425 7.406 29.209 1.00 54.97 312 LEU A C 1
ATOM 2492 O O . LEU A 1 312 ? -23.524 7.848 28.507 1.00 54.97 312 LEU A O 1
ATOM 2496 N N . GLY A 1 313 ? -24.364 6.177 29.728 1.00 59.97 313 GLY A N 1
ATOM 2497 C CA . GLY A 1 313 ? -23.206 5.306 29.530 1.00 59.97 313 GLY A CA 1
ATOM 2498 C C . GLY A 1 313 ? -22.966 4.869 28.081 1.00 59.97 313 GLY A C 1
ATOM 2499 O O . GLY A 1 313 ? -21.824 4.619 27.711 1.00 59.97 313 GLY A O 1
ATOM 2500 N N . MET A 1 314 ? -23.998 4.815 27.235 1.00 61.12 314 MET A N 1
ATOM 2501 C CA . MET A 1 314 ? -23.837 4.576 25.794 1.00 61.12 314 MET A CA 1
ATOM 2502 C C . MET A 1 314 ? -23.261 5.795 25.074 1.00 61.12 314 MET A C 1
ATOM 2504 O O . MET A 1 314 ? -22.403 5.633 24.210 1.00 61.12 314 MET A O 1
ATOM 2508 N N . ILE A 1 315 ? -23.687 7.001 25.465 1.00 62.50 315 ILE A N 1
ATOM 2509 C CA . ILE A 1 315 ? -23.142 8.260 24.938 1.00 62.50 315 ILE A CA 1
ATOM 2510 C C . ILE A 1 315 ? -21.657 8.353 25.297 1.00 62.50 315 ILE A C 1
ATOM 2512 O O . ILE A 1 315 ? -20.828 8.520 24.409 1.00 62.50 315 ILE A O 1
ATOM 2516 N N . TYR A 1 316 ? -21.309 8.101 26.562 1.00 69.88 316 TYR A N 1
ATOM 2517 C CA . TYR A 1 316 ? -19.916 8.100 27.017 1.00 69.88 316 TYR A CA 1
ATOM 2518 C C . TYR A 1 316 ? -19.087 7.029 26.317 1.00 69.88 316 TYR A C 1
ATOM 2520 O O . TYR A 1 316 ? -17.960 7.289 25.904 1.00 69.88 316 TYR A O 1
ATOM 2528 N N . THR A 1 317 ? -19.651 5.833 26.123 1.00 67.06 317 THR A N 1
ATOM 2529 C CA . THR A 1 317 ? -18.954 4.763 25.403 1.00 67.06 317 THR A CA 1
ATOM 2530 C C . THR A 1 317 ? -18.663 5.197 23.972 1.00 67.06 317 THR A C 1
ATOM 2532 O O . THR A 1 317 ? -17.530 5.053 23.527 1.00 67.06 317 THR A O 1
ATOM 2535 N N . LYS A 1 318 ? -19.642 5.776 23.270 1.00 65.75 318 LYS A N 1
ATOM 2536 C CA . LYS A 1 318 ? -19.460 6.266 21.902 1.00 65.75 318 LYS A CA 1
ATOM 2537 C C . LYS A 1 318 ? -18.398 7.367 21.829 1.00 65.75 318 LYS A C 1
ATOM 2539 O O . LYS A 1 318 ? -17.427 7.191 21.103 1.00 65.75 318 LYS A O 1
ATOM 2544 N N . GLU A 1 319 ? -18.525 8.430 22.621 1.00 70.94 319 GLU A N 1
ATOM 2545 C CA . GLU A 1 319 ? -17.561 9.543 22.651 1.00 70.94 319 GLU A CA 1
ATOM 2546 C C . GLU A 1 319 ? -16.139 9.059 22.962 1.00 70.94 319 GLU A C 1
ATOM 2548 O O . GLU A 1 319 ? -15.173 9.439 22.301 1.00 70.94 319 GLU A O 1
ATOM 2553 N N . ASN A 1 320 ? -15.998 8.156 23.935 1.00 77.75 320 ASN A N 1
ATOM 2554 C CA . ASN A 1 320 ? -14.706 7.578 24.280 1.00 77.75 320 ASN A CA 1
ATOM 2555 C C . ASN A 1 320 ? -14.129 6.736 23.142 1.00 77.75 320 ASN A C 1
ATOM 2557 O O . ASN A 1 320 ? -12.924 6.776 22.910 1.00 77.75 320 ASN A O 1
ATOM 2561 N N . LEU A 1 321 ? -14.950 5.956 22.438 1.00 69.31 321 LEU A N 1
ATOM 2562 C CA . LEU A 1 321 ? -14.484 5.161 21.303 1.00 69.31 321 LEU A CA 1
ATOM 2563 C C . LEU A 1 321 ? -14.045 6.041 20.135 1.00 69.31 321 LEU A C 1
ATOM 2565 O O . LEU A 1 321 ? -13.010 5.755 19.529 1.00 69.31 321 LEU A O 1
ATOM 2569 N N . GLU A 1 322 ? -14.781 7.118 19.864 1.00 69.94 322 GLU A N 1
ATOM 2570 C CA . GLU A 1 322 ? -14.427 8.092 18.834 1.00 69.94 322 GLU A CA 1
ATOM 2571 C C . GLU A 1 322 ? -13.090 8.765 19.153 1.00 69.94 322 GLU A C 1
ATOM 2573 O O . GLU A 1 322 ? -12.160 8.732 18.344 1.00 69.94 322 GLU A O 1
ATOM 2578 N N . PHE A 1 323 ? -12.937 9.265 20.378 1.00 79.81 323 PHE A N 1
ATOM 2579 C CA . PHE A 1 323 ? -11.693 9.866 20.846 1.00 79.81 323 PHE A CA 1
ATOM 2580 C C . PHE A 1 323 ? -10.509 8.883 20.807 1.00 79.81 323 PHE A C 1
ATOM 2582 O O . PHE A 1 323 ? -9.422 9.212 20.328 1.00 79.81 323 PHE A O 1
ATOM 2589 N N . VAL A 1 324 ? -10.705 7.636 21.250 1.00 77.31 324 VAL A N 1
ATOM 2590 C CA . VAL A 1 324 ? -9.659 6.601 21.198 1.00 77.31 324 VAL A CA 1
ATOM 2591 C C . VAL A 1 324 ? -9.226 6.306 19.763 1.00 77.31 324 VAL A C 1
ATOM 2593 O O . VAL A 1 324 ? -8.037 6.073 19.519 1.00 77.31 324 VAL A O 1
ATOM 2596 N N . ALA A 1 325 ? -10.155 6.304 18.810 1.00 66.75 325 ALA A N 1
ATOM 2597 C CA . ALA A 1 325 ? -9.814 6.124 17.408 1.00 66.75 325 ALA A CA 1
ATOM 2598 C C . ALA A 1 325 ? -9.018 7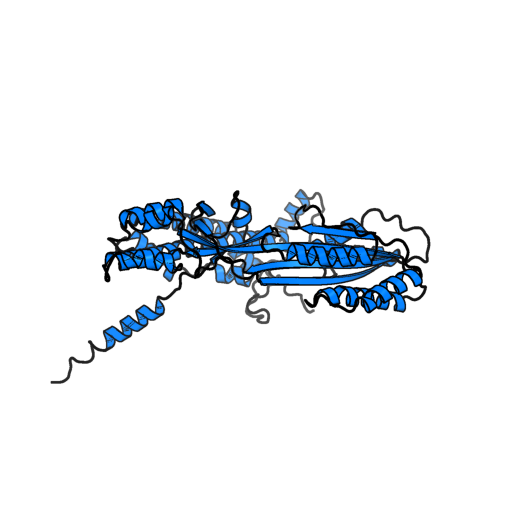.312 16.858 1.00 66.75 325 ALA A C 1
ATOM 2600 O O . ALA A 1 325 ? -7.982 7.093 16.229 1.00 66.75 325 ALA A O 1
ATOM 2601 N N . GLN A 1 326 ? -9.423 8.547 17.169 1.00 73.81 326 GLN A N 1
ATOM 2602 C CA . GLN A 1 326 ? -8.693 9.757 16.776 1.00 73.81 326 GLN A CA 1
ATOM 2603 C C . GLN A 1 326 ? -7.266 9.783 17.342 1.00 73.81 326 GLN A C 1
ATOM 2605 O O . GLN A 1 326 ? -6.315 10.088 16.618 1.00 73.81 326 GLN A O 1
ATOM 2610 N N . LEU A 1 327 ? -7.078 9.398 18.610 1.00 80.38 327 LEU A N 1
ATOM 2611 C CA . LEU A 1 327 ? -5.746 9.274 19.212 1.00 80.38 327 LEU A CA 1
ATOM 2612 C C . LEU A 1 327 ? -4.867 8.283 18.452 1.00 80.38 327 LEU A C 1
ATOM 2614 O O . LEU A 1 327 ? -3.701 8.563 18.167 1.00 80.38 327 LEU A O 1
ATOM 2618 N N . LYS A 1 328 ? -5.427 7.121 18.106 1.00 72.69 328 LYS A N 1
ATOM 2619 C CA . LYS A 1 328 ? -4.705 6.079 17.372 1.00 72.69 328 LYS A CA 1
ATOM 2620 C C . LYS A 1 328 ? -4.362 6.511 15.954 1.00 72.69 328 LYS A C 1
ATOM 2622 O O . LYS A 1 328 ? -3.244 6.251 15.517 1.00 72.69 328 LYS A O 1
ATOM 2627 N N . GLN A 1 329 ? -5.278 7.194 15.270 1.00 71.75 329 GLN A N 1
ATOM 2628 C CA . GLN A 1 329 ? -5.041 7.761 13.945 1.00 71.75 329 GLN A CA 1
ATOM 2629 C C . GLN A 1 329 ? -3.882 8.764 13.973 1.00 71.75 329 GLN A C 1
ATOM 2631 O O . GLN A 1 329 ? -2.965 8.667 13.164 1.00 71.75 329 GLN A O 1
ATOM 2636 N N . ASN A 1 330 ? -3.864 9.676 14.942 1.00 78.50 330 ASN A N 1
ATOM 2637 C CA . ASN A 1 330 ? -2.790 10.660 15.058 1.00 78.50 330 ASN A CA 1
ATOM 2638 C C . ASN A 1 330 ? -1.453 10.030 15.456 1.00 78.50 330 ASN A C 1
ATOM 2640 O O . ASN A 1 330 ? -0.420 10.348 14.867 1.00 78.50 330 ASN A O 1
ATOM 2644 N N . ALA A 1 331 ? -1.455 9.076 16.396 1.00 77.44 331 ALA A N 1
ATOM 2645 C CA . ALA A 1 331 ? -0.253 8.309 16.725 1.00 77.44 331 ALA A CA 1
ATOM 2646 C C . ALA A 1 331 ? 0.337 7.648 15.472 1.00 77.44 331 ALA A C 1
ATOM 2648 O O . ALA A 1 331 ? 1.557 7.607 15.300 1.00 77.44 331 ALA A O 1
ATOM 2649 N N . GLN A 1 332 ? -0.537 7.151 14.598 1.00 71.44 332 GLN A N 1
ATOM 2650 C CA . GLN A 1 332 ? -0.165 6.504 13.355 1.00 71.44 332 GLN A CA 1
ATOM 2651 C C . GLN A 1 332 ? 0.406 7.494 12.328 1.00 71.44 332 GLN A C 1
ATOM 2653 O O . GLN A 1 332 ? 1.512 7.274 11.832 1.00 71.44 332 GLN A O 1
ATOM 2658 N N . GLN A 1 333 ? -0.271 8.618 12.086 1.00 73.81 333 GLN A N 1
ATOM 2659 C CA . GLN A 1 333 ? 0.220 9.691 11.212 1.00 73.81 333 GLN A CA 1
ATOM 2660 C C . GLN A 1 333 ? 1.606 10.193 11.640 1.00 73.81 333 GLN A C 1
ATOM 2662 O O . GLN A 1 333 ? 2.482 10.411 10.806 1.00 73.81 333 GLN A O 1
ATOM 2667 N N . MET A 1 334 ? 1.878 10.285 12.948 1.00 77.62 334 MET A N 1
ATOM 2668 C CA . MET A 1 334 ? 3.212 10.647 13.445 1.00 77.62 334 MET A CA 1
ATOM 2669 C C . MET A 1 334 ? 4.293 9.619 13.072 1.00 77.62 334 MET A C 1
ATOM 2671 O O . MET A 1 334 ? 5.422 9.998 12.748 1.00 77.62 334 MET A O 1
ATOM 2675 N N . VAL A 1 335 ? 3.976 8.321 13.126 1.00 74.56 335 VAL A N 1
ATOM 2676 C CA . VAL A 1 335 ? 4.912 7.246 12.754 1.00 74.56 335 VAL A CA 1
ATOM 2677 C C . VAL A 1 335 ? 5.178 7.258 11.248 1.00 74.56 335 VAL A C 1
ATOM 2679 O O . VAL A 1 335 ? 6.335 7.158 10.833 1.00 74.56 335 VAL A O 1
ATOM 2682 N N . GLU A 1 336 ? 4.135 7.426 10.438 1.00 71.81 336 GLU A N 1
ATOM 2683 C CA . GLU A 1 336 ? 4.239 7.543 8.979 1.00 71.81 336 GLU A CA 1
ATOM 2684 C C . GLU A 1 336 ? 5.052 8.761 8.565 1.00 71.81 336 GLU A C 1
ATOM 2686 O O . GLU A 1 336 ? 6.022 8.625 7.814 1.00 71.81 336 GLU A O 1
ATOM 2691 N N . ALA A 1 337 ? 4.728 9.930 9.121 1.00 75.75 337 ALA A N 1
ATOM 2692 C CA . ALA A 1 337 ? 5.470 11.156 8.885 1.00 75.75 337 ALA A CA 1
ATOM 2693 C C . ALA A 1 337 ? 6.951 10.961 9.222 1.00 75.75 337 ALA A C 1
ATOM 2695 O O . ALA A 1 337 ? 7.817 11.339 8.433 1.00 75.75 337 ALA A O 1
ATOM 2696 N N . LEU A 1 338 ? 7.277 10.303 10.340 1.00 81.00 338 LEU A N 1
ATOM 2697 C CA . LEU A 1 338 ? 8.660 10.009 10.708 1.00 81.00 338 LEU A CA 1
ATOM 2698 C C . LEU A 1 338 ? 9.354 9.071 9.706 1.00 81.00 338 LEU A C 1
ATOM 2700 O O . LEU A 1 338 ? 10.483 9.345 9.291 1.00 81.00 338 LEU A O 1
ATOM 2704 N N . ALA A 1 339 ? 8.709 7.968 9.320 1.00 75.38 339 ALA A N 1
ATOM 2705 C CA . ALA A 1 339 ? 9.266 7.008 8.367 1.00 75.38 339 ALA A CA 1
ATOM 2706 C C . ALA A 1 339 ? 9.486 7.644 6.988 1.00 75.38 339 ALA A C 1
ATOM 2708 O O . ALA A 1 339 ? 10.520 7.434 6.350 1.00 75.38 339 ALA A O 1
ATOM 2709 N N . TYR A 1 340 ? 8.532 8.455 6.538 1.00 76.50 340 TYR A N 1
ATOM 2710 C CA . TYR A 1 340 ? 8.622 9.200 5.292 1.00 76.50 340 TYR A CA 1
ATOM 2711 C C . TYR A 1 340 ? 9.743 10.245 5.340 1.00 76.50 340 TYR A C 1
ATOM 2713 O O . TYR A 1 340 ? 10.572 10.299 4.438 1.00 76.50 340 TYR A O 1
ATOM 2721 N N . THR A 1 341 ? 9.866 10.985 6.444 1.00 81.19 341 THR A N 1
ATOM 2722 C CA . THR A 1 341 ? 10.950 11.958 6.677 1.00 81.19 341 THR A CA 1
ATOM 2723 C C . THR A 1 341 ? 12.332 11.309 6.617 1.00 81.19 341 THR A C 1
ATOM 2725 O O . THR A 1 341 ? 13.242 11.860 5.994 1.00 81.19 341 THR A O 1
ATOM 2728 N N . LYS A 1 342 ? 12.499 10.127 7.229 1.00 82.06 342 LYS A N 1
ATOM 2729 C CA . LYS A 1 342 ? 13.755 9.361 7.182 1.00 82.06 342 LYS A CA 1
ATOM 2730 C C . LYS A 1 342 ? 14.111 8.958 5.756 1.00 82.06 342 LYS A C 1
ATOM 2732 O O . LYS A 1 342 ? 15.190 9.317 5.290 1.00 82.06 342 LYS A O 1
ATOM 2737 N N . ARG A 1 343 ? 13.174 8.315 5.048 1.00 80.81 343 ARG A N 1
ATOM 2738 C CA . ARG A 1 343 ? 13.344 7.936 3.636 1.00 80.81 343 ARG A CA 1
ATOM 2739 C C . ARG A 1 343 ? 13.684 9.146 2.771 1.00 80.81 343 ARG A C 1
ATOM 2741 O O . ARG A 1 343 ? 14.566 9.072 1.925 1.00 80.81 343 ARG A O 1
ATOM 2748 N N . CYS A 1 344 ? 13.042 10.281 3.035 1.00 83.88 344 CYS A N 1
ATOM 2749 C CA . CYS A 1 344 ? 13.321 11.527 2.340 1.00 83.88 344 CYS A CA 1
ATOM 2750 C C . CYS A 1 344 ? 14.749 12.028 2.540 1.00 83.88 344 CYS A C 1
ATOM 2752 O O . CYS A 1 344 ? 15.434 12.399 1.588 1.00 83.88 344 CYS A O 1
ATOM 2754 N N . SER A 1 345 ? 15.189 12.053 3.799 1.00 87.38 345 SER A N 1
ATOM 2755 C CA . SER A 1 345 ? 16.526 12.499 4.181 1.00 87.38 345 SER A CA 1
ATOM 2756 C C . SER A 1 345 ? 17.595 11.602 3.558 1.00 87.38 345 SER A C 1
ATOM 2758 O O . SER A 1 345 ? 18.566 12.100 2.989 1.00 87.38 345 SER A O 1
ATOM 2760 N N . GLU A 1 346 ? 17.385 10.285 3.595 1.00 82.81 346 GLU A N 1
ATOM 2761 C CA . GLU A 1 346 ? 18.262 9.296 2.962 1.00 82.81 346 GLU A CA 1
ATOM 2762 C C . GLU A 1 346 ? 18.301 9.465 1.444 1.00 82.81 346 GLU A C 1
ATOM 2764 O O . GLU A 1 346 ? 19.383 9.534 0.866 1.00 82.81 346 GLU A O 1
ATOM 2769 N N . TYR A 1 347 ? 17.143 9.614 0.796 1.00 84.19 347 TYR A N 1
ATOM 2770 C CA . TYR A 1 347 ? 17.061 9.848 -0.643 1.00 84.19 347 TYR A CA 1
ATOM 2771 C C . TYR A 1 347 ? 17.821 11.110 -1.063 1.00 84.19 347 TYR A C 1
ATOM 2773 O O . TYR A 1 347 ? 18.616 11.066 -2.002 1.00 84.19 347 TYR A O 1
ATOM 2781 N N . LEU A 1 348 ? 17.626 12.225 -0.350 1.00 86.06 348 LEU A N 1
ATOM 2782 C CA . LEU A 1 348 ? 18.323 13.483 -0.627 1.00 86.06 348 LEU A CA 1
ATOM 2783 C C . LEU A 1 348 ? 19.838 13.354 -0.471 1.00 86.06 348 LEU A C 1
ATOM 2785 O O . LEU A 1 348 ? 20.578 13.858 -1.312 1.00 86.06 348 LEU A O 1
ATOM 2789 N N . ARG A 1 349 ? 20.303 12.674 0.583 1.00 85.75 349 ARG A N 1
ATOM 2790 C CA . ARG A 1 349 ? 21.734 12.416 0.808 1.00 85.75 349 ARG A CA 1
ATOM 2791 C C . ARG A 1 349 ? 22.326 11.511 -0.264 1.00 85.75 349 ARG A C 1
ATOM 2793 O O . ARG A 1 349 ? 23.455 11.719 -0.690 1.00 85.75 349 ARG A O 1
ATOM 2800 N N . ASN A 1 350 ? 21.560 10.520 -0.713 1.00 80.19 350 ASN A N 1
ATOM 2801 C CA . ASN A 1 350 ? 22.031 9.550 -1.688 1.00 80.19 350 ASN A CA 1
ATOM 2802 C C . ASN A 1 350 ? 22.077 10.107 -3.108 1.00 80.19 350 ASN A C 1
ATOM 2804 O O . ASN A 1 350 ? 23.035 9.815 -3.818 1.00 80.19 350 ASN A O 1
ATOM 2808 N N . THR A 1 351 ? 21.070 10.888 -3.489 1.00 83.62 351 THR A N 1
ATOM 2809 C CA . THR A 1 351 ? 20.891 11.390 -4.858 1.00 83.62 351 THR A CA 1
ATOM 2810 C C . THR A 1 351 ? 21.618 12.711 -5.081 1.00 83.62 351 THR A C 1
ATOM 2812 O O . THR A 1 351 ? 22.143 12.946 -6.161 1.00 83.62 351 THR A O 1
ATOM 2815 N N . TYR A 1 352 ? 21.684 13.560 -4.052 1.00 88.69 352 TYR A N 1
ATOM 2816 C CA . TYR A 1 352 ? 22.272 14.896 -4.136 1.00 88.69 352 TYR A CA 1
ATOM 2817 C C . TYR A 1 352 ? 23.353 15.083 -3.060 1.00 88.69 352 TYR A C 1
ATOM 2819 O O . TYR A 1 352 ? 23.165 15.905 -2.154 1.00 88.69 352 TYR A O 1
ATOM 2827 N N . PRO A 1 353 ? 24.443 14.290 -3.077 1.00 90.12 353 PRO A N 1
ATOM 2828 C CA . PRO A 1 353 ? 25.482 14.363 -2.055 1.00 90.12 353 PRO A CA 1
ATOM 2829 C C . PRO A 1 353 ? 26.219 15.709 -2.115 1.00 90.12 353 PRO A C 1
ATOM 2831 O O . PRO A 1 353 ? 26.459 16.263 -3.188 1.00 90.12 353 PRO A O 1
ATOM 2834 N N . ILE A 1 354 ? 26.582 16.246 -0.951 1.00 92.81 354 ILE A N 1
ATOM 2835 C CA . ILE A 1 354 ? 27.416 17.459 -0.861 1.00 92.81 354 ILE A CA 1
ATOM 2836 C C . ILE A 1 354 ? 28.902 17.086 -0.845 1.00 92.81 354 ILE A C 1
ATOM 2838 O O . ILE A 1 354 ? 29.243 15.925 -0.632 1.00 92.81 354 ILE A O 1
ATOM 2842 N N . ALA A 1 355 ? 29.789 18.066 -1.038 1.00 91.25 355 ALA A N 1
ATOM 2843 C CA . ALA A 1 355 ? 31.234 17.845 -1.164 1.00 91.25 355 ALA A CA 1
ATOM 2844 C C . ALA A 1 355 ? 31.828 16.939 -0.064 1.00 91.25 355 ALA A C 1
ATOM 2846 O O . ALA A 1 355 ? 32.533 15.980 -0.375 1.00 91.25 355 ALA A O 1
ATOM 2847 N N . ASP A 1 356 ? 31.484 17.182 1.204 1.00 88.38 356 ASP A N 1
ATOM 2848 C CA . ASP A 1 356 ? 31.996 16.385 2.329 1.00 88.38 356 ASP A CA 1
ATOM 2849 C C . ASP A 1 356 ? 31.519 14.920 2.279 1.00 88.38 356 ASP A C 1
ATOM 2851 O O . ASP A 1 356 ? 32.287 13.995 2.542 1.00 88.38 356 ASP A O 1
ATOM 2855 N N . GLU A 1 357 ? 30.267 14.689 1.872 1.00 90.06 357 GLU A N 1
ATOM 2856 C CA . GLU A 1 357 ? 29.670 13.349 1.759 1.00 90.06 357 GLU A CA 1
ATOM 2857 C C . GLU A 1 357 ? 30.238 12.569 0.565 1.00 90.06 357 GLU A C 1
ATOM 2859 O O . GLU A 1 357 ? 30.394 11.348 0.632 1.00 90.06 357 GLU A O 1
ATOM 2864 N N . VAL A 1 358 ? 30.576 13.269 -0.523 1.00 88.25 358 VAL A N 1
ATOM 2865 C CA . VAL A 1 358 ? 31.226 12.678 -1.700 1.00 88.25 358 VAL A CA 1
ATOM 2866 C C . VAL A 1 358 ? 32.581 12.083 -1.330 1.00 88.25 358 VAL A C 1
ATOM 2868 O O . VAL A 1 358 ? 32.879 10.959 -1.732 1.00 88.25 358 VAL A O 1
ATOM 2871 N N . ILE A 1 359 ? 33.378 12.782 -0.518 1.00 88.69 359 ILE A N 1
ATOM 2872 C CA . ILE A 1 359 ? 34.696 12.298 -0.082 1.00 88.69 359 ILE A CA 1
ATOM 2873 C C . ILE A 1 359 ? 34.560 11.001 0.726 1.00 88.69 359 ILE A C 1
ATOM 2875 O O . ILE A 1 359 ? 35.306 10.044 0.502 1.00 88.69 359 ILE A O 1
ATOM 2879 N N . GLU A 1 360 ? 33.606 10.946 1.658 1.00 86.31 360 GLU A N 1
ATOM 2880 C CA . GLU A 1 360 ? 33.359 9.747 2.465 1.00 86.31 360 GLU A CA 1
ATOM 2881 C C . GLU A 1 360 ? 32.860 8.573 1.619 1.00 86.31 360 GLU A C 1
ATOM 2883 O O . GLU A 1 360 ? 33.338 7.446 1.777 1.00 86.31 360 GLU A O 1
ATOM 2888 N N . ARG A 1 361 ? 31.941 8.835 0.684 1.00 85.56 361 ARG A N 1
ATOM 2889 C CA . ARG A 1 361 ? 31.387 7.818 -0.213 1.00 85.56 361 ARG A CA 1
ATOM 2890 C C . ARG A 1 361 ? 32.426 7.286 -1.198 1.00 85.56 361 ARG A C 1
ATOM 2892 O O . ARG A 1 361 ? 32.522 6.079 -1.392 1.00 85.56 361 ARG A O 1
ATOM 2899 N N . ALA A 1 362 ? 33.239 8.157 -1.785 1.00 81.06 362 ALA A N 1
ATOM 2900 C CA . ALA A 1 362 ? 34.314 7.748 -2.681 1.00 81.06 362 ALA A CA 1
ATOM 2901 C C . ALA A 1 362 ? 35.316 6.834 -1.961 1.00 81.06 362 ALA A C 1
ATOM 2903 O O . ALA A 1 362 ? 35.694 5.781 -2.480 1.00 81.06 362 ALA A O 1
ATOM 2904 N N . ARG A 1 363 ? 35.653 7.171 -0.706 1.00 87.50 363 ARG A N 1
ATOM 2905 C CA . ARG A 1 363 ? 36.512 6.345 0.150 1.00 87.50 363 ARG A CA 1
ATOM 2906 C C . ARG A 1 363 ? 35.904 4.971 0.437 1.00 87.50 363 ARG A C 1
ATOM 2908 O O . ARG A 1 363 ? 36.634 3.986 0.386 1.00 87.50 363 ARG A O 1
ATOM 2915 N N . SER A 1 364 ? 34.606 4.883 0.736 1.00 83.19 364 SER A N 1
ATOM 2916 C CA . SER A 1 364 ? 33.958 3.594 1.024 1.00 83.19 364 SER A CA 1
ATOM 2917 C C . SER A 1 364 ? 33.804 2.708 -0.216 1.00 83.19 364 SER A C 1
ATOM 2919 O O . SER A 1 364 ? 33.821 1.486 -0.095 1.00 83.19 364 SER A O 1
ATOM 2921 N N . MET A 1 365 ? 33.706 3.313 -1.400 1.00 82.19 365 MET A N 1
ATOM 2922 C CA . MET A 1 365 ? 33.596 2.614 -2.683 1.00 82.19 365 MET A CA 1
ATOM 2923 C C . MET A 1 365 ? 34.953 2.293 -3.329 1.00 82.19 365 MET A C 1
ATOM 2925 O O . MET A 1 365 ? 34.994 1.566 -4.318 1.00 82.19 365 MET A O 1
ATOM 2929 N N . GLY A 1 366 ? 36.061 2.825 -2.801 1.00 87.75 366 GLY A N 1
ATOM 2930 C CA . GLY A 1 366 ? 37.391 2.651 -3.391 1.00 87.75 366 GLY A CA 1
ATOM 2931 C C . GLY A 1 366 ? 37.563 3.366 -4.737 1.00 87.75 366 GLY A C 1
ATOM 2932 O O . GLY A 1 366 ? 38.362 2.928 -5.562 1.00 87.75 366 GLY A O 1
ATOM 2933 N N . VAL A 1 367 ? 36.812 4.446 -4.967 1.00 85.62 367 VAL A N 1
ATOM 2934 C CA . VAL A 1 367 ? 36.869 5.259 -6.193 1.00 85.62 367 VAL A CA 1
ATOM 2935 C C . VAL A 1 367 ? 37.419 6.653 -5.895 1.00 85.62 367 VAL A C 1
ATOM 2937 O O . VAL A 1 367 ? 37.474 7.086 -4.743 1.00 85.62 367 VAL A O 1
ATOM 2940 N N . ALA A 1 368 ? 37.845 7.366 -6.936 1.00 84.19 368 ALA A N 1
ATOM 2941 C CA . ALA A 1 368 ? 38.269 8.754 -6.804 1.00 84.19 368 ALA A CA 1
ATOM 2942 C C . ALA A 1 368 ? 37.059 9.674 -6.535 1.00 84.19 368 ALA A C 1
ATOM 2944 O O . ALA A 1 368 ? 35.954 9.415 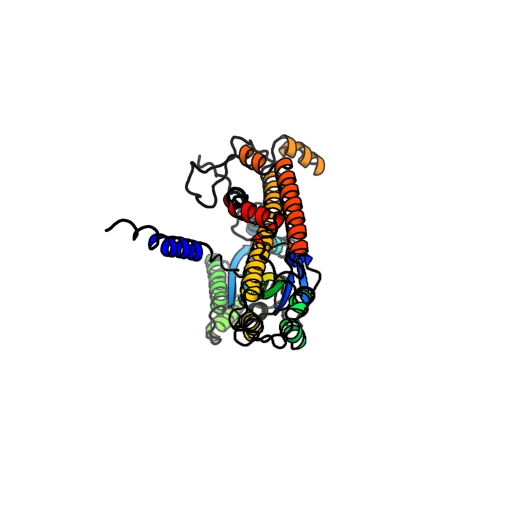-7.009 1.00 84.19 368 ALA A O 1
ATOM 2945 N N . ALA A 1 369 ? 37.244 10.728 -5.734 1.00 79.62 369 ALA A N 1
ATOM 2946 C CA . ALA A 1 369 ? 36.147 11.603 -5.299 1.00 79.62 369 ALA A CA 1
ATOM 2947 C C . ALA A 1 369 ? 35.523 12.420 -6.440 1.00 79.62 369 ALA A C 1
ATOM 2949 O O . ALA A 1 369 ? 34.342 12.740 -6.391 1.00 79.62 369 ALA A O 1
ATOM 2950 N N . ASP A 1 370 ? 36.297 12.713 -7.480 1.00 84.81 370 ASP A N 1
ATOM 2951 C CA . ASP A 1 370 ? 35.848 13.360 -8.713 1.00 84.81 370 ASP A CA 1
ATOM 2952 C C . ASP A 1 370 ? 34.976 12.453 -9.598 1.00 84.81 370 ASP A C 1
ATOM 2954 O O . ASP A 1 370 ? 34.289 12.951 -10.486 1.00 84.81 370 ASP A O 1
ATOM 2958 N N . ALA A 1 371 ? 34.940 11.141 -9.332 1.00 78.56 371 ALA A N 1
ATOM 2959 C CA . ALA A 1 371 ? 34.042 10.205 -10.006 1.00 78.56 371 ALA A CA 1
ATOM 2960 C C . ALA A 1 371 ? 32.584 10.287 -9.509 1.00 78.56 371 ALA A C 1
ATOM 2962 O O . ALA A 1 371 ? 31.712 9.616 -10.063 1.00 78.56 371 ALA A O 1
ATOM 2963 N N . ILE A 1 372 ? 32.306 11.075 -8.464 1.00 75.31 372 ILE A N 1
ATOM 2964 C CA . ILE A 1 372 ? 30.968 11.260 -7.893 1.00 75.31 372 ILE A CA 1
ATOM 2965 C C . ILE A 1 372 ? 30.612 12.747 -7.961 1.00 75.31 372 ILE A C 1
ATOM 2967 O O . ILE A 1 372 ? 31.326 13.600 -7.439 1.00 75.31 372 ILE A O 1
ATOM 2971 N N . GLU A 1 373 ? 29.481 13.066 -8.587 1.00 86.19 373 GLU A N 1
ATOM 2972 C CA . GLU A 1 373 ? 28.989 14.442 -8.677 1.00 86.19 373 GLU A CA 1
ATOM 2973 C C . GLU A 1 373 ? 28.632 14.991 -7.285 1.00 86.19 373 GLU A C 1
ATOM 2975 O O . GLU A 1 373 ? 27.958 14.324 -6.499 1.00 86.19 373 GLU A O 1
ATOM 2980 N N . SER A 1 374 ? 29.063 16.221 -6.988 1.00 90.50 374 SER A N 1
ATOM 2981 C CA . SER A 1 374 ? 28.707 16.937 -5.756 1.00 90.50 374 SER A CA 1
ATOM 2982 C C . SER A 1 374 ? 27.764 18.101 -6.049 1.00 90.50 374 SER A C 1
ATOM 2984 O O . SER A 1 374 ? 27.867 18.749 -7.091 1.00 90.50 374 SER A O 1
ATOM 2986 N N . TYR A 1 375 ? 26.863 18.385 -5.111 1.00 90.94 375 TYR A N 1
ATOM 2987 C CA . TYR A 1 375 ? 25.808 19.380 -5.275 1.00 90.94 375 TYR A CA 1
ATOM 2988 C C . TYR A 1 375 ? 25.991 20.570 -4.323 1.00 90.94 375 TYR A C 1
ATOM 2990 O O . TYR A 1 375 ? 26.231 20.403 -3.127 1.00 90.94 375 TYR A O 1
ATOM 2998 N N . ASP A 1 376 ? 25.831 21.788 -4.852 1.00 93.31 376 ASP A N 1
ATOM 2999 C CA . ASP A 1 376 ? 25.830 23.039 -4.079 1.00 93.31 376 ASP A CA 1
ATOM 3000 C C . ASP A 1 376 ? 24.462 23.217 -3.395 1.00 93.31 376 ASP A C 1
ATOM 3002 O O . ASP A 1 376 ? 23.415 23.222 -4.057 1.00 93.31 376 ASP A O 1
ATOM 3006 N N . THR A 1 377 ? 24.459 23.340 -2.063 1.00 92.81 377 THR A N 1
ATOM 3007 C CA . THR A 1 377 ? 23.227 23.358 -1.260 1.00 92.81 377 THR A CA 1
ATOM 3008 C C . THR A 1 377 ? 22.360 24.586 -1.496 1.00 92.81 377 THR A C 1
ATOM 3010 O O . THR A 1 377 ? 21.143 24.498 -1.329 1.00 92.81 377 THR A O 1
ATOM 3013 N N . GLU A 1 378 ? 22.963 25.705 -1.895 1.00 93.94 378 GLU A N 1
ATOM 3014 C CA . GLU A 1 378 ? 22.265 26.977 -2.094 1.00 93.94 378 GLU A CA 1
ATOM 3015 C C . GLU A 1 378 ? 21.876 27.208 -3.556 1.00 93.94 378 GLU A C 1
ATOM 3017 O O . GLU A 1 378 ? 21.000 28.023 -3.831 1.00 93.94 378 GLU A O 1
ATOM 3022 N N . LYS A 1 379 ? 22.485 26.476 -4.498 1.00 92.00 379 LYS A N 1
ATOM 3023 C CA . LYS A 1 379 ? 22.166 26.567 -5.936 1.00 92.00 379 LYS A CA 1
ATOM 3024 C C . LYS A 1 379 ? 21.297 25.429 -6.461 1.00 92.00 379 LYS A C 1
ATOM 3026 O O . LYS A 1 379 ? 20.811 25.505 -7.587 1.00 92.00 379 LYS A O 1
ATOM 3031 N N . THR A 1 380 ? 21.100 24.377 -5.673 1.00 89.31 380 THR A N 1
ATOM 3032 C CA . THR A 1 380 ? 20.231 23.255 -6.042 1.00 89.31 380 THR A CA 1
ATOM 3033 C C . THR A 1 380 ? 18.828 23.493 -5.496 1.00 89.31 380 THR A C 1
ATOM 3035 O O . THR A 1 380 ? 18.644 23.563 -4.281 1.00 89.31 380 THR A O 1
ATOM 3038 N N . PHE A 1 381 ? 17.841 23.596 -6.389 1.00 89.44 381 PHE A N 1
ATOM 3039 C CA . PHE A 1 381 ? 16.447 23.884 -6.047 1.00 89.44 381 PHE A CA 1
ATOM 3040 C C . PHE A 1 381 ? 15.510 22.757 -6.467 1.00 89.44 381 PHE A C 1
ATOM 3042 O O . PHE A 1 381 ? 15.734 22.069 -7.467 1.00 89.44 381 PHE A O 1
ATOM 3049 N N . PHE A 1 382 ? 14.425 22.622 -5.711 1.00 85.38 382 PHE A N 1
ATOM 3050 C CA . PHE A 1 382 ? 13.409 21.603 -5.919 1.00 85.38 382 PHE A CA 1
ATOM 3051 C C . PHE A 1 382 ? 12.021 22.215 -6.020 1.00 85.38 382 PHE A C 1
ATOM 3053 O O . PHE A 1 382 ? 11.691 23.168 -5.305 1.00 85.38 382 PHE A O 1
ATOM 3060 N N . TYR A 1 383 ? 11.209 21.649 -6.910 1.00 79.69 383 TYR A N 1
ATOM 3061 C CA . TYR A 1 383 ? 9.827 22.066 -7.085 1.00 79.69 383 TYR A CA 1
ATOM 3062 C C . TYR A 1 383 ? 8.941 21.616 -5.930 1.00 79.69 383 TYR A C 1
ATOM 3064 O O . TYR A 1 383 ? 9.099 20.536 -5.363 1.00 79.69 383 TYR A O 1
ATOM 3072 N N . ASN A 1 384 ? 7.947 22.448 -5.643 1.00 78.50 384 ASN A N 1
ATOM 3073 C CA . ASN A 1 384 ? 6.808 22.075 -4.829 1.00 78.50 384 ASN A CA 1
ATOM 3074 C C . ASN A 1 384 ? 5.922 21.115 -5.633 1.00 78.50 384 ASN A C 1
ATOM 3076 O O . ASN A 1 384 ? 5.311 21.532 -6.611 1.00 78.50 384 ASN A O 1
ATOM 3080 N N . LEU A 1 385 ? 5.821 19.853 -5.224 1.00 73.69 385 LEU A N 1
ATOM 3081 C CA . LEU A 1 385 ? 5.058 18.829 -5.945 1.00 73.69 385 LEU A CA 1
ATOM 3082 C C . LEU A 1 385 ? 3.554 19.139 -6.001 1.00 73.69 385 LEU A C 1
ATOM 3084 O O . LEU A 1 385 ? 2.877 18.745 -6.945 1.00 73.69 385 LEU A O 1
ATOM 3088 N N . LYS A 1 386 ? 3.029 19.899 -5.031 1.00 73.69 386 LYS A N 1
ATOM 3089 C CA . LYS A 1 386 ? 1.632 20.364 -5.026 1.00 73.69 386 LYS A CA 1
ATOM 3090 C C . LYS A 1 386 ? 1.407 21.556 -5.963 1.00 73.69 386 LYS A C 1
ATOM 3092 O O . LYS A 1 386 ? 0.293 21.775 -6.429 1.00 73.69 386 LYS A O 1
ATOM 3097 N N . PHE A 1 387 ? 2.451 22.335 -6.236 1.00 75.69 387 PHE A N 1
ATOM 3098 C CA . PHE A 1 387 ? 2.410 23.533 -7.072 1.00 75.69 387 PHE A CA 1
ATOM 3099 C C . PHE A 1 387 ? 3.640 23.602 -7.996 1.00 75.69 387 PHE A C 1
ATOM 3101 O O . PHE A 1 387 ? 4.444 24.532 -7.872 1.00 75.69 387 PHE A O 1
ATOM 3108 N N . PRO A 1 388 ? 3.804 22.650 -8.934 1.00 71.62 388 PRO A N 1
ATOM 3109 C CA . PRO A 1 388 ? 5.048 22.488 -9.692 1.00 71.62 388 PRO A CA 1
ATOM 3110 C C . PRO A 1 388 ? 5.375 23.691 -10.590 1.00 71.62 388 PRO A C 1
ATOM 3112 O O . PRO A 1 388 ? 6.540 23.977 -10.847 1.00 71.62 388 PRO A O 1
ATOM 3115 N N . ALA A 1 389 ? 4.365 24.458 -11.011 1.00 73.94 389 ALA A N 1
ATOM 3116 C CA . ALA A 1 389 ? 4.542 25.666 -11.823 1.00 73.94 389 ALA A CA 1
ATOM 3117 C C . ALA A 1 389 ? 4.995 26.913 -11.026 1.00 73.94 389 ALA A C 1
ATOM 3119 O O . ALA A 1 389 ? 5.334 27.939 -11.616 1.00 73.94 389 ALA A O 1
ATOM 3120 N N . SER A 1 390 ? 4.990 26.858 -9.690 1.00 78.44 390 SER A N 1
ATOM 3121 C CA . SER A 1 390 ? 5.194 28.017 -8.811 1.00 78.44 390 SER A CA 1
ATOM 3122 C C . SER A 1 390 ? 6.680 28.178 -8.462 1.00 78.44 390 SER A C 1
ATOM 3124 O O . SER A 1 390 ? 7.183 27.544 -7.533 1.00 78.44 390 SER A O 1
ATOM 3126 N N . LYS A 1 391 ? 7.411 29.020 -9.209 1.00 78.75 391 LYS A N 1
ATOM 3127 C CA . LYS A 1 391 ? 8.854 29.270 -8.975 1.00 78.75 391 LYS A CA 1
ATOM 3128 C C . LYS A 1 391 ? 9.148 29.874 -7.595 1.00 78.75 391 LYS A C 1
ATOM 3130 O O . LYS A 1 391 ? 10.177 29.586 -7.001 1.00 78.75 391 LYS A O 1
ATOM 3135 N N . ASP A 1 392 ? 8.225 30.669 -7.074 1.00 84.12 392 ASP A N 1
ATOM 3136 C CA . ASP A 1 392 ? 8.244 31.279 -5.739 1.00 84.12 392 ASP A CA 1
ATOM 3137 C C . ASP A 1 392 ? 8.103 30.264 -4.591 1.00 84.12 392 ASP A C 1
ATOM 3139 O O . ASP A 1 392 ? 8.440 30.573 -3.451 1.00 84.12 392 ASP A O 1
ATOM 3143 N N . LYS A 1 393 ? 7.641 29.042 -4.886 1.00 82.31 393 LYS A N 1
ATOM 3144 C CA . LYS A 1 393 ? 7.519 27.945 -3.916 1.00 82.31 393 LYS A CA 1
ATOM 3145 C C . LYS A 1 393 ? 8.651 26.926 -4.030 1.00 82.31 393 LYS A C 1
ATOM 3147 O O . LYS A 1 393 ? 8.531 25.828 -3.498 1.00 82.31 393 LYS A O 1
ATOM 3152 N N . GLN A 1 394 ? 9.731 27.246 -4.737 1.00 86.38 394 GLN A N 1
ATOM 3153 C CA . GLN A 1 394 ? 10.915 26.392 -4.756 1.00 86.38 394 GLN A CA 1
ATOM 3154 C C . GLN A 1 394 ? 11.633 26.425 -3.406 1.00 86.38 394 GLN A C 1
ATOM 3156 O O . GLN A 1 394 ? 11.585 27.411 -2.669 1.00 86.38 394 GLN A O 1
ATOM 3161 N N . VAL A 1 395 ? 12.328 25.338 -3.088 1.00 88.25 395 VAL A N 1
ATOM 3162 C CA . VAL A 1 395 ? 13.113 25.214 -1.859 1.00 88.25 395 VAL A CA 1
ATOM 3163 C C . VAL A 1 395 ? 14.526 24.743 -2.190 1.00 88.25 395 VAL A C 1
ATOM 3165 O O . VAL A 1 395 ? 14.708 23.881 -3.052 1.00 88.25 395 VAL A O 1
ATOM 3168 N N . SER A 1 396 ? 15.531 25.325 -1.531 1.00 92.12 396 SER A N 1
ATOM 3169 C CA . SER A 1 396 ? 16.927 24.922 -1.721 1.00 92.12 396 SER A CA 1
ATOM 3170 C C . SER A 1 396 ? 17.224 23.578 -1.050 1.00 92.12 396 SER A C 1
ATOM 3172 O O . SER A 1 396 ? 16.584 23.192 -0.062 1.00 92.12 396 SER A O 1
ATOM 3174 N N . LEU A 1 397 ? 18.239 22.875 -1.553 1.00 91.12 397 LEU A N 1
ATOM 3175 C CA . LEU A 1 397 ? 18.760 21.649 -0.951 1.00 91.12 397 LEU A CA 1
ATOM 3176 C C . LEU A 1 397 ? 19.208 21.878 0.496 1.00 91.12 397 LEU A C 1
ATOM 3178 O O . LEU A 1 397 ? 18.899 21.058 1.360 1.00 91.12 397 LEU A O 1
ATOM 3182 N N . GLY A 1 398 ? 19.868 23.004 0.782 1.00 91.50 398 GLY A N 1
ATOM 3183 C CA . GLY A 1 398 ? 20.268 23.390 2.137 1.00 91.50 398 GLY A CA 1
ATOM 3184 C C . GLY A 1 398 ? 19.069 23.516 3.074 1.00 91.50 398 GLY A C 1
ATOM 3185 O O . GLY A 1 398 ? 19.049 22.928 4.162 1.00 91.50 398 GLY A O 1
ATOM 3186 N N . ARG A 1 399 ? 18.003 24.192 2.624 1.00 90.31 399 ARG A N 1
ATOM 3187 C CA . ARG A 1 399 ? 16.777 24.336 3.413 1.00 90.31 399 ARG A CA 1
ATOM 3188 C C . ARG A 1 399 ? 16.088 22.992 3.642 1.00 90.31 399 ARG A C 1
ATOM 3190 O O . ARG A 1 399 ? 15.752 22.703 4.791 1.00 90.31 399 ARG A O 1
ATOM 3197 N N . LEU A 1 400 ? 15.930 22.150 2.619 1.00 88.75 400 LEU A N 1
ATOM 3198 C CA . LEU A 1 400 ? 15.354 20.809 2.789 1.00 88.75 400 LEU A CA 1
ATOM 3199 C C . LEU A 1 400 ? 16.170 19.952 3.755 1.00 88.75 400 LEU A C 1
ATOM 3201 O O . LEU A 1 400 ? 15.602 19.365 4.674 1.00 88.75 400 LEU A O 1
ATOM 3205 N N . ARG A 1 401 ? 17.499 19.927 3.612 1.00 89.75 401 ARG A N 1
ATOM 3206 C CA . ARG A 1 401 ? 18.389 19.181 4.514 1.00 89.75 401 ARG A CA 1
ATOM 3207 C C . ARG A 1 401 ? 18.318 19.686 5.957 1.00 89.75 401 ARG A C 1
ATOM 3209 O O . ARG A 1 401 ? 18.423 18.876 6.873 1.00 89.75 401 ARG A O 1
ATOM 3216 N N . SER A 1 402 ? 18.091 20.984 6.182 1.00 88.62 402 SER A N 1
ATOM 3217 C CA . SER A 1 402 ? 17.884 21.533 7.533 1.00 88.62 402 SER A CA 1
ATOM 3218 C C . SER A 1 402 ? 16.581 21.031 8.176 1.00 88.62 402 SER A C 1
ATOM 3220 O O . SER A 1 402 ? 16.573 20.627 9.342 1.00 88.62 402 SER A O 1
ATOM 3222 N N . ILE A 1 403 ? 15.497 20.976 7.393 1.00 86.31 403 ILE A N 1
ATOM 3223 C CA . ILE A 1 403 ? 14.176 20.492 7.824 1.00 86.31 403 ILE A CA 1
ATOM 3224 C C . ILE A 1 403 ? 14.212 18.978 8.063 1.00 86.31 403 ILE A C 1
ATOM 3226 O O . ILE A 1 403 ? 13.620 18.483 9.018 1.00 86.31 403 ILE A O 1
ATOM 3230 N N . LEU A 1 404 ? 14.956 18.255 7.227 1.00 88.19 404 LEU A N 1
ATOM 3231 C CA . LEU A 1 404 ? 15.130 16.802 7.258 1.00 88.19 404 LEU A CA 1
ATOM 3232 C C . LEU A 1 404 ? 16.419 16.384 7.986 1.00 88.19 404 LEU A C 1
ATOM 3234 O O . LEU A 1 404 ? 16.978 15.313 7.726 1.00 88.19 404 LEU A O 1
ATOM 3238 N N . SER A 1 405 ? 16.925 17.244 8.873 1.00 88.88 405 SER A N 1
ATOM 3239 C CA . SER A 1 405 ? 18.159 16.991 9.614 1.00 88.88 405 SER A CA 1
ATOM 3240 C C . SER A 1 405 ? 17.988 15.834 10.597 1.00 88.88 405 SER A C 1
ATOM 3242 O O . SER A 1 405 ? 16.898 15.593 11.119 1.00 88.88 405 SER A O 1
ATOM 3244 N N . GLN A 1 406 ? 19.084 15.135 10.910 1.00 88.00 406 GLN A N 1
ATOM 3245 C CA . GLN A 1 406 ? 19.057 14.041 11.891 1.00 88.00 406 GLN A CA 1
ATOM 3246 C C . GLN A 1 406 ? 18.572 14.513 13.268 1.00 88.00 406 GLN A C 1
ATOM 3248 O O . GLN A 1 406 ? 17.813 13.808 13.925 1.00 88.00 406 GLN A O 1
ATOM 3253 N N . ALA A 1 407 ? 18.930 15.738 13.670 1.00 89.56 407 ALA A N 1
ATOM 3254 C CA . ALA A 1 407 ? 18.433 16.346 14.901 1.00 89.56 407 ALA A CA 1
ATOM 3255 C C . ALA A 1 407 ? 16.905 16.516 14.881 1.00 89.56 407 ALA A C 1
ATOM 3257 O O . ALA A 1 407 ? 16.236 16.165 15.853 1.00 89.56 407 ALA A O 1
ATOM 3258 N N . ARG A 1 408 ? 16.333 16.988 13.763 1.00 86.88 408 ARG A N 1
ATOM 3259 C CA . ARG A 1 408 ? 14.879 17.137 13.631 1.00 86.88 408 ARG A CA 1
ATOM 3260 C C . ARG A 1 408 ? 14.163 15.787 13.575 1.00 86.88 408 ARG A C 1
ATOM 3262 O O . ARG A 1 408 ? 13.144 15.625 14.237 1.00 86.88 408 ARG A O 1
ATOM 3269 N N . ILE A 1 409 ? 14.709 14.810 12.850 1.00 86.75 409 ILE A N 1
ATOM 3270 C CA . ILE A 1 409 ? 14.192 13.431 12.812 1.00 86.75 409 ILE A CA 1
ATOM 3271 C C . ILE A 1 409 ? 14.194 12.816 14.216 1.00 86.75 409 ILE A C 1
ATOM 3273 O O . ILE A 1 409 ? 13.208 12.203 14.624 1.00 86.75 409 ILE A O 1
ATOM 3277 N N . TYR A 1 410 ? 15.279 12.997 14.970 1.00 88.81 410 TYR A N 1
ATOM 3278 C CA . TYR A 1 410 ? 15.371 12.535 16.351 1.00 88.81 410 TYR A CA 1
ATOM 3279 C C . TYR A 1 410 ? 14.326 13.215 17.239 1.00 88.81 410 TYR A C 1
ATOM 3281 O O . TYR A 1 410 ? 13.631 12.533 17.987 1.00 88.81 410 TYR A O 1
ATOM 3289 N N . GLN A 1 411 ? 14.158 14.534 17.118 1.00 88.62 411 GLN A N 1
ATOM 3290 C CA . GLN A 1 411 ? 13.138 15.271 17.861 1.00 88.62 411 GLN A CA 1
ATOM 3291 C C . GLN A 1 411 ? 11.725 14.742 17.571 1.00 88.62 411 GLN A C 1
ATOM 3293 O O . GLN A 1 411 ? 10.989 14.451 18.507 1.00 88.62 411 GLN A O 1
ATOM 3298 N N . LEU A 1 412 ? 11.366 14.542 16.299 1.00 83.75 412 LEU A N 1
ATOM 3299 C CA . LEU A 1 412 ? 10.067 13.977 15.904 1.00 83.75 412 LEU A CA 1
ATOM 3300 C C . LEU A 1 412 ? 9.854 12.569 16.459 1.00 83.75 412 LEU A C 1
ATOM 3302 O O . LEU A 1 412 ? 8.756 12.219 16.885 1.00 83.75 412 LEU A O 1
ATOM 3306 N N . HIS A 1 413 ? 10.909 11.755 16.480 1.00 85.31 413 HIS A N 1
ATOM 3307 C CA . HIS A 1 413 ? 10.857 10.439 17.101 1.00 85.31 413 HIS A CA 1
ATOM 3308 C C . HIS A 1 413 ? 10.567 10.536 18.607 1.00 85.31 413 HIS A C 1
ATOM 3310 O O . HIS A 1 413 ? 9.742 9.775 19.107 1.00 85.31 413 HIS A O 1
ATOM 3316 N N . GLN A 1 414 ? 11.194 11.476 19.324 1.00 89.75 414 GLN A N 1
ATOM 3317 C CA . GLN A 1 414 ? 10.910 11.703 20.747 1.00 89.75 414 GLN A CA 1
ATOM 3318 C C . GLN A 1 414 ? 9.486 12.226 20.975 1.00 89.75 414 GLN A C 1
ATOM 3320 O O . GLN A 1 414 ? 8.785 11.708 21.839 1.00 89.75 414 GLN A O 1
ATOM 3325 N N . GLU A 1 415 ? 9.024 13.181 20.165 1.00 87.88 415 GLU A N 1
ATOM 3326 C CA . GLU A 1 415 ? 7.646 13.690 20.210 1.00 87.88 415 GLU A CA 1
ATOM 3327 C C . GLU A 1 415 ? 6.625 12.559 19.978 1.00 87.88 415 GLU A C 1
ATOM 3329 O O . GLU A 1 415 ? 5.643 12.451 20.709 1.00 87.88 415 GLU A O 1
ATOM 3334 N N . SER A 1 416 ? 6.887 11.663 19.020 1.00 84.44 416 SER A N 1
ATOM 3335 C CA . SER A 1 416 ? 6.063 10.473 18.755 1.00 84.44 416 SER A CA 1
ATOM 3336 C C . SER A 1 416 ? 6.082 9.457 19.903 1.00 84.44 416 SER A C 1
ATOM 3338 O O . SER A 1 416 ? 5.069 8.807 20.174 1.00 84.44 416 SER A O 1
ATOM 3340 N N . LEU A 1 417 ? 7.222 9.266 20.572 1.00 85.31 417 LEU A N 1
ATOM 3341 C CA . LEU A 1 417 ? 7.310 8.389 21.742 1.00 85.31 417 LEU A CA 1
ATOM 3342 C C . LEU A 1 417 ? 6.524 8.954 22.925 1.00 85.31 417 LEU A C 1
ATOM 3344 O O . LEU A 1 417 ? 5.748 8.216 23.532 1.00 85.31 417 LEU A O 1
ATOM 3348 N N . GLU A 1 418 ? 6.690 10.243 23.226 1.00 90.38 418 GLU A N 1
ATOM 3349 C CA . GLU A 1 418 ? 5.995 10.875 24.348 1.00 90.38 418 GLU A CA 1
ATOM 3350 C C . GLU A 1 418 ? 4.485 10.913 24.101 1.00 90.38 418 GLU A C 1
ATOM 3352 O O . GLU A 1 418 ? 3.722 10.516 24.977 1.00 90.38 418 GLU A O 1
ATOM 3357 N N . PHE A 1 419 ? 4.045 11.249 22.881 1.00 88.62 419 PHE A N 1
ATOM 3358 C CA . PHE A 1 419 ? 2.628 11.188 22.514 1.00 88.62 419 PHE A CA 1
ATOM 3359 C C . PHE A 1 419 ? 2.040 9.787 22.728 1.00 88.62 419 PHE A C 1
ATOM 3361 O O . PHE A 1 419 ? 0.988 9.640 23.343 1.00 88.62 419 PHE A O 1
ATOM 3368 N N . ARG A 1 420 ? 2.733 8.728 22.283 1.00 83.50 420 ARG A N 1
ATOM 3369 C CA . ARG A 1 420 ? 2.263 7.343 22.467 1.00 83.50 420 ARG A CA 1
ATOM 3370 C C . ARG A 1 420 ? 2.221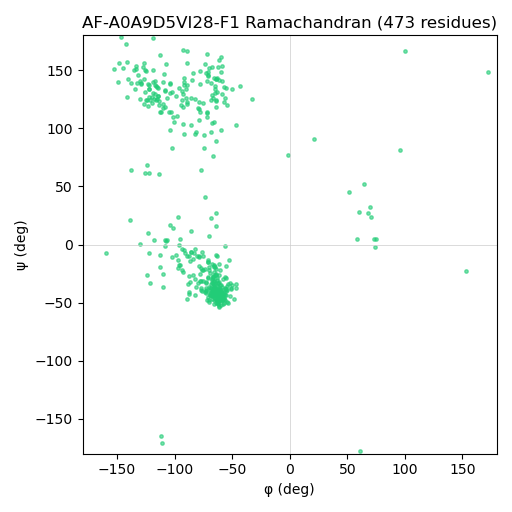 6.919 23.931 1.00 83.50 420 ARG A C 1
ATOM 3372 O O . ARG A 1 420 ? 1.318 6.184 24.324 1.00 83.50 420 ARG A O 1
ATOM 3379 N N . LYS A 1 421 ? 3.181 7.373 24.733 1.00 88.62 421 LYS A N 1
ATOM 3380 C CA . LYS A 1 421 ? 3.211 7.127 26.176 1.00 88.62 421 LYS A CA 1
ATOM 3381 C C . LYS A 1 421 ? 2.040 7.818 26.875 1.00 88.62 421 LYS A C 1
ATOM 3383 O O . LYS A 1 421 ? 1.337 7.173 27.645 1.00 88.62 421 LYS A O 1
ATOM 3388 N N . GLU A 1 422 ? 1.795 9.093 26.583 1.00 93.31 422 GLU A N 1
ATOM 3389 C CA . GLU A 1 422 ? 0.653 9.840 27.122 1.00 93.31 422 GLU A CA 1
ATOM 3390 C C . GLU A 1 422 ? -0.679 9.231 26.680 1.00 93.31 422 GLU A C 1
ATOM 3392 O O . GLU A 1 422 ? -1.568 9.032 27.509 1.00 93.31 422 GLU A O 1
ATOM 3397 N N . MET A 1 423 ? -0.785 8.852 25.403 1.00 88.44 423 MET A N 1
ATOM 3398 C CA . MET A 1 423 ? -1.919 8.103 24.867 1.00 88.44 423 MET A CA 1
ATOM 3399 C C . MET A 1 423 ? -2.152 6.826 25.674 1.00 88.44 423 MET A C 1
ATOM 3401 O O . MET A 1 423 ? -3.273 6.597 26.112 1.00 88.44 423 MET A O 1
ATOM 3405 N N . GLN A 1 424 ? -1.118 6.019 25.930 1.00 83.12 424 GLN A N 1
ATOM 3406 C CA . GLN A 1 424 ? -1.266 4.797 26.721 1.00 83.12 424 GLN A CA 1
ATOM 3407 C C . GLN A 1 424 ? -1.771 5.088 28.141 1.00 83.12 424 GLN A C 1
ATOM 3409 O O . GLN A 1 424 ? -2.701 4.429 28.592 1.00 83.12 424 GLN A O 1
ATOM 3414 N N . ILE A 1 425 ? -1.237 6.116 28.810 1.00 90.56 425 ILE A N 1
ATOM 3415 C CA . ILE A 1 425 ? -1.704 6.535 30.143 1.00 90.56 425 ILE A CA 1
ATOM 3416 C C . ILE A 1 425 ? -3.184 6.944 30.094 1.00 90.56 425 ILE A C 1
ATOM 3418 O O . ILE A 1 425 ? -3.958 6.585 30.981 1.00 90.56 425 ILE A O 1
ATOM 3422 N N . CYS A 1 426 ? -3.602 7.686 29.069 1.00 91.12 426 CYS A N 1
ATOM 3423 C CA . CYS A 1 426 ? -5.004 8.044 28.870 1.00 91.12 426 CYS A CA 1
ATOM 3424 C C . CYS A 1 426 ? -5.891 6.801 28.661 1.00 91.12 426 CYS A C 1
ATOM 3426 O O . CYS A 1 426 ? -6.900 6.645 29.350 1.00 91.12 426 CYS A O 1
ATOM 3428 N N . LEU A 1 427 ? -5.485 5.879 27.780 1.00 82.12 427 LEU A N 1
ATOM 3429 C CA . LEU A 1 427 ? -6.207 4.630 27.520 1.00 82.12 427 LEU A CA 1
ATOM 3430 C C . LEU A 1 427 ? -6.329 3.763 28.777 1.00 82.12 427 LEU A C 1
ATOM 3432 O O . LEU A 1 427 ? -7.396 3.211 29.035 1.00 82.12 427 LEU A O 1
ATOM 3436 N N . ASP A 1 428 ? -5.274 3.684 29.587 1.00 82.50 428 ASP A N 1
ATOM 3437 C CA . ASP A 1 428 ? -5.284 2.947 30.851 1.00 82.50 428 ASP A CA 1
ATOM 3438 C C . ASP A 1 428 ? -6.243 3.577 31.875 1.00 82.50 428 ASP A C 1
ATOM 3440 O O . ASP A 1 428 ? -6.895 2.855 32.626 1.00 82.50 428 ASP A O 1
ATOM 3444 N N . ASN A 1 429 ? -6.392 4.908 31.880 1.00 87.81 429 ASN A N 1
ATOM 3445 C CA . ASN A 1 429 ? -7.361 5.600 32.738 1.00 87.81 429 ASN A CA 1
ATOM 3446 C C . ASN A 1 429 ? -8.816 5.425 32.274 1.00 87.81 429 ASN A C 1
ATOM 3448 O O . ASN A 1 429 ? -9.715 5.388 33.119 1.00 87.81 429 ASN A O 1
ATOM 3452 N N . LEU A 1 430 ? -9.038 5.304 30.960 1.00 82.44 430 LEU A N 1
ATOM 3453 C CA . LEU A 1 430 ? -10.339 4.980 30.360 1.00 82.44 430 LEU A CA 1
ATOM 3454 C C . LEU A 1 430 ? -10.709 3.499 30.515 1.00 82.44 430 LEU A C 1
ATOM 3456 O O . LEU A 1 430 ? -11.889 3.139 30.462 1.00 82.44 430 LEU A O 1
ATOM 3460 N N . ARG A 1 431 ? -9.717 2.627 30.719 1.00 76.88 431 ARG A N 1
ATOM 3461 C CA . ARG A 1 431 ? -9.896 1.176 30.785 1.00 76.88 431 ARG A CA 1
ATOM 3462 C C . ARG A 1 431 ? -10.901 0.789 31.873 1.00 76.88 431 ARG A C 1
ATOM 3464 O O . ARG A 1 431 ? -10.741 1.128 33.042 1.00 76.88 431 ARG A O 1
ATOM 3471 N N . GLY A 1 432 ? -11.955 0.078 31.470 1.00 71.12 432 GLY A N 1
ATOM 3472 C CA . GLY A 1 432 ? -13.043 -0.344 32.360 1.00 71.12 432 GLY A CA 1
ATOM 3473 C C . GLY A 1 432 ? -14.001 0.773 32.795 1.00 71.12 432 GLY A C 1
ATOM 3474 O O . GLY A 1 432 ? -14.884 0.516 33.607 1.00 71.12 432 GLY A O 1
ATOM 3475 N N . LYS A 1 433 ? -13.856 1.999 32.271 1.00 81.19 433 LYS A N 1
ATOM 3476 C CA . LYS A 1 433 ? -14.699 3.159 32.619 1.00 81.19 433 LYS A CA 1
ATOM 3477 C C . LYS A 1 433 ? -15.395 3.803 31.415 1.00 81.19 433 LYS A C 1
ATOM 3479 O O . LYS A 1 433 ? -16.024 4.846 31.556 1.00 81.19 433 LYS A O 1
ATOM 3484 N N . TYR A 1 434 ? -15.339 3.157 30.247 1.00 70.12 434 TYR A N 1
ATOM 3485 C CA . TYR A 1 434 ? -15.927 3.646 28.992 1.00 70.12 434 TYR A CA 1
ATOM 3486 C C . TYR A 1 434 ? -17.401 4.054 29.109 1.00 70.12 434 TYR A C 1
ATOM 3488 O O . TYR A 1 434 ? -17.821 4.991 28.441 1.00 70.12 434 TYR A O 1
ATOM 3496 N N . ALA A 1 435 ? -18.164 3.373 29.967 1.00 67.12 435 ALA A N 1
ATOM 3497 C CA . ALA A 1 435 ? -19.588 3.621 30.166 1.00 67.12 435 ALA A CA 1
ATOM 3498 C C . ALA A 1 435 ? -19.912 4.542 31.356 1.00 67.12 435 ALA A C 1
ATOM 3500 O O . ALA A 1 435 ? -21.087 4.775 31.632 1.00 67.12 435 ALA A O 1
ATOM 3501 N N . THR A 1 436 ? -18.913 5.021 32.101 1.00 75.12 436 THR A N 1
ATOM 3502 C CA . THR A 1 436 ? -19.133 5.749 33.363 1.00 75.12 436 THR A CA 1
ATOM 3503 C C . THR A 1 436 ? -18.497 7.127 33.406 1.00 75.12 436 THR A C 1
ATOM 3505 O O . THR A 1 436 ? -19.021 7.977 34.119 1.00 75.12 436 THR A O 1
ATOM 3508 N N . ILE A 1 437 ? -17.424 7.356 32.648 1.00 83.50 437 ILE A N 1
ATOM 3509 C CA . ILE A 1 437 ? -16.755 8.657 32.538 1.00 83.50 437 ILE A CA 1
ATOM 3510 C C . ILE A 1 437 ? -16.477 8.975 31.074 1.00 83.50 437 ILE A C 1
ATOM 3512 O O . ILE A 1 437 ? -16.246 8.059 30.282 1.00 83.50 437 ILE A O 1
ATOM 3516 N N . THR A 1 438 ? -16.443 10.253 30.714 1.00 86.88 438 THR A N 1
ATOM 3517 C CA . THR A 1 438 ? -15.953 10.674 29.393 1.00 86.88 438 THR A CA 1
ATOM 3518 C C . THR A 1 438 ? -14.450 10.931 29.441 1.00 86.88 438 THR A C 1
ATOM 3520 O O . THR A 1 438 ? -13.870 11.229 30.487 1.00 86.88 438 THR A O 1
ATOM 3523 N N . TYR A 1 439 ? -13.783 10.847 28.293 1.00 86.25 439 TYR A N 1
ATOM 3524 C CA . TYR A 1 439 ? -12.367 11.187 28.161 1.00 86.25 439 TYR A CA 1
ATOM 3525 C C . TYR A 1 439 ? -12.105 12.639 28.584 1.00 86.25 439 TYR A C 1
ATOM 3527 O O . TYR A 1 439 ? -11.044 12.945 29.128 1.00 86.25 439 TYR A O 1
ATOM 3535 N N . GLY A 1 440 ? -13.103 13.510 28.406 1.00 89.56 440 GLY A N 1
ATOM 3536 C CA . GLY A 1 440 ? -13.096 14.889 28.867 1.00 89.56 440 GLY A CA 1
ATOM 3537 C C . GLY A 1 440 ? -12.991 15.028 30.386 1.00 89.56 440 GLY A C 1
ATOM 3538 O O . GLY A 1 440 ? -12.619 16.090 30.856 1.00 89.56 440 GLY A O 1
ATOM 3539 N N . GLU A 1 441 ? -13.250 13.994 31.180 1.00 91.38 441 GLU A N 1
ATOM 3540 C CA . GLU A 1 441 ? -13.079 14.042 32.640 1.00 91.38 441 GLU A CA 1
ATOM 3541 C C . GLU A 1 441 ? -11.679 13.592 33.091 1.00 91.38 441 GLU A C 1
ATOM 3543 O O . GLU A 1 441 ? -11.324 13.718 34.264 1.00 91.38 441 GLU A O 1
ATOM 3548 N N . ILE A 1 442 ? -10.853 13.086 32.169 1.00 94.44 442 ILE A N 1
ATOM 3549 C CA . ILE A 1 442 ? -9.497 12.614 32.450 1.00 94.44 442 ILE A CA 1
ATOM 3550 C C . ILE A 1 442 ? -8.494 13.676 31.967 1.00 94.44 442 ILE A C 1
ATOM 3552 O O . ILE A 1 442 ? -8.334 13.854 30.758 1.00 94.44 442 ILE A O 1
ATOM 3556 N N . PRO A 1 443 ? -7.732 14.338 32.865 1.00 95.69 443 PRO A N 1
ATOM 3557 C CA . PRO A 1 443 ? -6.866 15.461 32.487 1.00 95.69 443 PRO A CA 1
ATOM 3558 C C . PRO A 1 443 ? -5.842 15.138 31.392 1.00 95.69 443 PRO A C 1
ATOM 3560 O O . PRO A 1 443 ? -5.595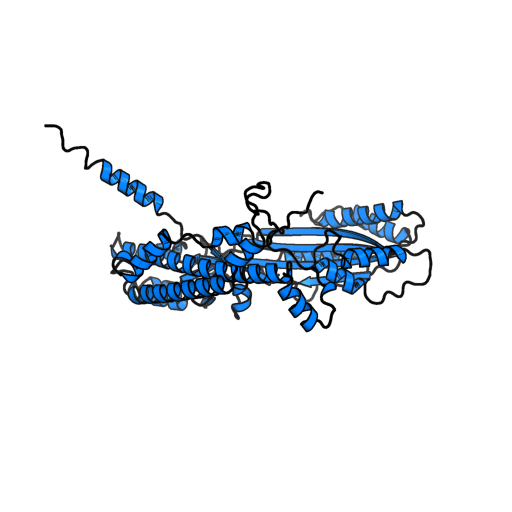 15.955 30.508 1.00 95.69 443 PRO A O 1
ATOM 3563 N N . ILE A 1 444 ? -5.255 13.935 31.415 1.00 95.19 444 ILE A N 1
ATOM 3564 C CA . ILE A 1 444 ? -4.301 13.517 30.377 1.00 95.19 444 ILE A CA 1
ATOM 3565 C C . ILE A 1 444 ? -4.985 13.311 29.017 1.00 95.19 444 ILE A C 1
ATOM 3567 O O . ILE A 1 444 ? -4.396 13.624 27.989 1.00 95.19 444 ILE A O 1
ATOM 3571 N N . CYS A 1 445 ? -6.236 12.848 28.999 1.00 94.19 445 CYS A N 1
ATOM 3572 C CA . CYS A 1 445 ? -7.003 12.682 27.770 1.00 94.19 445 CYS A CA 1
ATOM 3573 C C . CYS A 1 445 ? -7.447 14.040 27.210 1.00 94.19 445 CYS A C 1
ATOM 3575 O O . CYS A 1 445 ? -7.285 14.271 26.019 1.00 94.19 445 CYS A O 1
ATOM 3577 N N . GLN A 1 446 ? -7.884 14.976 28.060 1.00 93.88 446 GLN A N 1
ATOM 3578 C CA . GLN A 1 446 ? -8.133 16.366 27.651 1.00 93.88 446 GLN A CA 1
ATOM 3579 C C . GLN A 1 446 ? -6.884 17.031 27.063 1.00 93.88 446 GLN A C 1
ATOM 3581 O O . GLN A 1 446 ? -6.962 17.751 26.070 1.00 93.88 446 GLN A O 1
ATOM 3586 N N . LYS A 1 447 ? -5.712 16.818 27.678 1.00 94.12 447 LYS A N 1
ATOM 3587 C CA . LYS A 1 447 ? -4.446 17.331 27.145 1.00 94.12 447 LYS A CA 1
ATOM 3588 C C . LYS A 1 447 ? -4.199 16.788 25.739 1.00 94.12 447 LYS A C 1
ATOM 3590 O O . LYS A 1 447 ? -3.874 17.564 24.849 1.00 94.12 447 LYS A O 1
ATOM 3595 N N . LEU A 1 448 ? -4.369 15.481 25.545 1.00 91.94 448 LEU A N 1
ATOM 3596 C CA . LEU A 1 448 ? -4.181 14.865 24.237 1.00 91.94 448 LEU A CA 1
ATOM 3597 C C . LEU A 1 448 ? -5.186 15.384 23.210 1.00 91.94 448 LEU A C 1
ATOM 3599 O O . LEU A 1 448 ? -4.767 15.710 22.112 1.00 91.94 448 LEU A O 1
ATOM 3603 N N . ASP A 1 449 ? -6.462 15.528 23.567 1.00 90.00 449 ASP A N 1
ATOM 3604 C CA . ASP A 1 449 ? -7.490 16.114 22.695 1.00 90.00 449 ASP A CA 1
ATOM 3605 C C . ASP A 1 449 ? -7.114 17.539 22.248 1.00 90.00 449 ASP A C 1
ATOM 3607 O O . ASP A 1 449 ? -7.171 17.895 21.071 1.00 90.00 449 ASP A O 1
ATOM 3611 N N . ASN A 1 450 ? -6.603 18.354 23.174 1.00 87.88 450 ASN A N 1
ATOM 3612 C CA . ASN A 1 450 ? -6.071 19.674 22.840 1.00 87.88 450 ASN A CA 1
ATOM 3613 C C . ASN A 1 450 ? -4.834 19.594 21.934 1.00 87.88 450 ASN A C 1
ATOM 3615 O O . ASN A 1 450 ? -4.700 20.400 21.013 1.00 87.88 450 ASN A O 1
ATOM 3619 N N . ASP A 1 451 ? -3.929 18.648 22.178 1.00 86.25 451 ASP A N 1
ATOM 3620 C CA . ASP A 1 451 ? -2.754 18.428 21.334 1.00 86.25 451 ASP A CA 1
ATOM 3621 C C . ASP A 1 451 ? -3.156 18.007 19.913 1.00 86.25 451 ASP A C 1
ATOM 3623 O O . ASP A 1 451 ? -2.554 18.503 18.962 1.00 86.25 451 ASP A O 1
ATOM 3627 N N . LEU A 1 452 ? -4.187 17.165 19.760 1.00 81.00 452 LEU A N 1
ATOM 3628 C CA . LEU A 1 452 ? -4.733 16.757 18.461 1.00 81.00 452 LEU A CA 1
ATOM 3629 C C . LEU A 1 452 ? -5.237 17.960 17.660 1.00 81.00 452 LEU A C 1
ATOM 3631 O O . LEU A 1 452 ? -4.940 18.093 16.477 1.00 81.00 452 LEU A O 1
ATOM 3635 N N . ASN A 1 453 ? -5.961 18.861 18.321 1.00 72.94 453 ASN A N 1
ATOM 3636 C CA . ASN A 1 453 ? -6.566 20.020 17.670 1.00 72.94 453 ASN A CA 1
ATOM 3637 C C . ASN A 1 453 ? -5.560 21.143 17.355 1.00 72.94 453 ASN A C 1
ATOM 3639 O O . ASN A 1 453 ? -5.813 21.966 16.477 1.00 72.94 453 ASN A O 1
ATOM 3643 N N . ASN A 1 454 ? -4.419 21.194 18.054 1.00 74.06 454 ASN A N 1
ATOM 3644 C CA . ASN A 1 454 ? -3.473 22.313 17.961 1.00 74.06 454 ASN A CA 1
ATOM 3645 C C . ASN A 1 454 ? -2.123 21.969 17.311 1.00 74.06 454 ASN A C 1
ATOM 3647 O O . ASN A 1 454 ? -1.417 22.877 16.860 1.00 74.06 454 ASN A O 1
ATOM 3651 N N . LYS A 1 455 ? -1.722 20.694 17.241 1.00 68.56 455 LYS A N 1
ATOM 3652 C CA . LYS A 1 455 ? -0.482 20.305 16.555 1.00 68.56 455 LYS A CA 1
ATOM 3653 C C . LYS A 1 455 ? -0.755 20.101 15.068 1.00 68.56 455 LYS A C 1
ATOM 3655 O O . LYS A 1 455 ? -1.256 19.071 14.641 1.00 68.56 455 LYS A O 1
ATOM 3660 N N . ILE A 1 456 ? -0.363 21.093 14.268 1.00 49.56 456 ILE A N 1
ATOM 3661 C CA . ILE A 1 456 ? -0.326 20.983 12.803 1.00 49.56 456 ILE A CA 1
ATOM 3662 C C . ILE A 1 456 ? 0.558 19.778 12.434 1.00 49.56 456 ILE A C 1
ATOM 3664 O O . ILE A 1 456 ? 1.719 19.741 12.863 1.00 49.56 456 ILE A O 1
ATOM 3668 N N . PRO A 1 457 ? 0.073 18.811 11.635 1.00 55.34 457 PRO A N 1
ATOM 3669 C CA . PRO A 1 457 ? 0.875 17.657 11.276 1.00 55.34 457 PRO A CA 1
ATOM 3670 C C . PRO A 1 457 ? 2.078 18.112 10.439 1.00 55.34 457 PRO A C 1
ATOM 3672 O O . PRO A 1 457 ? 1.962 18.846 9.454 1.00 55.34 457 PRO A O 1
ATOM 3675 N N . PHE A 1 458 ? 3.264 17.649 10.841 1.00 56.22 458 PHE A N 1
ATOM 3676 C CA . PHE A 1 458 ? 4.564 17.850 10.181 1.00 56.22 458 PHE A CA 1
ATOM 3677 C C . PHE A 1 458 ? 4.570 17.461 8.680 1.00 56.22 458 PHE A C 1
ATOM 3679 O O . PHE A 1 458 ? 5.464 17.840 7.921 1.00 56.22 458 PHE A O 1
ATOM 3686 N N . GLU A 1 459 ? 3.531 16.749 8.251 1.00 57.84 459 GLU A N 1
ATOM 3687 C CA . GLU A 1 459 ? 3.202 16.295 6.902 1.00 57.84 459 GLU A CA 1
ATOM 3688 C C . GLU A 1 459 ? 3.318 17.365 5.808 1.00 57.84 459 GLU A C 1
ATOM 3690 O O . GLU A 1 459 ? 3.777 17.061 4.708 1.00 57.84 459 GLU A O 1
ATOM 3695 N N . LEU A 1 460 ? 2.961 18.626 6.079 1.00 57.28 460 LEU A N 1
ATOM 3696 C CA . LEU A 1 460 ? 2.783 19.631 5.019 1.00 57.28 460 LEU A CA 1
ATOM 3697 C C . LEU A 1 460 ? 4.055 19.954 4.221 1.00 57.28 460 LEU A C 1
ATOM 3699 O O . LEU A 1 460 ? 3.959 20.279 3.038 1.00 57.28 460 LEU A O 1
ATOM 3703 N N . ILE A 1 461 ? 5.244 19.860 4.822 1.00 58.72 461 ILE A N 1
ATOM 3704 C CA . ILE A 1 461 ? 6.498 20.137 4.103 1.00 58.72 461 ILE A CA 1
ATOM 3705 C C . ILE A 1 461 ? 7.037 18.869 3.447 1.00 58.72 461 ILE A C 1
ATOM 3707 O O . ILE A 1 461 ? 7.382 18.894 2.268 1.00 58.72 461 ILE A O 1
ATOM 3711 N N . VAL A 1 462 ? 7.091 17.749 4.168 1.00 63.62 462 VAL A N 1
ATOM 3712 C CA . VAL A 1 462 ? 7.690 16.523 3.626 1.00 63.62 462 VAL A CA 1
ATOM 3713 C C . VAL A 1 462 ? 6.850 15.987 2.466 1.00 63.62 462 VAL A C 1
ATOM 3715 O O . VAL A 1 462 ? 7.404 15.718 1.406 1.00 63.62 462 VAL A O 1
ATOM 3718 N N . ASN A 1 463 ? 5.520 15.962 2.588 1.00 64.19 463 ASN A N 1
ATOM 3719 C CA . ASN A 1 463 ? 4.626 15.466 1.529 1.00 64.19 463 ASN A CA 1
ATOM 3720 C C . ASN A 1 463 ? 4.655 16.325 0.259 1.00 64.19 463 ASN A C 1
ATOM 3722 O O . ASN A 1 463 ? 4.230 15.884 -0.803 1.00 64.19 463 ASN A O 1
ATOM 3726 N N . THR A 1 464 ? 5.159 17.555 0.356 1.00 71.81 464 THR A N 1
ATOM 3727 C CA . THR A 1 464 ? 5.156 18.509 -0.753 1.00 71.81 464 THR A CA 1
ATOM 3728 C C . THR A 1 464 ? 6.480 18.541 -1.521 1.00 71.81 464 THR A C 1
ATOM 3730 O O . THR A 1 464 ? 6.503 19.000 -2.659 1.00 71.81 464 THR A O 1
ATOM 3733 N N . TYR A 1 465 ? 7.582 18.069 -0.934 1.00 72.00 465 TYR A N 1
ATOM 3734 C CA . TYR A 1 465 ? 8.917 18.162 -1.548 1.00 72.00 465 TYR A CA 1
ATOM 3735 C C . TYR A 1 465 ? 9.688 16.839 -1.559 1.00 72.00 465 TYR A C 1
ATOM 3737 O O . TYR A 1 465 ? 10.832 16.807 -2.004 1.00 72.00 465 TYR A O 1
ATOM 3745 N N . CYS A 1 466 ? 9.116 15.752 -1.048 1.00 67.94 466 CYS A N 1
ATOM 3746 C CA . CYS A 1 466 ? 9.807 14.476 -0.982 1.00 67.94 466 CYS A CA 1
ATOM 3747 C C . CYS A 1 466 ? 9.549 13.609 -2.225 1.00 67.94 466 CYS A C 1
ATOM 3749 O O . CYS A 1 466 ? 8.432 13.565 -2.720 1.00 67.94 466 CYS A O 1
ATOM 3751 N N . MET A 1 467 ? 10.590 12.928 -2.724 1.00 63.78 467 MET A N 1
ATOM 3752 C CA . MET A 1 467 ? 10.811 12.628 -4.158 1.00 63.78 467 MET A CA 1
ATOM 3753 C C . MET A 1 467 ? 11.038 13.894 -5.005 1.00 63.78 467 MET A C 1
ATOM 3755 O O . MET A 1 467 ? 10.346 14.128 -5.996 1.00 63.78 467 MET A O 1
ATOM 3759 N N . PRO A 1 468 ? 11.979 14.765 -4.604 1.00 58.38 468 PRO A N 1
ATOM 3760 C CA . PRO A 1 468 ? 12.112 16.058 -5.239 1.00 58.38 468 PRO A CA 1
ATOM 3761 C C . PRO A 1 468 ? 12.620 15.929 -6.679 1.00 58.38 468 PRO A C 1
ATOM 3763 O O . PRO A 1 468 ? 13.704 15.391 -6.931 1.00 58.38 468 PRO A O 1
ATOM 3766 N N . VAL A 1 469 ? 11.848 16.489 -7.609 1.00 55.72 469 VAL A N 1
ATOM 3767 C CA . VAL A 1 469 ? 12.264 16.706 -8.995 1.00 55.72 469 VAL A CA 1
ATOM 3768 C C . VAL A 1 469 ? 13.137 17.960 -9.022 1.00 55.72 469 VAL A C 1
ATOM 3770 O O . VAL A 1 469 ? 12.687 19.049 -8.642 1.00 55.72 469 VAL A O 1
ATOM 3773 N N . LYS A 1 470 ? 14.409 17.797 -9.408 1.00 55.09 470 LYS A N 1
ATOM 3774 C CA . LYS A 1 470 ? 15.359 18.905 -9.580 1.00 55.09 470 LYS A CA 1
ATOM 3775 C C . LYS A 1 470 ? 14.807 19.876 -10.627 1.00 55.09 470 LYS A C 1
ATOM 3777 O O . LYS A 1 470 ? 14.253 19.455 -11.639 1.00 55.09 470 LYS A O 1
ATOM 3782 N N . VAL A 1 471 ? 14.978 21.175 -10.396 1.00 57.53 471 VAL A N 1
ATOM 3783 C CA . VAL A 1 471 ? 14.765 22.176 -11.447 1.00 57.53 471 VAL A CA 1
ATOM 3784 C C . VAL A 1 471 ? 15.852 21.971 -12.502 1.00 57.53 471 VAL A C 1
ATOM 3786 O O . VAL A 1 471 ? 17.012 22.308 -12.256 1.00 57.53 471 VAL A O 1
ATOM 3789 N N . GLU A 1 472 ? 15.511 21.386 -13.651 1.00 48.41 472 GLU A N 1
ATOM 3790 C CA . GLU A 1 472 ? 16.427 21.365 -14.790 1.00 48.41 472 GLU A CA 1
ATOM 3791 C C . GLU A 1 472 ? 16.660 22.805 -15.241 1.00 48.41 472 GLU A C 1
ATOM 3793 O O . GLU A 1 472 ? 15.723 23.573 -15.488 1.00 48.41 472 GLU A O 1
ATOM 3798 N N . SER A 1 473 ? 17.927 23.204 -15.278 1.00 37.47 473 SER A N 1
ATOM 3799 C CA . SER A 1 473 ? 18.298 24.506 -15.795 1.00 37.47 473 SER A CA 1
ATOM 3800 C C . SER A 1 473 ? 17.972 24.538 -17.285 1.00 37.47 473 SER A C 1
ATOM 3802 O O . SER A 1 473 ? 18.691 23.948 -18.086 1.00 37.47 473 SER A O 1
ATOM 3804 N N . ILE A 1 474 ? 16.900 25.235 -17.654 1.00 30.83 474 ILE A N 1
ATOM 3805 C CA . ILE A 1 474 ? 16.690 25.684 -19.030 1.00 30.83 474 ILE A CA 1
ATOM 3806 C C . ILE A 1 474 ? 17.665 26.848 -19.238 1.00 30.83 474 ILE A C 1
ATOM 3808 O O . ILE A 1 474 ? 17.304 28.006 -19.018 1.00 30.83 474 ILE A O 1
ATOM 3812 N N . TYR A 1 475 ? 18.915 26.532 -19.561 1.00 29.98 475 TYR A N 1
ATOM 3813 C CA . TYR A 1 475 ? 19.882 27.486 -20.095 1.00 29.98 475 TYR A CA 1
ATOM 3814 C C . TYR A 1 475 ? 20.461 26.948 -21.390 1.00 29.98 475 TYR A C 1
ATOM 3816 O O . TYR A 1 475 ? 20.884 25.770 -21.391 1.00 29.98 475 TYR A O 1
#

Sequence (475 aa):
MRANCYLNCLYPFVLMLYLTLWSFNLSAFIIDDTRILQMGSALELGRGYSFLNNKPYAQCFSSINHTRQSSDIDVEYHHSITNERGYNNLLDRLRTGSDLISYHMRDFILEHIGGNEILPNVTNKKRVHVFVSIKVKSYYYSLDESNSKLAPEATALLQNKDQLQRFYEACGTNYIRSIGRYSTFLGLLSFDATTEDRSNKEEMAEKLILSLSKLESSNPNPSNENFDNLSIRFRLMGIGDVSGVGVGVGIGDEKGLNLFPKDLSEFRETLHEVVKFMSDPNAGLISSIEVVPWGEFPFFQQMLGEHSSESLGMIYTKENLEFVAQLKQNAQQMVEALAYTKRCSEYLRNTYPIADEVIERARSMGVAADAIESYDTEKTFFYNLKFPASKDKQVSLGRLRSILSQARIYQLHQESLEFRKEMQICLDNLRGKYATITYGEIPICQKLDNDLNNKIPFELIVNTYCMPVKVESIY

Foldseek 3Di:
DDDPDPPVVVVVVVVVVVVVVPPPDLDWDKDQDCLQVVQPDDDDFQFFAALLVSYTFHRFWPDFDWDDKDKDKDKDKDKAKDDPVSLVVLLVCLVVVVDPDDPVLSVVCCVPSVPDPPPPPDRQKIKMKMKMKIKMKIDGGFGPLVPIDTDPVLLVLLLDPLSVLVSCVRRNQWTFGAWMFMKMKMKMKMWIQRDNDPVVVVVLSVLLVVVLVVLPPPDPCPPVVSVVVSQVVCVVRVTDFIWMAMDMAQQDPDPDQDRTARGSVSVSVNVNVVVVSCSPRPTHDGRMTIIGGLLPRVNSVVSNVVPDDDDLLSVLLSLQSVLLSLLSVVLSLLVVLLVLLQVQLVCLCVVAPALVSLVVVCVVVVHDSVVDDHHDQAPWWFAFQVCRVDPVPIDTNVRSCVCSPPVNSVVSVVVSVVSSVLSVVLVVVCVSCSRPDHSCVPVSSVVSVVCSVPDDRPCPVSVGAGVTDIDDDPD

Secondary structure (DSSP, 8-state):
--SSSSHHHHHHHHHHHHHHT-------EEE-SHHHHT--S---TTEEEETTTTEEEEE-EEE--BPPP-EEEEEEEEEEEE-HHHHHHHHHHHHHT-SS--HHHHHHHHHHHSS-----S-TT-EEEEEEEEEEEEE---BB-TTT-EE-HHHHHHHHSGGGHHHHHHHHBSEEEEEEEEEEEEEEEEEEEE--S-SHHHHHHHHHHHHHHHGGGSS-S---HHHHHHHHHHHHHTT-EEEEEEEEEES----TT---S-SSHHHHHHHHHHHHHHHTSTT-SEEEEEEEEEGGG-HHHHHHHHTT-SS-HHHHHHHHHHHHHHHHHHHHHHHHHHHHHHHHHHHHHHHHS--HHHHHHHHHHHTS-GGGS----TTT-EE--TTSTT-GGG-EEHHHHHHHT-HHHHHHHHHHHHHHHHHHHHHHHHHTTTTTT--GGGSHHHHHHHHHHHH---THHHHHHHSSPPB-----